Protein AF-A0A1W2DJR3-F1 (afdb_monomer_lite)

pLDDT: mean 80.53, std 24.2, range [22.25, 98.25]

Structure (mmCIF, N/CA/C/O backbone):
data_AF-A0A1W2DJR3-F1
#
_entry.id   AF-A0A1W2DJR3-F1
#
loop_
_atom_site.group_PDB
_atom_site.id
_atom_site.type_symbol
_atom_site.label_atom_id
_atom_site.label_alt_id
_atom_site.label_comp_id
_atom_site.label_asym_id
_atom_site.label_entity_id
_atom_site.label_seq_id
_atom_site.pdbx_PDB_ins_code
_atom_site.Cartn_x
_atom_site.Cartn_y
_atom_site.Cartn_z
_atom_site.occupancy
_atom_site.B_iso_or_equiv
_atom_site.auth_seq_id
_atom_site.auth_comp_id
_atom_site.auth_asym_id
_atom_site.auth_atom_id
_atom_site.pdbx_PDB_model_num
ATOM 1 N N . MET A 1 1 ? 3.015 5.254 29.705 1.00 52.16 1 MET A N 1
ATOM 2 C CA . MET A 1 1 ? 2.033 5.240 28.598 1.00 52.16 1 MET A CA 1
ATOM 3 C C . MET A 1 1 ? 1.865 3.812 28.115 1.00 52.16 1 MET A C 1
ATOM 5 O O . MET A 1 1 ? 2.867 3.183 27.797 1.00 52.16 1 MET A O 1
ATOM 9 N N . THR A 1 2 ? 0.640 3.289 28.096 1.00 59.59 2 THR A N 1
ATOM 10 C CA . THR A 1 2 ? 0.346 1.964 27.528 1.00 59.59 2 THR A CA 1
ATOM 11 C C . THR A 1 2 ? 0.515 2.026 26.014 1.00 59.59 2 THR A C 1
ATOM 13 O O . THR A 1 2 ? -0.037 2.921 25.374 1.00 59.59 2 THR A O 1
ATOM 16 N N . ALA A 1 3 ? 1.309 1.120 25.447 1.00 71.94 3 ALA A N 1
ATOM 17 C CA . ALA A 1 3 ? 1.516 1.064 24.006 1.00 71.94 3 ALA A CA 1
ATOM 18 C C . ALA A 1 3 ? 0.215 0.664 23.292 1.00 71.94 3 ALA A C 1
ATOM 20 O O . ALA A 1 3 ? -0.552 -0.152 23.806 1.00 71.94 3 ALA A O 1
ATOM 21 N N . MET A 1 4 ? -0.016 1.223 22.102 1.00 83.19 4 MET A N 1
ATOM 22 C CA . MET A 1 4 ? -1.166 0.845 21.281 1.00 83.19 4 MET A CA 1
ATOM 23 C C . MET A 1 4 ? -1.107 -0.654 20.929 1.00 83.19 4 MET A C 1
ATOM 25 O O . MET A 1 4 ? -0.020 -1.180 20.648 1.00 83.19 4 MET A O 1
ATOM 29 N N . PRO A 1 5 ? -2.248 -1.364 20.954 1.00 85.19 5 PRO A N 1
ATOM 30 C CA . PRO A 1 5 ? -2.314 -2.779 20.629 1.00 85.19 5 PRO A CA 1
ATOM 31 C C . PRO A 1 5 ? -1.991 -3.031 19.157 1.00 85.19 5 PRO A C 1
ATOM 33 O O . PRO A 1 5 ? -2.194 -2.193 18.277 1.00 85.19 5 PRO A O 1
ATOM 36 N N . ARG A 1 6 ? -1.491 -4.233 18.877 1.00 81.75 6 ARG A N 1
ATOM 37 C CA . ARG A 1 6 ? -1.109 -4.645 17.527 1.00 81.75 6 ARG A CA 1
ATOM 38 C C . ARG A 1 6 ? -2.226 -5.464 16.899 1.00 81.75 6 ARG A C 1
ATOM 40 O O . ARG A 1 6 ? -2.405 -6.626 17.254 1.00 81.75 6 ARG A O 1
ATOM 47 N N . TYR A 1 7 ? -2.906 -4.869 15.926 1.00 86.44 7 TYR A N 1
ATOM 48 C CA . TYR A 1 7 ? -3.888 -5.540 15.078 1.00 86.44 7 TYR A CA 1
ATOM 49 C C . TYR A 1 7 ? -3.190 -6.308 13.947 1.00 86.44 7 TYR A C 1
ATOM 51 O O . TYR A 1 7 ? -2.483 -5.707 13.132 1.00 86.44 7 TYR A O 1
ATOM 59 N N . ARG A 1 8 ? -3.345 -7.634 13.905 1.00 85.06 8 ARG A N 1
ATOM 60 C CA . ARG A 1 8 ? -2.700 -8.517 12.922 1.00 85.06 8 ARG A CA 1
ATOM 61 C C . ARG A 1 8 ? -3.733 -9.349 12.179 1.00 85.06 8 ARG A C 1
ATOM 63 O O . ARG A 1 8 ? -4.404 -10.177 12.779 1.00 85.06 8 ARG A O 1
ATOM 70 N N . THR A 1 9 ? -3.776 -9.201 10.865 1.00 81.75 9 THR A N 1
ATOM 71 C CA . THR A 1 9 ? -4.630 -10.018 9.998 1.00 81.75 9 THR A CA 1
ATOM 72 C C . THR A 1 9 ? -3.886 -11.252 9.491 1.00 81.75 9 THR A C 1
ATOM 74 O O . THR A 1 9 ? -2.735 -11.140 9.052 1.00 81.75 9 THR A O 1
ATOM 77 N N . ASP A 1 10 ? -4.550 -12.411 9.508 1.00 82.62 10 ASP A N 1
ATOM 78 C CA . ASP A 1 10 ? -4.043 -13.630 8.874 1.00 82.62 10 ASP A CA 1
ATOM 79 C C . ASP A 1 10 ? -4.031 -13.485 7.337 1.00 82.62 10 ASP A C 1
ATOM 81 O O . ASP A 1 10 ? -5.033 -13.172 6.683 1.00 82.62 10 ASP A O 1
ATOM 85 N N . GLN A 1 11 ? -2.850 -13.704 6.759 1.00 80.81 11 GLN A N 1
ATOM 86 C CA . GLN A 1 11 ? -2.580 -13.587 5.325 1.00 80.81 11 GLN A CA 1
ATOM 87 C C . GLN A 1 11 ? -2.811 -14.902 4.567 1.00 80.81 11 GLN A C 1
ATOM 89 O O . GLN A 1 11 ? -2.610 -14.950 3.354 1.00 80.81 11 GLN A O 1
ATOM 94 N N . SER A 1 12 ? -3.221 -15.976 5.251 1.00 85.56 12 SER A N 1
ATOM 95 C CA . SER A 1 12 ? -3.494 -17.260 4.614 1.00 85.56 12 SER A CA 1
ATOM 96 C C . SER A 1 12 ? -4.631 -17.153 3.581 1.00 85.56 12 SER A C 1
ATOM 98 O O . SER A 1 12 ? -5.596 -16.407 3.787 1.00 85.56 12 SER A O 1
ATOM 100 N N . PRO A 1 13 ? -4.591 -17.930 2.479 1.00 86.00 13 PRO A N 1
ATOM 101 C CA . PRO A 1 13 ? -5.687 -17.960 1.506 1.00 86.00 13 PRO A CA 1
ATOM 102 C C . PRO A 1 13 ? -7.041 -18.314 2.139 1.00 86.00 13 PRO A C 1
ATOM 104 O O . PRO A 1 13 ? -8.078 -17.781 1.747 1.00 86.00 13 PRO A O 1
ATOM 107 N N . ARG A 1 14 ? -7.032 -19.177 3.164 1.00 89.94 14 ARG A N 1
ATOM 108 C CA . ARG A 1 14 ? -8.233 -19.545 3.922 1.00 89.94 14 ARG A CA 1
ATOM 109 C C . ARG A 1 14 ? -8.796 -18.348 4.689 1.00 89.94 14 ARG A C 1
ATOM 111 O O . ARG A 1 14 ? -9.999 -18.114 4.621 1.00 89.94 14 ARG A O 1
ATOM 118 N N . ALA A 1 15 ? -7.947 -17.578 5.369 1.00 90.62 15 ALA A N 1
ATOM 119 C CA . ALA A 1 15 ? -8.377 -16.370 6.062 1.00 90.62 15 ALA A CA 1
ATOM 120 C C . ALA A 1 15 ? -8.880 -15.293 5.097 1.00 90.62 15 ALA A C 1
ATOM 122 O O . ALA A 1 15 ? -9.888 -14.651 5.382 1.00 90.62 15 ALA A O 1
ATOM 123 N N . LEU A 1 16 ? -8.244 -15.131 3.931 1.00 90.50 16 LEU A N 1
ATOM 124 C CA . LEU A 1 16 ? -8.747 -14.235 2.889 1.00 90.50 16 LEU A CA 1
ATOM 125 C C . LEU A 1 16 ? -10.175 -14.617 2.471 1.00 90.50 16 LEU A C 1
ATOM 127 O O . LEU A 1 16 ? -11.048 -13.757 2.445 1.00 90.50 16 LEU A O 1
ATOM 131 N N . ALA A 1 17 ? -10.443 -15.900 2.212 1.00 91.81 17 ALA A N 1
ATOM 132 C CA . ALA A 1 17 ? -11.782 -16.360 1.842 1.00 91.81 17 ALA A CA 1
ATOM 133 C C . ALA A 1 17 ? -12.833 -16.108 2.942 1.00 91.81 17 ALA A C 1
ATOM 135 O O . ALA A 1 17 ? -13.987 -15.804 2.633 1.00 91.81 17 ALA A O 1
ATOM 136 N N . THR A 1 18 ? -12.455 -16.228 4.218 1.00 93.81 18 THR A N 1
ATOM 137 C CA . THR A 1 18 ? -13.329 -15.877 5.350 1.00 93.81 18 THR A CA 1
ATOM 138 C C . THR A 1 18 ? -13.594 -14.371 5.400 1.00 93.81 18 THR A C 1
ATOM 140 O O . THR A 1 18 ? -14.747 -13.963 5.527 1.00 93.81 18 THR A O 1
ATOM 143 N N . ARG A 1 19 ? -12.557 -13.540 5.234 1.00 93.56 19 ARG A N 1
ATOM 144 C CA . ARG A 1 19 ? -12.679 -12.072 5.217 1.00 93.56 19 ARG A CA 1
ATOM 145 C C . ARG A 1 19 ? -13.559 -11.568 4.079 1.00 93.56 19 ARG A C 1
ATOM 147 O O . ARG A 1 19 ? -14.395 -10.702 4.306 1.00 93.56 19 ARG A O 1
ATOM 154 N N . LEU A 1 20 ? -13.413 -12.123 2.875 1.00 94.19 20 LEU A N 1
ATOM 155 C CA . LEU A 1 20 ? -14.245 -11.745 1.728 1.00 94.19 20 LEU A CA 1
ATOM 156 C C . LEU A 1 20 ? -15.733 -11.997 2.009 1.00 94.19 20 LEU A C 1
ATOM 158 O O . LEU A 1 20 ? -16.556 -11.125 1.751 1.00 94.19 20 LEU A O 1
ATOM 162 N N . ARG A 1 21 ? -16.073 -13.147 2.606 1.00 94.12 21 ARG A N 1
ATOM 163 C CA . ARG A 1 21 ? -17.455 -13.454 3.011 1.00 94.12 21 ARG A CA 1
ATOM 164 C C . ARG A 1 21 ? -17.972 -12.507 4.092 1.00 94.12 21 ARG A C 1
ATOM 166 O O . ARG A 1 21 ? -19.096 -12.029 3.986 1.00 94.12 21 ARG A O 1
ATOM 173 N N . ALA A 1 22 ? -17.153 -12.221 5.102 1.00 95.12 22 ALA A N 1
ATOM 174 C CA . ALA A 1 22 ? -17.513 -11.300 6.176 1.00 95.12 22 ALA A CA 1
ATOM 175 C C . ALA A 1 22 ? -17.830 -9.897 5.626 1.00 95.12 22 ALA A C 1
ATOM 177 O O . ALA A 1 22 ? -18.904 -9.356 5.893 1.00 95.12 22 ALA A O 1
ATOM 178 N N . LEU A 1 23 ? -16.956 -9.368 4.761 1.00 94.75 23 LEU A N 1
ATOM 179 C CA . LEU A 1 23 ? -17.111 -8.061 4.114 1.00 94.75 23 LEU A CA 1
ATOM 180 C C . LEU A 1 23 ? -18.415 -7.910 3.324 1.00 94.75 23 LEU A C 1
ATOM 182 O O . LEU A 1 23 ? -19.047 -6.863 3.445 1.00 94.75 23 LEU A O 1
ATOM 186 N N . CYS A 1 24 ? -18.849 -8.947 2.597 1.00 94.75 24 CYS A N 1
ATOM 187 C CA . CYS A 1 24 ? -20.110 -8.923 1.837 1.00 94.75 24 CYS A CA 1
ATOM 188 C C . CYS A 1 24 ? -21.320 -8.637 2.740 1.00 94.75 24 CYS A C 1
ATOM 190 O O . CYS A 1 24 ? -22.259 -7.948 2.359 1.00 94.75 24 CYS A O 1
ATOM 192 N N . THR A 1 25 ? -21.273 -9.109 3.987 1.00 93.56 25 THR A N 1
ATOM 193 C CA . THR A 1 25 ? -22.365 -8.932 4.958 1.00 93.56 25 THR A CA 1
ATOM 194 C C . THR A 1 25 ? -22.172 -7.746 5.903 1.00 93.56 25 THR A C 1
ATOM 196 O O . THR A 1 25 ? -23.119 -7.328 6.571 1.00 93.56 25 THR A O 1
ATOM 199 N N . ALA A 1 26 ? -20.965 -7.176 5.968 1.00 93.38 26 ALA A N 1
ATOM 200 C CA . ALA A 1 26 ? -20.603 -6.156 6.949 1.00 93.38 26 ALA A CA 1
ATOM 201 C C . ALA A 1 26 ? -21.208 -4.768 6.662 1.00 93.38 26 ALA A C 1
ATOM 203 O O . ALA A 1 26 ? -21.230 -3.933 7.565 1.00 93.38 26 ALA A O 1
ATOM 204 N N . ARG A 1 27 ? -21.717 -4.528 5.441 1.00 91.25 27 ARG A N 1
ATOM 205 C CA . ARG A 1 27 ? -22.331 -3.257 4.998 1.00 91.25 27 ARG A CA 1
ATOM 206 C C . ARG A 1 27 ? -21.431 -2.029 5.206 1.00 91.25 27 ARG A C 1
ATOM 208 O 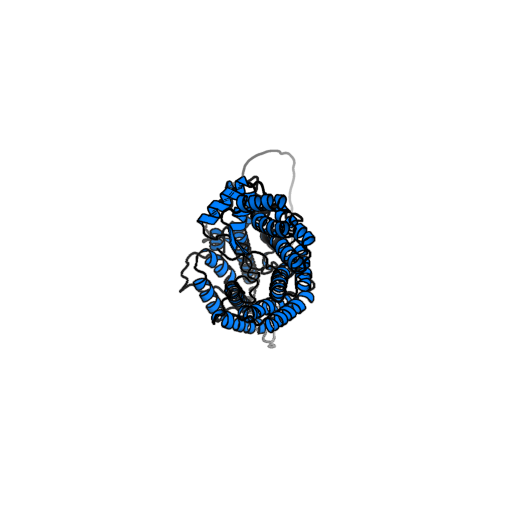O . ARG A 1 27 ? -21.898 -0.963 5.596 1.00 91.25 27 ARG A O 1
ATOM 215 N N . VAL A 1 28 ? -20.139 -2.181 4.921 1.00 93.75 28 VAL A N 1
ATOM 216 C CA . VAL A 1 28 ? -19.129 -1.110 5.000 1.00 93.75 28 VAL A CA 1
ATOM 217 C C . VAL A 1 28 ? -18.478 -0.877 3.631 1.00 93.75 28 VAL A C 1
ATOM 219 O O . VAL A 1 28 ? -17.314 -1.224 3.435 1.00 93.75 28 VAL A O 1
ATOM 222 N N . PRO A 1 29 ? -19.209 -0.336 2.644 1.00 94.25 29 PRO A N 1
ATOM 223 C CA . PRO A 1 29 ? -18.673 -0.161 1.301 1.00 94.25 29 PRO A CA 1
ATOM 224 C C . PRO A 1 29 ? -17.533 0.859 1.280 1.00 94.25 29 PRO A C 1
ATOM 226 O O . PRO A 1 29 ? -17.606 1.906 1.922 1.00 94.25 29 PRO A O 1
ATOM 229 N N . VAL A 1 30 ? -16.486 0.573 0.506 1.00 93.19 30 VAL A N 1
ATOM 230 C CA . VAL A 1 30 ? -15.457 1.576 0.194 1.00 93.19 30 VAL A CA 1
ATOM 231 C C . VAL A 1 30 ? -16.052 2.632 -0.738 1.00 93.19 30 VAL A C 1
ATOM 233 O O . VAL A 1 30 ? -16.693 2.285 -1.725 1.00 93.19 30 VAL A O 1
ATOM 236 N N . ALA A 1 31 ? -15.806 3.917 -0.481 1.00 89.25 31 ALA A N 1
ATOM 237 C CA . ALA A 1 31 ? -16.302 4.994 -1.349 1.00 89.25 31 ALA A CA 1
ATOM 238 C C . ALA A 1 31 ? -15.570 5.079 -2.707 1.00 89.25 31 ALA A C 1
ATOM 240 O O . ALA A 1 31 ? -16.119 5.540 -3.705 1.00 89.25 31 ALA A O 1
ATOM 241 N N . CYS A 1 32 ? -14.305 4.660 -2.755 1.00 91.75 32 CYS A N 1
ATOM 242 C CA . CYS A 1 32 ? -13.468 4.727 -3.949 1.00 91.75 32 CYS A CA 1
ATOM 243 C C . CYS A 1 32 ? -13.732 3.558 -4.914 1.00 91.75 32 CYS A C 1
ATOM 245 O O . CYS A 1 32 ? -13.431 2.407 -4.597 1.00 91.75 32 CYS A O 1
ATOM 247 N N . GLY A 1 33 ? -14.199 3.864 -6.130 1.00 91.94 33 GLY A N 1
ATOM 248 C CA . GLY A 1 33 ? -14.483 2.859 -7.164 1.00 91.94 33 GLY A CA 1
ATOM 249 C C . GLY A 1 33 ? -13.348 2.520 -8.131 1.00 91.94 33 GLY A C 1
ATOM 250 O O . GLY A 1 33 ? -13.541 1.727 -9.053 1.00 91.94 33 GLY A O 1
ATOM 251 N N . VAL A 1 34 ? -12.147 3.076 -7.935 1.00 94.56 34 VAL A N 1
ATOM 252 C CA . VAL A 1 34 ? -11.015 2.857 -8.856 1.00 94.56 34 VAL A CA 1
ATOM 253 C C . VAL A 1 34 ? -10.634 1.377 -8.952 1.00 94.56 34 VAL A C 1
ATOM 255 O O . VAL A 1 34 ? -10.435 0.867 -10.049 1.00 94.56 34 VAL A O 1
ATOM 258 N N . TYR A 1 35 ? -10.514 0.675 -7.823 1.00 89.38 35 TYR A N 1
ATOM 259 C CA . TYR A 1 35 ? -10.069 -0.724 -7.835 1.00 89.38 35 TYR A CA 1
ATOM 260 C C . TYR A 1 35 ? -11.148 -1.704 -8.258 1.00 89.38 35 TYR A C 1
ATOM 262 O O . TYR A 1 35 ? -10.803 -2.786 -8.721 1.00 89.38 35 TYR A O 1
ATOM 270 N N . ALA A 1 36 ? -12.420 -1.333 -8.114 1.00 85.69 36 ALA A N 1
ATOM 271 C CA . ALA A 1 36 ? -13.502 -2.141 -8.635 1.00 85.69 36 ALA A CA 1
ATOM 272 C C . ALA A 1 36 ? -13.466 -2.117 -10.163 1.00 85.69 36 ALA A C 1
ATOM 274 O O . ALA A 1 36 ? -13.159 -3.136 -10.762 1.00 85.69 36 ALA A O 1
ATOM 275 N N . GLY A 1 37 ? -13.678 -0.956 -10.784 1.00 91.50 37 GLY A N 1
ATOM 276 C CA . GLY A 1 37 ? -13.854 -0.870 -12.235 1.00 91.50 37 GLY A CA 1
ATOM 277 C C . GLY A 1 37 ? -13.237 0.364 -12.873 1.00 91.50 37 GLY A C 1
ATOM 278 O O . GLY A 1 37 ? -13.767 0.857 -13.861 1.00 91.50 37 GLY A O 1
ATOM 279 N N . LEU A 1 38 ? -12.141 0.894 -12.316 1.00 95.56 38 LEU A N 1
ATOM 280 C CA . LEU A 1 38 ? -11.474 2.114 -12.790 1.00 95.56 38 LEU A CA 1
ATOM 281 C C . LEU A 1 38 ? -12.417 3.326 -12.888 1.00 95.56 38 LEU A C 1
ATOM 283 O O . LEU A 1 38 ? -12.317 4.122 -13.824 1.00 95.56 38 LEU A O 1
ATOM 287 N N . SER A 1 39 ? -13.345 3.483 -11.940 1.00 95.62 39 SER A N 1
ATOM 288 C CA . SER A 1 39 ? -14.145 4.710 -11.821 1.00 95.62 39 SER A CA 1
ATOM 289 C C . SER A 1 39 ? -13.252 5.917 -11.508 1.00 95.62 39 SER A C 1
ATOM 291 O O . SER A 1 39 ? -12.151 5.760 -10.976 1.00 95.62 39 SER A O 1
ATOM 293 N N . ALA A 1 40 ? -13.732 7.129 -11.794 1.00 96.50 40 ALA A N 1
ATOM 294 C CA . ALA A 1 40 ? -13.002 8.348 -11.460 1.00 96.50 40 ALA A CA 1
ATOM 295 C C . ALA A 1 40 ? -12.737 8.447 -9.937 1.00 96.50 40 ALA A C 1
ATOM 297 O O . ALA A 1 40 ? -13.626 8.127 -9.142 1.00 96.50 40 ALA A O 1
ATOM 298 N N . PRO A 1 41 ? -11.543 8.895 -9.500 1.00 96.06 41 PRO A N 1
ATOM 299 C CA . PRO A 1 41 ? -11.262 9.111 -8.089 1.00 96.06 41 PRO A CA 1
ATOM 300 C C . PRO A 1 41 ? -12.170 10.195 -7.498 1.00 96.06 41 PRO A C 1
ATOM 302 O O . PRO A 1 41 ? -12.316 11.274 -8.064 1.00 96.06 41 PRO A O 1
ATOM 305 N N . VAL A 1 42 ? -12.722 9.918 -6.322 1.00 94.56 42 VAL A N 1
ATOM 306 C CA . VAL A 1 42 ? -13.438 10.873 -5.459 1.00 94.56 42 VAL A CA 1
ATOM 307 C C . VAL A 1 42 ? -12.481 11.551 -4.461 1.00 94.56 42 VAL A C 1
ATOM 309 O O . VAL A 1 42 ? -11.377 11.033 -4.266 1.00 94.56 42 VAL A O 1
ATOM 312 N N . PRO A 1 43 ? -12.867 12.654 -3.783 1.00 92.25 43 PRO A N 1
ATOM 313 C CA . PRO A 1 43 ? -12.004 13.342 -2.810 1.00 92.25 43 PRO A CA 1
ATOM 314 C C . PRO A 1 43 ? -11.448 12.440 -1.696 1.00 92.25 43 PRO A C 1
ATOM 316 O O . PRO A 1 43 ? -10.321 12.627 -1.254 1.00 92.25 43 PRO A O 1
ATOM 319 N N . THR A 1 44 ? -12.199 11.411 -1.296 1.00 89.12 44 THR A N 1
ATOM 320 C CA . THR A 1 44 ? -11.794 10.384 -0.320 1.00 89.12 44 THR A CA 1
ATOM 321 C C . THR A 1 44 ? -11.087 9.185 -0.962 1.00 89.12 44 THR A C 1
ATOM 323 O O . THR A 1 44 ? -11.060 8.097 -0.395 1.00 89.12 44 THR A O 1
ATOM 326 N N . SER A 1 45 ? -10.518 9.334 -2.161 1.00 93.94 45 SER A N 1
ATOM 327 C CA . SER A 1 45 ? -9.708 8.281 -2.783 1.00 93.94 45 SER A CA 1
ATOM 328 C C . SER A 1 45 ? -8.282 8.320 -2.262 1.00 93.94 45 SER A C 1
ATOM 330 O O . SER A 1 45 ? -7.637 9.369 -2.261 1.00 93.94 45 SER A O 1
ATOM 332 N N . ALA A 1 46 ? -7.760 7.156 -1.883 1.00 93.94 46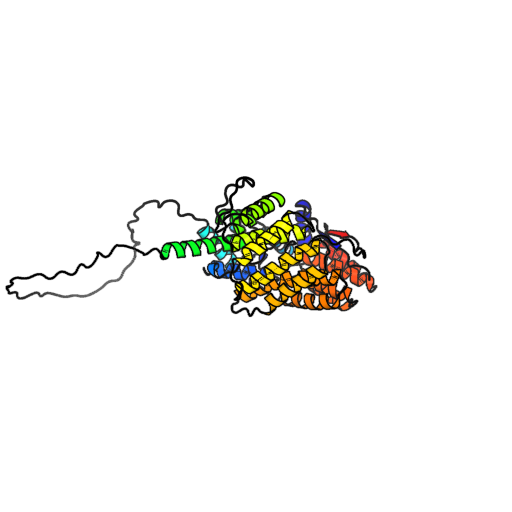 ALA A N 1
ATOM 333 C CA . ALA A 1 46 ? -6.363 7.019 -1.507 1.00 93.94 46 ALA A CA 1
ATOM 334 C C . ALA A 1 46 ? -5.421 7.425 -2.653 1.00 93.94 46 ALA A C 1
ATOM 336 O O . ALA A 1 46 ? -5.750 7.298 -3.839 1.00 93.94 46 ALA A O 1
ATOM 337 N N . LEU A 1 47 ? -4.203 7.836 -2.307 1.00 95.31 47 LEU A N 1
ATOM 338 C CA . LEU A 1 47 ? -3.176 8.207 -3.278 1.00 95.31 47 LEU A CA 1
ATOM 339 C C . LEU A 1 47 ? -2.919 7.088 -4.298 1.00 95.31 47 LEU A C 1
ATOM 341 O O . LEU A 1 47 ? -2.890 7.346 -5.500 1.00 95.31 47 LEU A O 1
ATOM 345 N N . HIS A 1 48 ? -2.821 5.833 -3.850 1.00 93.50 48 HIS A N 1
ATOM 346 C CA . HIS A 1 48 ? -2.609 4.706 -4.759 1.00 93.50 48 HIS A CA 1
ATOM 347 C C . HIS A 1 48 ? -3.768 4.537 -5.757 1.00 93.50 48 HIS A C 1
ATOM 349 O O . HIS A 1 48 ? -3.528 4.145 -6.893 1.00 93.50 48 HIS A O 1
ATOM 355 N N . ALA A 1 49 ? -5.022 4.832 -5.389 1.00 95.06 49 ALA A N 1
ATOM 356 C CA . ALA A 1 49 ? -6.147 4.843 -6.332 1.00 95.06 49 ALA A CA 1
ATOM 357 C C . ALA A 1 49 ? -5.991 5.955 -7.382 1.00 95.06 49 ALA A C 1
ATOM 359 O O . ALA A 1 49 ? -6.139 5.708 -8.578 1.00 95.06 49 ALA A O 1
ATOM 360 N N . ARG A 1 50 ? -5.626 7.168 -6.952 1.00 96.94 50 ARG A N 1
ATOM 361 C CA . ARG A 1 50 ? -5.376 8.296 -7.864 1.00 96.94 50 ARG A CA 1
ATOM 362 C C . ARG A 1 50 ? -4.254 7.982 -8.856 1.00 96.94 50 ARG A C 1
ATOM 364 O O . ARG A 1 50 ? -4.433 8.215 -10.048 1.00 96.94 50 ARG A O 1
ATOM 371 N N . ILE A 1 51 ? -3.156 7.388 -8.381 1.00 96.69 51 ILE A N 1
ATOM 372 C CA . ILE A 1 51 ? -2.043 6.909 -9.214 1.00 96.69 51 ILE A CA 1
ATOM 373 C C . ILE A 1 51 ? -2.545 5.889 -10.241 1.00 96.69 51 ILE A C 1
ATOM 375 O O . ILE A 1 51 ? -2.370 6.104 -11.437 1.00 96.69 51 ILE A O 1
ATOM 379 N N . THR A 1 52 ? -3.233 4.827 -9.806 1.00 96.56 52 THR A N 1
ATOM 380 C CA . THR A 1 52 ? -3.753 3.777 -10.703 1.00 96.56 52 THR A CA 1
ATOM 381 C C . THR A 1 52 ? -4.646 4.354 -11.804 1.00 96.56 52 THR A C 1
ATOM 383 O O . THR A 1 52 ? -4.484 4.019 -12.976 1.00 96.56 52 THR A O 1
ATOM 386 N N . HIS A 1 53 ? -5.560 5.260 -11.454 1.00 97.69 53 HIS A N 1
ATOM 387 C CA . HIS A 1 53 ? -6.447 5.887 -12.431 1.00 97.69 53 HIS A CA 1
ATOM 388 C C . HIS A 1 53 ? -5.689 6.801 -13.409 1.00 97.69 53 HIS A C 1
ATOM 390 O O . HIS A 1 53 ? -5.945 6.777 -14.614 1.00 97.69 53 HIS A O 1
ATOM 396 N N . ALA A 1 54 ? -4.730 7.591 -12.921 1.00 97.69 54 ALA A N 1
ATOM 397 C CA . ALA A 1 54 ? -3.925 8.471 -13.765 1.00 97.69 54 ALA A CA 1
ATOM 398 C C . ALA A 1 54 ? -3.036 7.672 -14.739 1.00 97.69 54 ALA A C 1
ATOM 400 O O . ALA A 1 54 ? -2.941 8.014 -15.918 1.00 97.69 54 ALA A O 1
ATOM 401 N N . MET A 1 55 ? -2.471 6.553 -14.279 1.00 97.00 55 MET A N 1
ATOM 402 C CA . MET A 1 55 ? -1.743 5.592 -15.110 1.00 97.00 55 MET A CA 1
ATOM 403 C C . MET A 1 55 ? -2.637 4.983 -16.193 1.00 97.00 55 MET A C 1
ATOM 405 O O . MET A 1 55 ? -2.228 4.909 -17.349 1.00 97.00 55 MET A O 1
ATOM 409 N N . ALA A 1 56 ? -3.869 4.591 -15.850 1.00 97.56 56 ALA A N 1
ATOM 410 C CA . ALA A 1 56 ? -4.823 4.033 -16.805 1.00 97.56 56 ALA A CA 1
ATOM 411 C C . ALA A 1 56 ? -5.180 5.047 -17.904 1.00 97.56 56 ALA A C 1
ATOM 413 O O . ALA A 1 56 ? -5.189 4.703 -19.086 1.00 97.56 56 ALA A O 1
ATOM 414 N N . ARG A 1 57 ? -5.392 6.317 -17.533 1.00 98.06 57 ARG A N 1
ATOM 415 C CA . ARG A 1 57 ? -5.612 7.406 -18.497 1.00 98.06 57 ARG A CA 1
ATOM 416 C C . ARG A 1 57 ? -4.418 7.606 -19.426 1.00 98.06 57 ARG A C 1
ATOM 418 O O . ARG A 1 57 ? -4.612 7.669 -20.636 1.00 98.06 57 ARG A O 1
ATOM 425 N N . ALA A 1 58 ? -3.206 7.682 -18.877 1.00 96.94 58 ALA A N 1
ATOM 426 C CA . ALA A 1 58 ? -1.985 7.855 -19.665 1.00 96.94 58 ALA A CA 1
ATOM 427 C C . ALA A 1 58 ? -1.744 6.674 -20.620 1.00 96.94 58 ALA A C 1
ATOM 429 O O . ALA A 1 58 ? -1.388 6.875 -21.780 1.00 96.94 58 ALA A O 1
ATOM 430 N N . PHE A 1 59 ? -2.013 5.448 -20.159 1.00 96.56 59 PHE A N 1
ATOM 431 C CA . PHE A 1 59 ? -1.918 4.247 -20.982 1.00 96.56 59 PHE A CA 1
ATOM 432 C C . PHE A 1 59 ? -2.870 4.314 -22.175 1.00 96.56 59 PHE A C 1
ATOM 434 O O . PHE A 1 59 ? -2.441 4.169 -23.315 1.00 96.56 59 PHE A O 1
ATOM 441 N N . VAL A 1 60 ? -4.152 4.604 -21.938 1.00 96.69 60 VAL A N 1
ATOM 442 C CA . VAL A 1 60 ? -5.154 4.719 -23.009 1.00 96.69 60 VAL A CA 1
ATOM 443 C C . VAL A 1 60 ? -4.841 5.875 -23.963 1.00 96.69 60 VAL A C 1
ATOM 445 O O . VAL A 1 60 ? -5.025 5.726 -25.170 1.00 96.69 60 VAL A O 1
ATOM 448 N N . ALA A 1 61 ? -4.314 6.990 -23.452 1.00 95.31 61 ALA A N 1
ATOM 449 C CA . ALA A 1 61 ? -3.899 8.141 -24.255 1.00 95.31 61 ALA A CA 1
ATOM 450 C C . ALA A 1 61 ? -2.615 7.903 -25.076 1.00 95.31 61 ALA A C 1
ATOM 452 O O . ALA A 1 61 ? -2.292 8.714 -25.939 1.00 95.31 61 ALA A O 1
ATOM 453 N N . GLY A 1 62 ? -1.881 6.811 -24.831 1.00 93.25 62 GLY A N 1
ATOM 454 C CA . GLY A 1 62 ? -0.619 6.517 -25.513 1.00 93.25 62 GLY A CA 1
ATOM 455 C C . GLY A 1 62 ? 0.569 7.357 -25.034 1.00 93.25 62 GLY A C 1
ATOM 456 O O . GLY A 1 62 ? 1.568 7.450 -25.740 1.00 93.25 62 GLY A O 1
ATOM 457 N N . THR A 1 63 ? 0.491 7.944 -23.836 1.00 94.69 63 THR A N 1
ATOM 458 C CA . THR A 1 63 ? 1.560 8.757 -23.225 1.00 94.69 63 THR A CA 1
ATOM 459 C C . THR A 1 63 ? 2.354 7.963 -22.180 1.00 94.69 63 THR A C 1
ATOM 461 O O . THR A 1 63 ? 2.838 8.507 -21.189 1.00 94.69 63 THR A O 1
ATOM 464 N N . SER A 1 64 ? 2.479 6.644 -22.363 1.00 93.69 64 SER A N 1
ATOM 465 C CA . SER A 1 64 ? 3.103 5.730 -21.391 1.00 93.69 64 SER A CA 1
ATOM 466 C C . SER A 1 64 ? 4.586 6.011 -21.128 1.00 93.69 64 SER A C 1
ATOM 468 O O . SER A 1 64 ? 5.113 5.632 -20.080 1.00 93.69 64 SER A O 1
ATOM 470 N N . ALA A 1 65 ? 5.267 6.657 -22.079 1.00 91.25 65 ALA A N 1
ATOM 471 C CA . ALA A 1 65 ? 6.669 7.049 -21.954 1.00 91.25 65 ALA A CA 1
ATOM 472 C C . ALA A 1 65 ? 6.887 8.116 -20.867 1.00 91.25 65 ALA A C 1
ATOM 474 O O . ALA A 1 65 ? 7.930 8.102 -20.217 1.00 91.25 65 ALA A O 1
ATOM 475 N N . ASP A 1 66 ? 5.886 8.964 -20.619 1.00 90.19 66 ASP A N 1
ATOM 476 C CA . ASP A 1 66 ? 5.965 10.077 -19.665 1.00 90.19 66 ASP A CA 1
ATOM 477 C C . ASP A 1 66 ? 5.557 9.670 -18.241 1.00 90.19 66 ASP A C 1
ATOM 479 O O . ASP A 1 66 ? 5.668 10.452 -17.297 1.00 90.19 66 ASP A O 1
ATOM 483 N N . VAL A 1 67 ? 5.066 8.440 -18.059 1.00 93.25 67 VAL A N 1
ATOM 484 C CA . VAL A 1 67 ? 4.617 7.955 -16.752 1.00 93.25 67 VAL A CA 1
ATOM 485 C C . VAL A 1 67 ? 5.832 7.527 -15.923 1.00 93.25 67 VAL A C 1
ATOM 487 O O . VAL A 1 67 ? 6.546 6.610 -16.331 1.00 93.25 67 VAL A O 1
ATOM 490 N N . PRO A 1 68 ? 6.092 8.105 -14.740 1.00 92.06 68 PRO A N 1
ATOM 491 C CA . PRO A 1 68 ? 7.215 7.690 -13.905 1.00 92.06 68 PRO A CA 1
ATOM 492 C C . PRO A 1 68 ? 7.018 6.276 -13.329 1.00 92.06 68 PRO A C 1
ATOM 494 O O . PRO A 1 68 ? 6.001 5.608 -13.529 1.00 92.06 68 PRO A O 1
ATOM 497 N N . ARG A 1 69 ? 8.033 5.766 -12.627 1.00 88.19 69 ARG A N 1
ATOM 498 C CA . ARG A 1 69 ? 7.916 4.528 -11.844 1.00 88.19 69 ARG A CA 1
ATOM 499 C C . ARG A 1 69 ? 7.424 4.869 -10.439 1.00 88.19 69 ARG A C 1
ATOM 501 O O . ARG A 1 69 ? 8.138 5.524 -9.681 1.00 88.19 69 ARG A O 1
ATOM 508 N N . PHE A 1 70 ? 6.238 4.386 -10.098 1.00 90.75 70 PHE A N 1
ATOM 509 C CA . PHE A 1 70 ? 5.691 4.466 -8.746 1.00 90.75 70 PHE A CA 1
ATOM 510 C C . PHE A 1 70 ? 6.209 3.318 -7.873 1.00 90.75 70 PHE A C 1
ATOM 512 O O . PHE A 1 70 ? 6.763 2.335 -8.375 1.00 90.75 70 PHE A O 1
ATOM 519 N N . GLU A 1 71 ? 6.033 3.448 -6.564 1.00 80.81 71 GLU A N 1
ATOM 520 C CA . GLU A 1 71 ? 6.172 2.362 -5.605 1.00 80.81 71 GLU A CA 1
ATOM 521 C C . GLU A 1 71 ? 5.317 1.154 -6.034 1.00 80.81 71 GLU A C 1
ATOM 523 O O . GLU A 1 71 ? 4.317 1.310 -6.759 1.00 80.81 71 GLU A O 1
ATOM 528 N N . PRO A 1 72 ? 5.714 -0.068 -5.620 1.00 73.69 72 PRO A N 1
ATOM 529 C CA . PRO A 1 72 ? 5.083 -1.299 -6.062 1.00 73.69 72 PRO A CA 1
ATOM 530 C C . PRO A 1 72 ? 3.555 -1.255 -5.956 1.00 73.69 72 PRO A C 1
ATOM 532 O O . PRO A 1 72 ? 3.017 -0.666 -5.012 1.00 73.69 72 PRO A O 1
ATOM 535 N N . PRO A 1 73 ? 2.849 -1.917 -6.889 1.00 70.12 73 PRO A N 1
ATOM 536 C CA . PRO A 1 73 ? 1.397 -1.901 -6.916 1.00 70.12 73 PRO A CA 1
ATOM 537 C C . PRO A 1 73 ? 0.822 -2.401 -5.581 1.00 70.12 73 PRO A C 1
ATOM 539 O O . PRO A 1 73 ? 1.433 -3.282 -4.953 1.00 70.12 73 PRO A O 1
ATOM 542 N N . PRO A 1 74 ? -0.339 -1.871 -5.135 1.00 74.81 74 PRO A N 1
ATOM 543 C CA . PRO A 1 74 ? -1.059 -2.437 -4.005 1.00 74.81 74 PRO A CA 1
ATOM 544 C C . PRO A 1 74 ? -1.309 -3.930 -4.223 1.00 74.81 74 PRO A C 1
ATOM 546 O O . PRO A 1 74 ? -1.296 -4.423 -5.353 1.00 74.81 74 PRO A O 1
ATOM 549 N N . SER A 1 75 ? -1.549 -4.651 -3.127 1.00 75.62 75 SER A N 1
ATOM 550 C CA . SER A 1 75 ? -1.854 -6.079 -3.195 1.00 75.62 75 SER A CA 1
ATOM 551 C C . SER A 1 75 ? -2.993 -6.335 -4.180 1.00 75.62 75 SER A C 1
ATOM 553 O O . SER A 1 75 ? -4.011 -5.644 -4.142 1.00 75.62 75 SER A O 1
ATOM 555 N N . ALA A 1 76 ? -2.853 -7.377 -5.002 1.00 73.44 76 ALA A N 1
ATOM 556 C CA . ALA A 1 76 ? -3.911 -7.854 -5.892 1.00 73.44 76 ALA A CA 1
ATOM 557 C C . ALA A 1 76 ? -5.224 -8.148 -5.137 1.00 73.44 76 ALA A C 1
ATOM 559 O O . ALA A 1 76 ? -6.309 -8.072 -5.711 1.00 73.44 76 ALA A O 1
ATOM 560 N N . GLN A 1 77 ? -5.137 -8.429 -3.830 1.00 84.69 77 GLN A N 1
ATOM 561 C CA . GLN A 1 77 ? -6.298 -8.616 -2.961 1.00 84.69 77 GLN A CA 1
ATOM 562 C C . GLN A 1 77 ? -7.142 -7.349 -2.807 1.00 84.69 77 GLN A C 1
ATOM 564 O O . GLN A 1 77 ? -8.318 -7.459 -2.485 1.00 84.69 77 GLN A O 1
ATOM 569 N N . LEU A 1 78 ? -6.584 -6.155 -3.027 1.00 87.31 78 LEU A N 1
ATOM 570 C CA . LEU A 1 78 ? -7.302 -4.900 -2.825 1.00 87.31 78 LEU A CA 1
ATOM 571 C C . LEU A 1 78 ? -8.563 -4.825 -3.692 1.00 87.31 78 LEU A C 1
ATOM 573 O O . LEU A 1 78 ? -9.618 -4.499 -3.163 1.00 87.31 78 LEU A O 1
ATOM 577 N N . ARG A 1 79 ? -8.491 -5.220 -4.973 1.00 89.25 79 ARG A N 1
ATOM 578 C CA . ARG A 1 79 ? -9.683 -5.311 -5.836 1.00 89.25 79 ARG A CA 1
ATOM 579 C C . ARG A 1 79 ? -10.726 -6.260 -5.249 1.00 89.25 79 ARG A C 1
ATOM 581 O O . ARG A 1 79 ? -11.898 -5.904 -5.188 1.00 89.25 79 ARG A O 1
ATOM 588 N N . LEU A 1 80 ? -10.300 -7.441 -4.797 1.00 90.19 80 LEU A N 1
ATOM 589 C CA . LEU A 1 80 ? -11.193 -8.445 -4.209 1.00 90.19 80 LEU A CA 1
ATOM 590 C C . LEU A 1 80 ? -11.888 -7.906 -2.954 1.00 90.19 80 LEU A C 1
ATOM 592 O O . LEU A 1 80 ? -13.091 -8.074 -2.797 1.00 90.19 80 LEU A O 1
ATOM 596 N N . LEU A 1 81 ? -11.138 -7.231 -2.080 1.00 91.50 81 LEU A N 1
ATOM 597 C CA . LEU A 1 81 ? -11.655 -6.633 -0.850 1.00 91.50 81 LEU A CA 1
ATOM 598 C C . LEU A 1 81 ? -12.604 -5.461 -1.145 1.00 91.50 81 LEU A C 1
ATOM 600 O O . LEU A 1 81 ? -13.636 -5.347 -0.489 1.00 91.50 81 LEU A O 1
ATOM 604 N N . THR A 1 82 ? -12.298 -4.621 -2.140 1.00 91.56 82 THR A N 1
ATOM 605 C CA . THR A 1 82 ? -13.196 -3.548 -2.595 1.00 91.56 82 THR A CA 1
ATOM 606 C C . THR A 1 82 ? -14.498 -4.126 -3.148 1.00 91.56 82 THR A C 1
ATOM 608 O O . THR A 1 82 ? -15.568 -3.723 -2.702 1.00 91.56 82 THR A O 1
ATOM 611 N N . ALA A 1 83 ? -14.422 -5.112 -4.044 1.00 91.31 83 ALA A N 1
ATOM 612 C CA . ALA A 1 83 ? -15.593 -5.769 -4.621 1.00 91.31 83 ALA A CA 1
ATOM 613 C C . ALA A 1 83 ? -16.456 -6.460 -3.547 1.00 91.31 83 ALA A C 1
ATOM 615 O O . ALA A 1 83 ? -17.672 -6.290 -3.519 1.00 91.31 83 ALA A O 1
ATOM 616 N N . ALA A 1 84 ? -15.825 -7.162 -2.599 1.00 93.50 84 ALA A N 1
ATOM 617 C CA . ALA A 1 84 ? -16.512 -7.768 -1.459 1.00 93.50 84 ALA A CA 1
ATOM 618 C C . ALA A 1 84 ? -17.205 -6.728 -0.568 1.00 93.50 84 ALA A C 1
ATOM 620 O O . ALA A 1 84 ? -18.309 -6.972 -0.098 1.00 93.50 84 ALA A O 1
ATOM 621 N N . SER A 1 85 ? -16.598 -5.554 -0.354 1.00 93.88 85 SER A N 1
ATOM 622 C CA . SER A 1 85 ? -17.216 -4.485 0.448 1.00 93.88 85 SER A CA 1
ATOM 623 C C . SER A 1 85 ? -18.517 -3.941 -0.153 1.00 93.88 85 SER A C 1
ATOM 625 O O . SER A 1 85 ? -19.310 -3.326 0.555 1.00 93.88 85 SER A O 1
ATOM 627 N N . TRP A 1 86 ? -18.737 -4.171 -1.449 1.00 93.19 86 TRP A N 1
ATOM 628 C CA . TRP A 1 86 ? -19.945 -3.794 -2.179 1.00 93.19 86 TRP A CA 1
ATOM 629 C C . TRP A 1 86 ? -20.920 -4.956 -2.382 1.00 93.19 86 TRP A C 1
ATOM 631 O O . TRP A 1 86 ? -21.912 -4.771 -3.076 1.00 93.19 86 TRP A O 1
ATOM 641 N N . ASP A 1 87 ? -20.638 -6.134 -1.812 1.00 93.50 87 ASP A N 1
ATOM 642 C CA . ASP A 1 87 ? -21.392 -7.372 -2.061 1.00 93.50 87 ASP A CA 1
ATOM 643 C C . ASP A 1 87 ? -21.359 -7.814 -3.542 1.00 93.50 87 ASP A C 1
ATOM 645 O O . ASP A 1 87 ? -22.329 -8.320 -4.099 1.00 93.50 87 ASP A O 1
ATOM 649 N N . ARG A 1 88 ? -20.221 -7.591 -4.221 1.00 91.75 88 ARG A N 1
ATOM 650 C CA . ARG A 1 88 ? -20.043 -7.825 -5.668 1.00 91.75 88 ARG A CA 1
ATOM 651 C C . ARG A 1 88 ? -18.853 -8.715 -6.001 1.00 91.75 88 ARG A C 1
ATOM 653 O O . ARG A 1 88 ? -17.966 -8.360 -6.778 1.00 91.75 88 ARG A O 1
ATOM 660 N N . LEU A 1 89 ? -18.809 -9.906 -5.402 1.00 88.75 89 LEU A N 1
ATOM 661 C CA . LEU A 1 89 ? -17.771 -10.903 -5.706 1.00 88.75 89 LEU A CA 1
ATOM 662 C C . LEU A 1 89 ? -17.850 -11.462 -7.139 1.00 88.75 89 LEU A C 1
ATOM 664 O O . LEU A 1 89 ? -16.881 -12.056 -7.606 1.00 88.75 89 LEU A O 1
ATOM 668 N N . ASP A 1 90 ? -18.937 -11.224 -7.870 1.00 88.38 90 ASP A N 1
ATOM 669 C CA . ASP A 1 90 ? -19.011 -11.413 -9.326 1.00 88.38 90 ASP A CA 1
ATOM 670 C C . ASP A 1 90 ? -17.960 -10.565 -10.075 1.00 88.38 90 ASP A C 1
ATOM 672 O O . ASP A 1 90 ? -17.426 -10.989 -11.096 1.00 88.38 90 ASP A O 1
ATOM 676 N N . GLY A 1 91 ? -17.557 -9.422 -9.506 1.00 84.31 91 GLY A N 1
ATOM 677 C CA . GLY A 1 91 ? -16.449 -8.586 -9.973 1.00 84.31 91 GLY A CA 1
ATOM 678 C C . GLY A 1 91 ? -15.044 -9.130 -9.712 1.00 84.31 91 GLY A C 1
ATOM 679 O O . GLY A 1 91 ? -14.070 -8.465 -10.057 1.00 84.31 91 GLY A O 1
ATOM 680 N N . ALA A 1 92 ? -14.894 -10.315 -9.117 1.00 82.56 92 ALA A N 1
ATOM 681 C CA . ALA A 1 92 ? -13.602 -10.912 -8.765 1.00 82.56 92 ALA A CA 1
ATOM 682 C C . ALA A 1 92 ? -13.038 -11.883 -9.820 1.00 82.56 92 ALA A C 1
ATOM 684 O O . ALA A 1 92 ? -12.057 -12.577 -9.544 1.00 82.56 92 ALA A O 1
ATOM 685 N N . GLY A 1 93 ? -13.632 -11.941 -11.016 1.00 85.19 93 GLY A N 1
ATOM 686 C CA . GLY A 1 93 ? -13.210 -12.849 -12.083 1.00 85.19 93 GLY A CA 1
ATOM 687 C C . GLY A 1 93 ? -11.711 -12.752 -12.435 1.00 85.19 93 GLY A C 1
ATOM 688 O O . GLY A 1 93 ? -11.095 -11.687 -12.268 1.00 85.19 93 GLY A O 1
ATOM 689 N N . PRO A 1 94 ? -11.103 -13.854 -12.924 1.00 83.00 94 PRO A N 1
ATOM 690 C CA . PRO A 1 94 ? -9.696 -13.891 -13.329 1.00 83.00 94 PRO A CA 1
ATOM 691 C C . PRO A 1 94 ? -9.442 -13.184 -14.668 1.00 83.00 94 PRO A C 1
ATOM 693 O O . PRO A 1 94 ? -8.291 -12.921 -15.013 1.00 83.00 94 PRO A O 1
ATOM 696 N N . ASP A 1 95 ? -10.503 -12.875 -15.416 1.00 85.31 95 ASP A N 1
ATOM 697 C CA . ASP A 1 95 ? -10.449 -12.200 -16.708 1.00 85.31 95 ASP A CA 1
ATOM 698 C C . ASP A 1 95 ? -11.222 -10.877 -16.658 1.00 85.31 95 ASP A C 1
ATOM 700 O O . ASP A 1 95 ? -12.365 -10.828 -16.198 1.00 85.31 95 ASP A O 1
ATOM 704 N N . MET A 1 96 ? -10.610 -9.811 -17.177 1.00 89.69 96 MET A N 1
ATOM 705 C CA . MET A 1 96 ? -11.223 -8.485 -17.278 1.00 89.69 96 MET A CA 1
ATOM 706 C C . MET A 1 96 ? -12.529 -8.484 -18.082 1.00 89.69 96 MET A C 1
ATOM 708 O O . MET A 1 96 ? -13.388 -7.650 -17.812 1.00 89.69 96 MET A O 1
ATOM 712 N N . THR A 1 97 ? -12.690 -9.400 -19.042 1.00 88.31 97 THR A N 1
ATOM 713 C CA . THR A 1 97 ? -13.902 -9.542 -19.877 1.00 88.31 97 THR A CA 1
ATOM 714 C C . THR A 1 97 ? -15.111 -10.059 -19.107 1.00 88.31 97 THR A C 1
ATOM 716 O O . THR A 1 97 ? -16.244 -9.782 -19.480 1.00 88.31 97 THR A O 1
ATOM 719 N N . THR A 1 98 ? -14.872 -10.784 -18.015 1.00 88.38 98 THR A N 1
ATOM 720 C CA . THR A 1 98 ? -15.930 -11.306 -17.137 1.00 88.38 98 THR A CA 1
ATOM 721 C C . THR A 1 98 ? -16.380 -10.289 -16.091 1.00 88.38 98 THR A C 1
ATOM 723 O O . THR A 1 98 ? -17.249 -10.589 -15.277 1.00 88.38 98 THR A O 1
ATOM 726 N N . PHE A 1 99 ? -15.778 -9.096 -16.086 1.00 90.38 99 PHE A N 1
ATOM 727 C CA . PHE A 1 99 ? -16.064 -8.071 -15.097 1.00 90.38 99 PHE A CA 1
ATOM 728 C C . PHE A 1 99 ? -17.468 -7.464 -15.314 1.00 90.38 99 PHE A C 1
ATOM 730 O O . PHE A 1 99 ? -17.815 -7.156 -16.458 1.00 90.38 99 PHE A O 1
ATOM 737 N N . PRO A 1 100 ? -18.280 -7.275 -14.253 1.00 91.88 100 PRO A N 1
ATOM 738 C CA . PRO A 1 100 ? -19.643 -6.778 -14.379 1.00 91.88 100 PRO A CA 1
ATOM 739 C C . PRO A 1 100 ? -19.717 -5.416 -15.066 1.00 91.88 100 PRO A C 1
ATOM 741 O O . PRO A 1 100 ? -19.034 -4.464 -14.684 1.00 91.88 100 PRO A O 1
ATOM 744 N N . VAL A 1 101 ? -20.580 -5.325 -16.079 1.00 90.62 101 VAL A N 1
ATOM 745 C CA . VAL A 1 101 ? -20.694 -4.149 -16.957 1.00 90.62 101 VAL A CA 1
ATOM 746 C C . VAL A 1 101 ? -21.145 -2.907 -16.192 1.00 90.62 101 VAL A C 1
ATOM 748 O O . VAL A 1 101 ? -20.732 -1.803 -16.520 1.00 90.62 101 VAL A O 1
ATOM 751 N N . ASP A 1 102 ? -21.956 -3.084 -15.152 1.00 91.00 102 ASP A N 1
ATOM 752 C CA . ASP A 1 102 ? -22.464 -1.999 -14.314 1.00 91.00 102 ASP A CA 1
ATOM 753 C C . ASP A 1 102 ? -21.403 -1.418 -13.363 1.00 91.00 102 ASP A C 1
ATOM 755 O O . ASP A 1 102 ? -21.504 -0.261 -12.959 1.00 91.00 102 ASP A O 1
ATOM 759 N N . LEU A 1 103 ? -20.363 -2.193 -13.037 1.00 89.25 103 LEU A N 1
ATOM 760 C CA . LEU A 1 103 ? -19.214 -1.723 -12.261 1.00 89.25 103 LEU A CA 1
ATOM 761 C C . LEU A 1 103 ? -18.090 -1.181 -13.152 1.00 89.25 103 LEU A C 1
ATOM 763 O O . LEU A 1 103 ? -17.246 -0.415 -12.684 1.00 89.25 103 LEU A O 1
ATOM 767 N N . ALA A 1 104 ? -18.037 -1.607 -14.415 1.00 92.81 104 ALA A N 1
ATOM 768 C CA . ALA A 1 104 ? -16.979 -1.261 -15.351 1.00 92.81 104 ALA A CA 1
ATOM 769 C C . ALA A 1 104 ? -17.129 0.180 -15.855 1.00 92.81 104 ALA A C 1
ATOM 771 O O . ALA A 1 104 ? -18.117 0.527 -16.499 1.00 92.81 104 ALA A O 1
ATOM 772 N N . SER A 1 105 ? -16.118 1.021 -15.636 1.00 96.19 105 SER A N 1
ATOM 773 C CA . SER A 1 105 ? -16.066 2.319 -16.306 1.00 96.19 105 SER A CA 1
ATOM 774 C C . SER A 1 105 ? -15.700 2.165 -17.786 1.00 96.19 105 SER A C 1
ATOM 776 O O . SER A 1 105 ? -15.151 1.153 -18.217 1.00 96.19 105 SER A O 1
ATOM 778 N N . GLU A 1 106 ? -15.917 3.207 -18.588 1.00 96.50 106 GLU A N 1
ATOM 779 C CA . GLU A 1 106 ? -15.410 3.231 -19.967 1.00 96.50 106 GLU A CA 1
ATOM 780 C C . GLU A 1 106 ? -13.879 3.044 -20.021 1.00 96.50 106 GLU A C 1
ATOM 782 O O . GLU A 1 106 ? -13.345 2.368 -20.904 1.00 96.50 106 GLU A O 1
ATOM 787 N N . LEU A 1 107 ? -13.162 3.604 -19.039 1.00 97.50 107 LEU A N 1
ATOM 788 C CA . LEU A 1 107 ? -11.709 3.489 -18.944 1.00 97.50 107 LEU A CA 1
ATOM 789 C C . LEU A 1 107 ? -11.268 2.031 -18.757 1.00 97.50 107 LEU A C 1
ATOM 791 O O . LEU A 1 107 ? -10.240 1.643 -19.309 1.00 97.50 107 LEU A O 1
ATOM 795 N N . TRP A 1 108 ? -12.051 1.216 -18.042 1.00 95.88 108 TRP A N 1
ATOM 796 C CA . TRP A 1 108 ? -11.804 -0.219 -17.887 1.00 95.88 108 TRP A CA 1
ATOM 797 C C . TRP A 1 108 ? -11.707 -0.943 -19.228 1.00 95.88 108 TRP A C 1
ATOM 799 O O . TRP A 1 108 ? -10.710 -1.618 -19.503 1.00 95.88 108 TRP A O 1
ATOM 809 N N . TRP A 1 109 ? -12.709 -0.754 -20.087 1.00 95.19 109 TRP A N 1
ATOM 810 C CA . TRP A 1 109 ? -12.770 -1.419 -21.386 1.00 95.19 109 TRP A CA 1
ATOM 811 C C . TRP A 1 109 ? -11.673 -0.931 -22.329 1.00 95.19 109 TRP A C 1
ATOM 813 O O . TRP A 1 109 ? -10.995 -1.746 -22.952 1.00 95.19 109 TRP A O 1
ATOM 823 N N . ARG A 1 110 ? -11.387 0.376 -22.339 1.00 96.75 110 ARG A N 1
ATOM 824 C CA . ARG A 1 110 ? -10.280 0.933 -23.134 1.00 96.75 110 ARG A CA 1
ATOM 825 C C . ARG A 1 110 ? -8.910 0.401 -22.696 1.00 96.75 110 ARG A C 1
ATOM 827 O O . ARG A 1 110 ? -8.050 0.140 -23.539 1.00 96.75 110 ARG A O 1
ATOM 834 N N . VAL A 1 111 ? -8.687 0.220 -21.389 1.00 95.88 111 VAL A N 1
ATOM 835 C CA . VAL A 1 111 ? -7.459 -0.409 -20.870 1.00 95.88 111 VAL A CA 1
ATOM 836 C C . VAL A 1 111 ? -7.367 -1.861 -21.334 1.00 95.88 111 VAL A C 1
ATOM 838 O O . VAL A 1 111 ? -6.308 -2.272 -21.809 1.00 95.88 111 VAL A O 1
ATOM 841 N N . HIS A 1 112 ? -8.460 -2.623 -21.235 1.00 93.31 112 HIS A N 1
ATOM 842 C CA . HIS A 1 112 ? -8.509 -4.013 -21.686 1.00 93.31 112 HIS A CA 1
ATOM 843 C C . HIS A 1 112 ? -8.170 -4.149 -23.182 1.00 93.31 112 HIS A C 1
ATOM 845 O O . HIS A 1 112 ? -7.257 -4.896 -23.541 1.00 93.31 112 HIS A O 1
ATOM 851 N N . GLU A 1 113 ? -8.838 -3.382 -24.046 1.00 92.62 113 GLU A N 1
ATOM 852 C CA . GLU A 1 113 ? -8.614 -3.396 -25.498 1.00 92.62 113 GLU A CA 1
ATOM 853 C C . GLU A 1 113 ? -7.162 -3.064 -25.862 1.00 92.62 113 GLU A C 1
ATOM 855 O O . GLU A 1 113 ? -6.531 -3.755 -26.670 1.00 92.62 113 GLU A O 1
ATOM 860 N N . ARG A 1 114 ? -6.591 -2.034 -25.224 1.00 93.12 114 ARG A N 1
ATOM 861 C CA . ARG A 1 114 ? -5.202 -1.642 -25.474 1.00 93.12 114 ARG A CA 1
ATOM 862 C C . ARG A 1 114 ? -4.210 -2.685 -24.959 1.00 93.12 114 ARG A C 1
ATOM 864 O O . ARG A 1 114 ? -3.227 -2.969 -25.640 1.00 93.12 114 ARG A O 1
ATOM 871 N N . ALA A 1 115 ? -4.459 -3.288 -23.796 1.00 89.50 115 ALA A N 1
ATOM 872 C CA . ALA A 1 115 ? -3.607 -4.346 -23.254 1.00 89.50 115 ALA A CA 1
ATOM 873 C C . ALA A 1 115 ? -3.567 -5.580 -24.176 1.00 89.50 115 ALA A C 1
ATOM 875 O O . ALA A 1 115 ? -2.490 -6.140 -24.397 1.00 89.50 115 ALA A O 1
ATOM 876 N N . LEU A 1 116 ? -4.699 -5.949 -24.794 1.00 83.19 116 LEU A N 1
ATOM 877 C CA . LEU A 1 116 ? -4.744 -6.986 -25.832 1.00 83.19 116 LEU A CA 1
ATOM 878 C C . LEU A 1 116 ? -3.897 -6.604 -27.053 1.00 83.19 116 LEU A C 1
ATOM 880 O O . LEU A 1 116 ? -3.122 -7.426 -27.544 1.00 83.19 116 LEU A O 1
ATOM 884 N N . GLY A 1 117 ? -3.989 -5.356 -27.518 1.00 75.31 117 GLY A N 1
ATOM 885 C CA . GLY A 1 117 ? -3.142 -4.839 -28.598 1.00 75.31 117 GLY A CA 1
ATOM 886 C C . GLY A 1 117 ? -1.645 -4.944 -28.285 1.00 75.31 117 GLY A C 1
ATOM 887 O O . GLY A 1 117 ? -0.868 -5.375 -29.135 1.00 75.31 117 GLY A O 1
ATOM 888 N N . SER A 1 118 ? -1.248 -4.644 -27.045 1.00 63.12 118 SER A N 1
ATOM 889 C CA . SER A 1 118 ? 0.139 -4.764 -26.574 1.00 63.12 118 SER A CA 1
ATOM 890 C C . SER A 1 118 ? 0.640 -6.212 -26.488 1.00 63.12 118 SER A C 1
ATOM 892 O O . SER A 1 118 ? 1.842 -6.443 -26.634 1.00 63.12 118 SER A O 1
ATOM 894 N N . SER A 1 119 ? -0.261 -7.180 -26.276 1.00 56.34 119 SER A N 1
ATOM 895 C CA . SER A 1 119 ? 0.057 -8.617 -26.212 1.00 56.34 119 SER A CA 1
ATOM 896 C C . SER A 1 119 ? 0.265 -9.271 -27.585 1.00 56.34 119 SER A C 1
ATOM 898 O O . SER A 1 119 ? 0.963 -10.278 -27.689 1.00 56.34 119 SER A O 1
ATOM 900 N N . ARG A 1 120 ? -0.285 -8.689 -28.661 1.00 52.16 120 ARG A N 1
ATOM 901 C CA . ARG A 1 120 ? -0.105 -9.204 -30.024 1.00 52.16 120 ARG A CA 1
ATOM 902 C C . ARG A 1 120 ? 1.314 -8.899 -30.515 1.00 52.16 120 ARG A C 1
ATOM 904 O O . ARG A 1 120 ? 1.645 -7.784 -30.927 1.00 52.16 120 ARG A O 1
ATOM 911 N N . THR A 1 121 ? 2.182 -9.905 -30.512 1.00 40.50 121 THR A N 1
ATOM 912 C CA . THR A 1 121 ? 3.294 -9.948 -31.470 1.00 40.50 121 THR A CA 1
ATOM 913 C C . THR A 1 121 ? 2.685 -10.003 -32.872 1.00 40.50 121 THR A C 1
ATOM 915 O O . THR A 1 121 ? 1.689 -10.705 -33.046 1.00 40.50 121 THR A O 1
ATOM 918 N N . PRO A 1 122 ? 3.200 -9.279 -33.884 1.00 35.09 122 PRO A N 1
ATOM 919 C CA . PRO A 1 122 ? 2.796 -9.576 -35.245 1.00 35.09 122 PRO A CA 1
ATOM 920 C C . PRO A 1 122 ? 3.333 -10.973 -35.553 1.00 35.09 122 PRO A C 1
ATOM 922 O O . PRO A 1 122 ? 4.513 -11.142 -35.859 1.00 35.09 122 PRO A O 1
ATOM 925 N N . ASP A 1 123 ? 2.476 -11.980 -35.419 1.00 29.95 123 ASP A N 1
ATOM 926 C CA . ASP A 1 123 ? 2.675 -13.212 -36.154 1.00 29.95 123 ASP A CA 1
ATOM 927 C C . ASP A 1 123 ? 2.753 -12.836 -37.632 1.00 29.95 123 ASP A C 1
ATOM 929 O O . ASP A 1 123 ? 1.987 -12.002 -38.126 1.00 29.95 123 ASP A O 1
ATOM 933 N N . ARG A 1 124 ? 3.766 -13.409 -38.283 1.00 32.97 124 ARG A N 1
ATOM 934 C CA . ARG A 1 124 ? 3.982 -13.472 -39.731 1.00 32.97 124 ARG A CA 1
ATOM 935 C C . ARG A 1 124 ? 2.737 -13.077 -40.528 1.00 32.97 124 ARG A C 1
ATOM 937 O O . ARG A 1 124 ? 1.708 -13.739 -40.431 1.00 32.97 124 ARG A O 1
ATOM 944 N N . ALA A 1 125 ? 2.878 -12.045 -41.358 1.00 24.66 125 ALA A N 1
ATOM 945 C CA . ALA A 1 125 ? 1.872 -11.653 -42.334 1.00 24.66 125 ALA A CA 1
ATOM 946 C C . ALA A 1 125 ? 1.286 -12.891 -43.042 1.00 24.66 125 ALA A C 1
ATOM 948 O O . ALA A 1 125 ? 2.035 -13.605 -43.717 1.00 24.66 125 ALA A O 1
ATOM 949 N N . PRO A 1 126 ? -0.029 -13.151 -42.945 1.00 29.12 126 PRO A N 1
ATOM 950 C CA . PRO A 1 126 ? -0.690 -13.985 -43.920 1.00 29.12 126 PRO A CA 1
ATOM 951 C C . PRO A 1 126 ? -0.835 -13.118 -45.165 1.00 29.12 126 PRO A C 1
ATOM 953 O O . PRO A 1 126 ? -1.616 -12.164 -45.197 1.00 29.12 126 PRO A O 1
ATOM 956 N N . GLY A 1 127 ? -0.043 -13.423 -46.189 1.00 34.81 127 GLY A N 1
ATOM 957 C CA . GLY A 1 127 ? -0.329 -12.931 -47.523 1.00 34.81 127 GLY A CA 1
ATOM 958 C C . GLY A 1 127 ? -1.750 -13.342 -47.897 1.00 34.81 127 GLY A C 1
ATOM 959 O O . GLY A 1 127 ? -2.060 -14.525 -47.954 1.00 34.81 127 GLY A O 1
ATOM 960 N N . SER A 1 128 ? -2.617 -12.370 -48.142 1.00 26.73 128 SER A N 1
ATOM 961 C CA . SER A 1 128 ? -3.674 -12.531 -49.132 1.00 26.73 128 SER A CA 1
ATOM 962 C C . SER A 1 128 ? -4.104 -11.156 -49.620 1.00 26.73 128 SER A C 1
ATOM 964 O O . SER A 1 128 ? -4.582 -10.299 -48.878 1.00 26.73 128 SER A O 1
ATOM 966 N N . SER A 1 129 ? -3.862 -10.958 -50.907 1.00 33.25 129 SER A N 1
ATOM 967 C CA . SER A 1 129 ? -4.544 -10.006 -51.764 1.00 33.25 129 SER A CA 1
ATOM 968 C C . SER A 1 129 ? -6.045 -9.980 -51.465 1.00 33.25 129 SER A C 1
ATOM 970 O O . SER A 1 129 ? -6.738 -10.974 -51.678 1.00 33.25 129 SER A O 1
ATOM 972 N N . ARG A 1 130 ? -6.561 -8.832 -51.027 1.00 26.08 130 ARG A N 1
ATOM 973 C CA . ARG A 1 130 ? -7.986 -8.519 -51.150 1.00 26.08 130 ARG A CA 1
ATOM 974 C C . ARG A 1 130 ? -8.146 -7.441 -52.209 1.00 26.08 130 ARG A C 1
ATOM 976 O O . ARG A 1 130 ? -7.960 -6.258 -51.944 1.00 26.08 130 ARG A O 1
ATOM 983 N N . THR A 1 131 ? -8.464 -7.886 -53.421 1.00 27.17 131 THR A N 1
ATOM 984 C CA . THR A 1 131 ? -9.208 -7.089 -54.394 1.00 27.17 131 THR A CA 1
ATOM 985 C C . THR A 1 131 ? -10.525 -6.668 -53.750 1.00 27.17 131 THR A C 1
ATOM 987 O O . THR A 1 131 ? -11.224 -7.482 -53.148 1.00 27.17 131 THR A O 1
ATOM 990 N N . ALA A 1 132 ? -10.812 -5.374 -53.813 1.00 26.41 132 ALA A N 1
ATOM 991 C CA . ALA A 1 132 ? -12.029 -4.789 -53.283 1.00 26.41 132 ALA A CA 1
ATOM 992 C C . ALA A 1 132 ? -13.228 -5.171 -54.162 1.00 26.41 132 ALA A C 1
ATOM 994 O O . ALA A 1 132 ? -13.310 -4.709 -55.299 1.00 26.41 132 ALA A O 1
ATOM 995 N N . ASP A 1 133 ? -14.170 -5.939 -53.615 1.00 25.81 133 ASP A N 1
ATOM 996 C CA . ASP A 1 133 ? -15.528 -6.009 -54.151 1.00 25.81 133 ASP A CA 1
ATOM 997 C C . ASP A 1 133 ? -16.383 -4.914 -53.509 1.00 25.81 133 ASP A C 1
ATOM 999 O O . ASP A 1 133 ? -16.526 -4.808 -52.288 1.00 25.81 133 ASP A O 1
ATOM 1003 N N . ARG A 1 134 ? -16.893 -4.042 -54.382 1.00 29.23 134 ARG A N 1
ATOM 1004 C CA . ARG A 1 134 ? -17.759 -2.902 -54.081 1.00 29.23 134 ARG A CA 1
ATOM 1005 C C . ARG A 1 134 ? -19.174 -3.368 -53.740 1.00 29.23 134 ARG A C 1
ATOM 1007 O O . ARG A 1 134 ? -19.757 -4.176 -54.456 1.00 29.23 134 ARG A O 1
ATOM 1014 N N . ALA A 1 135 ? -19.751 -2.749 -52.713 1.00 25.78 135 ALA A N 1
ATOM 1015 C CA . ALA A 1 135 ? -21.183 -2.770 -52.443 1.00 25.78 135 ALA A CA 1
ATOM 1016 C C . ALA A 1 135 ? -21.967 -1.914 -53.459 1.00 25.78 135 ALA A C 1
ATOM 1018 O O . ALA A 1 135 ? -21.471 -0.911 -53.979 1.00 25.78 135 ALA A O 1
ATOM 1019 N N . PHE A 1 136 ? -23.200 -2.344 -53.718 1.00 22.25 136 PHE A N 1
ATOM 1020 C CA . PHE A 1 136 ? -24.145 -1.851 -54.717 1.00 22.25 136 PHE A CA 1
ATOM 1021 C C . PHE A 1 136 ? -25.250 -0.989 -54.071 1.00 22.25 136 PHE A C 1
ATOM 1023 O O . PHE A 1 136 ? -25.674 -1.282 -52.956 1.00 22.25 136 PHE A O 1
ATOM 1030 N N . GLY A 1 137 ? -25.768 -0.010 -54.830 1.00 23.28 137 GLY A N 1
ATOM 1031 C CA . GLY A 1 137 ? -27.063 0.675 -54.634 1.00 23.28 137 GLY A CA 1
ATOM 1032 C C . GLY A 1 137 ? -26.971 2.122 -54.109 1.00 23.28 137 GLY A C 1
ATOM 1033 O O . GLY A 1 137 ? -26.301 2.372 -53.121 1.00 23.28 137 GLY A O 1
ATOM 1034 N N . SER A 1 138 ? -27.620 3.146 -54.674 1.00 24.55 138 SER A N 1
ATOM 1035 C CA . SER A 1 138 ? -28.472 3.251 -55.864 1.00 24.55 138 SER A CA 1
ATOM 1036 C C . SER A 1 138 ? -28.659 4.729 -56.267 1.00 24.55 138 SER A C 1
ATOM 1038 O O . SER A 1 138 ? -28.869 5.584 -55.412 1.00 24.55 138 SER A O 1
ATOM 1040 N N . SER A 1 139 ? -28.701 4.962 -57.584 1.00 24.00 139 SER A N 1
ATOM 1041 C CA . SER A 1 139 ? -29.560 5.908 -58.331 1.00 24.00 139 SER A CA 1
ATOM 1042 C C . SER A 1 139 ? -29.593 7.413 -57.996 1.00 24.00 139 SER A C 1
ATOM 1044 O O . SER A 1 139 ? -30.218 7.822 -57.019 1.00 24.00 139 SER A O 1
ATOM 1046 N N . ARG A 1 140 ? -29.134 8.234 -58.958 1.00 25.02 140 ARG A N 1
ATOM 1047 C CA . ARG A 1 140 ? -29.966 9.158 -59.777 1.00 25.02 140 ARG A CA 1
ATOM 1048 C C . ARG A 1 140 ? -29.096 9.932 -60.795 1.00 25.02 140 ARG A C 1
ATOM 1050 O O . ARG A 1 140 ? -28.184 10.651 -60.413 1.00 25.02 140 ARG A O 1
ATOM 1057 N N . THR A 1 141 ? -29.398 9.775 -62.083 1.00 24.97 141 THR A N 1
ATOM 1058 C CA . THR A 1 141 ? -29.100 10.705 -63.204 1.00 24.97 141 THR A CA 1
ATOM 1059 C C . THR A 1 141 ? -30.383 11.517 -63.506 1.00 24.97 141 THR A C 1
ATOM 1061 O O . THR A 1 141 ? -31.400 11.180 -62.885 1.00 24.97 141 THR A O 1
ATOM 1064 N N . PRO A 1 142 ? -30.438 12.533 -64.409 1.00 39.00 142 PRO A N 1
ATOM 1065 C CA . PRO A 1 142 ? -29.512 12.950 -65.492 1.00 39.00 142 PRO A CA 1
ATOM 1066 C C . PRO A 1 142 ? -29.229 14.494 -65.478 1.00 39.00 142 PRO A C 1
ATOM 1068 O O . PRO A 1 142 ? -29.581 15.141 -64.502 1.00 39.00 142 PRO A O 1
ATOM 1071 N N . ASP A 1 143 ? -28.558 15.205 -66.401 1.00 23.89 143 ASP A N 1
ATOM 1072 C CA . ASP A 1 143 ? -28.509 15.139 -67.869 1.00 23.89 143 ASP A CA 1
ATOM 1073 C C . ASP A 1 143 ? -27.504 16.177 -68.466 1.00 23.89 143 ASP A C 1
ATOM 1075 O O . ASP A 1 143 ? -27.199 17.171 -67.806 1.00 23.89 143 ASP A O 1
ATOM 1079 N N . ARG A 1 144 ? -27.142 16.000 -69.757 1.00 25.33 144 ARG A N 1
ATOM 1080 C CA . ARG A 1 144 ? -26.474 16.924 -70.736 1.00 25.33 144 ARG A CA 1
ATOM 1081 C C . ARG A 1 144 ? -24.951 17.183 -70.652 1.00 25.33 144 ARG A C 1
ATOM 1083 O O . ARG A 1 144 ? -24.407 17.292 -69.568 1.00 25.33 144 ARG A O 1
ATOM 1090 N N . ALA A 1 145 ? -24.197 17.502 -71.718 1.00 23.44 145 ALA A N 1
ATOM 1091 C CA . ALA A 1 145 ? -24.134 17.235 -73.174 1.00 23.44 145 ALA A CA 1
ATOM 1092 C C . ALA A 1 145 ? -22.935 18.068 -73.734 1.00 23.44 145 ALA A C 1
ATOM 1094 O O . ALA A 1 145 ? -22.677 19.138 -73.192 1.00 23.44 145 ALA A O 1
ATOM 1095 N N . PHE A 1 146 ? -22.306 17.638 -74.848 1.00 22.92 146 PHE A N 1
ATOM 1096 C CA . PHE A 1 146 ? -21.317 18.365 -75.702 1.00 22.92 146 PHE A CA 1
ATOM 1097 C C . PHE A 1 146 ? -19.931 18.695 -75.086 1.00 22.92 146 PHE A C 1
ATOM 1099 O O . PHE A 1 146 ? -19.821 18.997 -73.912 1.00 22.92 146 PHE A O 1
ATOM 1106 N N . GLY A 1 147 ? -18.792 18.702 -75.789 1.00 23.48 147 GLY A N 1
ATOM 1107 C CA . GLY A 1 147 ? -18.457 18.506 -77.200 1.00 23.48 147 GLY A CA 1
ATOM 1108 C C . GLY A 1 147 ? -16.998 18.952 -77.465 1.00 23.48 147 GLY A C 1
ATOM 1109 O O . GLY A 1 147 ? -16.556 19.967 -76.947 1.00 23.48 147 GLY A O 1
ATOM 1110 N N . SER A 1 148 ? -16.278 18.151 -78.258 1.00 24.81 148 SER A N 1
ATOM 1111 C CA . SER A 1 148 ? -15.173 18.460 -79.194 1.00 24.81 148 SER A CA 1
ATOM 1112 C C . SER A 1 148 ? -13.921 19.298 -78.814 1.00 24.81 148 SER A C 1
ATOM 1114 O O . SER A 1 148 ? -13.981 20.507 -78.629 1.00 24.81 148 SER A O 1
ATOM 1116 N N . SER A 1 149 ? -12.764 18.640 -79.002 1.00 24.61 149 SER A N 1
ATOM 1117 C CA . SER A 1 149 ? -11.622 19.012 -79.878 1.00 24.61 149 SER A CA 1
ATOM 1118 C C . SER A 1 149 ? -10.794 20.288 -79.631 1.00 24.61 149 SER A C 1
ATOM 1120 O O . SER A 1 149 ? -11.307 21.393 -79.771 1.00 24.61 149 SER A O 1
ATOM 1122 N N . ARG A 1 150 ? -9.461 20.131 -79.528 1.00 24.81 150 ARG A N 1
ATOM 1123 C CA . ARG A 1 150 ? -8.468 20.462 -80.590 1.00 24.81 150 ARG A CA 1
ATOM 1124 C C . ARG A 1 150 ? -7.020 20.417 -80.057 1.00 24.81 150 ARG A C 1
ATOM 1126 O O . ARG A 1 150 ? -6.686 21.073 -79.080 1.00 24.81 150 ARG A O 1
ATOM 1133 N N . THR A 1 151 ? -6.164 19.681 -80.757 1.00 27.97 151 THR A N 1
ATOM 1134 C CA . THR A 1 151 ? -4.707 19.894 -80.903 1.00 27.97 151 THR A CA 1
ATOM 1135 C C . THR A 1 151 ? -4.459 20.413 -82.338 1.00 27.97 151 THR A C 1
ATOM 1137 O O . THR A 1 151 ? -5.434 20.466 -83.097 1.00 27.97 151 THR A O 1
ATOM 1140 N N . PRO A 1 152 ? -3.222 20.662 -82.821 1.00 50.09 152 PRO A N 1
ATOM 1141 C CA . PRO A 1 152 ? -1.944 21.098 -82.216 1.00 50.09 152 PRO A CA 1
ATOM 1142 C C . PRO A 1 152 ? -1.348 22.305 -83.006 1.00 50.09 152 PRO A C 1
ATOM 1144 O O . PRO A 1 152 ? -1.997 22.792 -83.925 1.00 50.09 152 PRO A O 1
ATOM 1147 N N . ASP A 1 153 ? -0.125 22.778 -82.699 1.00 25.20 153 ASP A N 1
ATOM 1148 C CA . ASP A 1 153 ? 0.954 22.793 -83.715 1.00 25.20 153 ASP A CA 1
ATOM 1149 C C . ASP A 1 153 ? 2.338 23.319 -83.270 1.00 25.20 153 ASP A C 1
ATOM 1151 O O . ASP A 1 153 ? 2.463 24.293 -82.531 1.00 25.20 153 ASP A O 1
ATOM 1155 N N . ARG A 1 154 ? 3.337 22.707 -83.930 1.00 27.70 154 ARG A N 1
ATOM 1156 C CA . ARG A 1 154 ? 4.670 23.183 -84.367 1.00 27.70 154 ARG A CA 1
ATOM 1157 C C . ARG A 1 154 ? 5.950 22.969 -83.541 1.00 27.70 154 ARG A C 1
ATOM 1159 O O . ARG A 1 154 ? 6.039 23.173 -82.339 1.00 27.70 154 ARG A O 1
ATOM 1166 N N . ALA A 1 155 ? 6.952 22.560 -84.324 1.00 25.89 155 ALA A N 1
ATOM 1167 C CA . ALA A 1 155 ? 8.287 22.044 -84.034 1.00 25.89 155 ALA A CA 1
ATOM 1168 C C . ALA A 1 155 ? 9.384 22.919 -84.696 1.00 25.89 155 ALA A C 1
ATOM 1170 O O . ALA A 1 155 ? 9.045 23.906 -85.347 1.00 25.89 155 ALA A O 1
ATOM 1171 N N . PHE A 1 156 ? 10.644 22.439 -84.620 1.00 24.70 156 PHE A N 1
ATOM 1172 C CA . PHE A 1 156 ? 11.954 22.933 -85.132 1.00 24.70 156 PHE A CA 1
ATOM 1173 C C . PHE A 1 156 ? 12.792 23.737 -84.114 1.00 24.70 156 PHE A C 1
ATOM 1175 O O . PHE A 1 156 ? 12.261 24.611 -83.451 1.00 24.70 156 PHE A O 1
ATOM 1182 N N . GLY A 1 157 ? 14.109 23.548 -83.931 1.00 24.03 157 GLY A N 1
ATOM 1183 C CA . GLY A 1 157 ? 15.106 22.645 -84.523 1.00 24.03 157 GLY A CA 1
ATOM 1184 C C . GLY A 1 157 ? 16.552 23.086 -84.168 1.00 24.03 157 GLY A C 1
ATOM 1185 O O . GLY A 1 157 ? 16.836 24.274 -84.128 1.00 24.03 157 GLY A O 1
ATOM 1186 N N . SER A 1 158 ? 17.428 22.096 -83.937 1.00 24.92 158 SER A N 1
ATOM 1187 C CA . SER A 1 158 ? 18.900 22.017 -84.145 1.00 24.92 158 SER A CA 1
ATOM 1188 C C . SER A 1 158 ? 19.956 22.858 -83.365 1.00 24.92 158 SER A C 1
ATOM 1190 O O . SER A 1 158 ? 20.149 24.041 -83.615 1.00 24.92 158 SER A O 1
ATOM 1192 N N . SER A 1 159 ? 20.781 22.113 -82.601 1.00 24.70 159 SER A N 1
ATOM 1193 C CA . SER A 1 159 ? 22.267 21.967 -82.644 1.00 24.70 159 SER A CA 1
ATOM 1194 C C . SER A 1 159 ? 23.249 23.124 -82.350 1.00 24.70 159 SER A C 1
ATOM 1196 O O . SER A 1 159 ? 23.300 24.085 -83.113 1.00 24.70 159 SER A O 1
ATOM 1198 N N . ARG A 1 160 ? 24.195 22.893 -81.409 1.00 26.58 160 ARG A N 1
ATOM 1199 C CA . ARG A 1 160 ? 25.667 22.741 -81.637 1.00 26.58 160 ARG A CA 1
ATOM 1200 C C . ARG A 1 160 ? 26.485 22.662 -80.320 1.00 26.58 160 ARG A C 1
ATOM 1202 O O . ARG A 1 160 ? 26.273 23.458 -79.416 1.00 26.58 160 ARG A O 1
ATOM 1209 N N . THR A 1 161 ? 27.441 21.729 -80.262 1.00 30.78 161 THR A N 1
ATOM 1210 C CA . THR A 1 161 ? 28.631 21.659 -79.367 1.00 30.78 161 THR A CA 1
ATOM 1211 C C . THR A 1 161 ? 29.880 22.146 -80.148 1.00 30.78 161 THR A C 1
ATOM 1213 O O . THR A 1 161 ? 29.748 22.250 -81.377 1.00 30.78 161 THR A O 1
ATOM 1216 N N . PRO A 1 162 ? 31.040 22.519 -79.529 1.00 38.22 162 PRO A N 1
ATOM 1217 C CA . PRO A 1 162 ? 32.064 21.542 -79.057 1.00 38.22 162 PRO A CA 1
ATOM 1218 C C . PRO A 1 162 ? 33.027 21.944 -77.878 1.00 38.22 162 PRO A C 1
ATOM 1220 O O . PRO A 1 162 ? 33.249 23.118 -77.604 1.00 38.22 162 PRO A O 1
ATOM 1223 N N . ASP A 1 163 ? 33.586 20.903 -77.231 1.00 25.34 163 ASP A N 1
ATOM 1224 C CA . ASP A 1 163 ? 34.934 20.609 -76.650 1.00 25.34 163 ASP A CA 1
ATOM 1225 C C . ASP A 1 163 ? 35.772 21.520 -75.688 1.00 25.34 163 ASP A C 1
ATOM 1227 O O . ASP A 1 163 ? 36.326 22.530 -76.101 1.00 25.34 163 ASP A O 1
ATOM 1231 N N . HIS A 1 164 ? 35.967 20.993 -74.446 1.00 27.98 164 HIS A N 1
ATOM 1232 C CA . HIS A 1 164 ? 37.166 20.805 -73.549 1.00 27.98 164 HIS A CA 1
ATOM 1233 C C . HIS A 1 164 ? 38.216 21.925 -73.232 1.00 27.98 164 HIS A C 1
ATOM 1235 O O . HIS A 1 164 ? 38.346 22.840 -74.033 1.00 27.98 164 HIS A O 1
ATOM 1241 N N . PRO A 1 165 ? 39.034 21.871 -72.120 1.00 34.94 165 PRO A N 1
ATOM 1242 C CA . PRO A 1 165 ? 39.423 20.713 -71.273 1.00 34.94 165 PRO A CA 1
ATOM 1243 C C . PRO A 1 165 ? 39.497 20.890 -69.717 1.00 34.94 165 PRO A C 1
ATOM 1245 O O . PRO A 1 165 ? 39.455 21.983 -69.170 1.00 34.94 165 PRO A O 1
ATOM 1248 N N . LEU A 1 166 ? 39.625 19.730 -69.047 1.00 28.14 166 LEU A N 1
ATOM 1249 C CA . LEU A 1 166 ? 40.289 19.369 -67.772 1.00 28.14 166 LEU A CA 1
ATOM 1250 C C . LEU A 1 166 ? 40.607 20.450 -66.709 1.00 28.14 166 LEU A C 1
ATOM 1252 O O . LEU A 1 166 ? 41.579 21.182 -66.851 1.00 28.14 166 LEU A O 1
ATOM 1256 N N . ASP A 1 167 ? 39.953 20.353 -65.543 1.00 27.17 167 ASP A N 1
ATOM 1257 C CA . ASP A 1 167 ? 40.660 20.464 -64.258 1.00 27.17 167 ASP A CA 1
ATOM 1258 C C . ASP A 1 167 ? 40.000 19.596 -63.170 1.00 27.17 167 ASP A C 1
ATOM 1260 O O . ASP A 1 167 ? 38.789 19.359 -63.152 1.00 27.17 167 ASP A O 1
ATOM 1264 N N . ALA A 1 168 ? 40.841 19.046 -62.306 1.00 28.02 168 ALA A N 1
ATOM 1265 C CA . ALA A 1 168 ? 40.532 18.015 -61.338 1.00 28.02 168 ALA A CA 1
ATOM 1266 C C . ALA A 1 168 ? 39.976 18.607 -60.039 1.00 28.02 168 ALA A C 1
ATOM 1268 O O . ALA A 1 168 ? 40.592 19.463 -59.414 1.00 28.02 168 ALA A O 1
ATOM 1269 N N . SER A 1 169 ? 38.858 18.072 -59.546 1.00 28.28 169 SER A N 1
ATOM 1270 C CA . SER A 1 169 ? 38.473 18.182 -58.133 1.00 28.28 169 SER A CA 1
ATOM 1271 C C . SER A 1 169 ? 37.572 17.015 -57.748 1.00 28.28 169 SER A C 1
ATOM 1273 O O . SER A 1 169 ? 36.380 16.977 -58.044 1.00 28.28 169 SER A O 1
ATOM 1275 N N . ARG A 1 170 ? 38.192 16.029 -57.095 1.00 25.83 170 ARG A N 1
ATOM 1276 C CA . ARG A 1 170 ? 37.557 14.873 -56.457 1.00 25.83 170 ARG A CA 1
ATOM 1277 C C . ARG A 1 170 ? 36.453 15.333 -55.499 1.00 25.83 170 ARG A C 1
ATOM 1279 O O . ARG A 1 170 ? 36.744 15.957 -54.484 1.00 25.83 170 ARG A O 1
ATOM 1286 N N . THR A 1 171 ? 35.212 14.950 -55.775 1.00 27.16 171 THR A N 1
ATOM 1287 C CA . THR A 1 171 ? 34.138 14.902 -54.775 1.00 27.16 171 THR A CA 1
ATOM 1288 C C . THR A 1 171 ? 33.932 13.435 -54.395 1.00 27.16 171 THR A C 1
ATOM 1290 O O . THR A 1 171 ? 33.796 12.602 -55.291 1.00 27.16 171 THR A O 1
ATOM 1293 N N . PRO A 1 172 ? 33.986 13.057 -53.106 1.00 30.66 172 PRO A N 1
ATOM 1294 C CA . PRO A 1 172 ? 33.720 11.682 -52.729 1.00 30.66 172 PRO A CA 1
ATOM 1295 C C . PRO A 1 172 ? 32.219 11.399 -52.812 1.00 30.66 172 PRO A C 1
ATOM 1297 O O . PRO A 1 172 ? 31.372 12.232 -52.477 1.00 30.66 172 PRO A O 1
ATOM 1300 N N . GLU A 1 173 ? 31.931 10.191 -53.274 1.00 25.81 173 GLU A N 1
ATOM 1301 C CA . GLU A 1 173 ? 30.617 9.590 -53.415 1.00 25.81 173 GLU A CA 1
ATOM 1302 C C . GLU A 1 173 ? 29.793 9.693 -52.126 1.00 25.81 173 GLU A C 1
ATOM 1304 O O . GLU A 1 173 ? 30.233 9.386 -51.015 1.00 25.81 173 GLU A O 1
ATOM 1309 N N . ARG A 1 174 ? 28.544 10.120 -52.297 1.00 26.44 174 ARG A N 1
ATOM 1310 C CA . ARG A 1 174 ? 27.527 10.185 -51.255 1.00 26.44 174 ARG A CA 1
ATOM 1311 C C . ARG A 1 174 ? 27.071 8.758 -50.935 1.00 26.44 174 ARG A C 1
ATOM 1313 O O . ARG A 1 174 ? 26.289 8.173 -51.678 1.00 26.44 174 ARG A O 1
ATOM 1320 N N . ALA A 1 175 ? 27.572 8.205 -49.833 1.00 26.78 175 ALA A N 1
ATOM 1321 C CA . ALA A 1 175 ? 27.143 6.915 -49.300 1.00 26.78 175 ALA A CA 1
ATOM 1322 C C . ALA A 1 175 ? 25.648 6.926 -48.888 1.00 26.78 175 ALA A C 1
ATOM 1324 O O . ALA A 1 175 ? 25.140 7.959 -48.433 1.00 26.78 175 ALA A O 1
ATOM 1325 N N . PRO A 1 176 ? 24.929 5.795 -49.012 1.00 31.47 176 PRO A N 1
ATOM 1326 C CA . PRO A 1 176 ? 23.515 5.702 -48.669 1.00 31.47 176 PRO A CA 1
ATOM 1327 C C . PRO A 1 176 ? 23.290 5.477 -47.162 1.00 31.47 176 PRO A C 1
ATOM 1329 O O . PRO A 1 176 ? 23.932 4.636 -46.543 1.00 31.47 176 PRO A O 1
ATOM 1332 N N . GLY A 1 177 ? 22.285 6.165 -46.607 1.00 26.78 177 GLY A N 1
ATOM 1333 C CA . GLY A 1 177 ? 21.447 5.650 -45.516 1.00 26.78 177 GLY A CA 1
ATOM 1334 C C . GLY A 1 177 ? 21.929 5.835 -44.070 1.00 26.78 177 GLY A C 1
ATOM 1335 O O . GLY A 1 177 ? 22.662 5.019 -43.525 1.00 26.78 177 GLY A O 1
ATOM 1336 N N . SER A 1 178 ? 21.349 6.816 -43.372 1.00 32.12 178 SER A N 1
ATOM 1337 C CA . SER A 1 178 ? 21.195 6.788 -41.907 1.00 32.12 178 SER A CA 1
ATOM 1338 C C . SER A 1 178 ? 19.809 7.309 -41.512 1.00 32.12 178 SER A C 1
ATOM 1340 O O . SER A 1 178 ? 19.658 8.317 -40.825 1.00 32.12 178 SER A O 1
ATOM 1342 N N . SER A 1 179 ? 18.766 6.604 -41.940 1.00 34.12 179 SER A N 1
ATOM 1343 C CA . SER A 1 179 ? 17.417 6.723 -41.381 1.00 34.12 179 SER A CA 1
ATOM 1344 C C . SER A 1 179 ? 17.196 5.584 -40.380 1.00 34.12 179 SER A C 1
ATOM 1346 O O . SER A 1 179 ? 16.494 4.620 -40.665 1.00 34.12 179 SER A O 1
ATOM 1348 N N . ARG A 1 180 ? 17.857 5.653 -39.217 1.00 36.25 180 ARG A N 1
ATOM 1349 C CA . ARG A 1 180 ? 17.747 4.647 -38.137 1.00 36.25 180 ARG A CA 1
ATOM 1350 C C . ARG A 1 180 ? 16.954 5.136 -36.915 1.00 36.25 180 ARG A C 1
ATOM 1352 O O . ARG A 1 180 ? 17.017 4.540 -35.845 1.00 36.25 180 ARG A O 1
ATOM 1359 N N . THR A 1 181 ? 16.217 6.232 -37.062 1.00 38.97 181 THR A N 1
ATOM 1360 C CA . THR A 1 181 ? 15.488 6.910 -35.980 1.00 38.97 181 THR A CA 1
ATOM 1361 C C . THR A 1 181 ? 14.031 6.459 -35.755 1.00 38.97 181 THR A C 1
ATOM 1363 O O . THR A 1 181 ? 13.618 6.516 -34.596 1.00 38.97 181 THR A O 1
ATOM 1366 N N . PRO A 1 182 ? 13.254 5.942 -36.738 1.00 33.66 182 PRO A N 1
ATOM 1367 C CA . PRO A 1 182 ? 11.863 5.541 -36.481 1.00 33.66 182 PRO A CA 1
ATOM 1368 C C . PRO A 1 182 ? 11.757 4.269 -35.629 1.00 33.66 182 PRO A C 1
ATOM 1370 O O . PRO A 1 182 ? 11.036 4.246 -34.634 1.00 33.66 182 PRO A O 1
ATOM 1373 N N . ASP A 1 183 ? 12.533 3.233 -35.960 1.00 31.86 183 ASP A N 1
ATOM 1374 C CA . ASP A 1 183 ? 12.408 1.909 -35.331 1.00 31.86 183 ASP A CA 1
ATOM 1375 C C . ASP A 1 183 ? 12.779 1.911 -33.844 1.00 31.86 183 ASP A C 1
ATOM 1377 O O . ASP A 1 183 ? 12.162 1.213 -33.039 1.00 31.86 183 ASP A O 1
ATOM 1381 N N . ARG A 1 184 ? 13.757 2.735 -33.442 1.00 38.84 184 ARG A N 1
ATOM 1382 C CA . ARG A 1 184 ? 14.168 2.851 -32.034 1.00 38.84 184 ARG A CA 1
ATOM 1383 C C . ARG A 1 184 ? 13.147 3.627 -31.198 1.00 38.84 184 ARG A C 1
ATOM 1385 O O . ARG A 1 184 ? 12.916 3.267 -30.045 1.00 38.84 184 ARG A O 1
ATOM 1392 N N . ALA A 1 185 ? 12.520 4.655 -31.772 1.00 39.22 185 ALA A N 1
ATOM 1393 C CA . A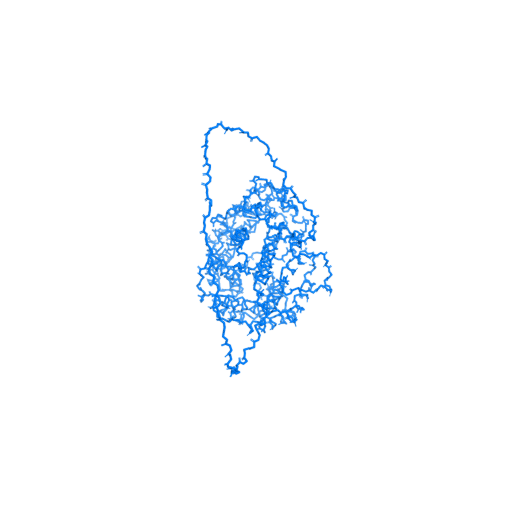LA A 1 185 ? 11.451 5.405 -31.115 1.00 39.22 185 ALA A CA 1
ATOM 1394 C C . ALA A 1 185 ? 10.183 4.548 -30.956 1.00 39.22 185 ALA A C 1
ATOM 1396 O O . ALA A 1 185 ? 9.600 4.505 -29.871 1.00 39.22 185 ALA A O 1
ATOM 1397 N N . LEU A 1 186 ? 9.822 3.786 -31.995 1.00 51.59 186 LEU A N 1
ATOM 1398 C CA . LEU A 1 186 ? 8.722 2.817 -31.960 1.00 51.59 186 LEU A CA 1
ATOM 1399 C C . LEU A 1 186 ? 8.988 1.683 -30.957 1.00 51.59 186 LEU A C 1
ATOM 1401 O O . LEU A 1 186 ? 8.093 1.304 -30.204 1.00 51.59 186 LEU A O 1
ATOM 1405 N N . GLY A 1 187 ? 10.226 1.181 -30.886 1.00 59.41 187 GLY A N 1
ATOM 1406 C CA . GLY A 1 187 ? 10.642 0.190 -29.890 1.00 59.41 187 GLY A CA 1
ATOM 1407 C C . GLY A 1 187 ? 10.559 0.710 -28.450 1.00 59.41 187 GLY A C 1
ATOM 1408 O O . GLY A 1 187 ? 10.014 0.028 -27.586 1.00 59.41 187 GLY A O 1
ATOM 1409 N N . SER A 1 188 ? 11.026 1.938 -28.199 1.00 64.19 188 SER A N 1
ATOM 1410 C CA . SER A 1 188 ? 10.960 2.591 -26.880 1.00 64.19 188 SER A CA 1
ATOM 1411 C C . SER A 1 188 ? 9.516 2.820 -26.416 1.00 64.19 188 SER A C 1
ATOM 1413 O O . SER A 1 188 ? 9.154 2.463 -25.293 1.00 64.19 188 SER A O 1
ATOM 1415 N N . SER A 1 189 ? 8.662 3.334 -27.307 1.00 73.56 189 SER A N 1
ATOM 1416 C CA . SER A 1 189 ? 7.232 3.527 -27.042 1.00 73.56 189 SER A CA 1
ATOM 1417 C C . SER A 1 189 ? 6.532 2.198 -26.733 1.00 73.56 189 SER A C 1
ATOM 1419 O O . SER A 1 189 ? 5.797 2.098 -25.750 1.00 73.56 189 SER A O 1
ATOM 1421 N N . ARG A 1 190 ? 6.850 1.135 -27.485 1.00 84.12 190 ARG A N 1
ATOM 1422 C CA . ARG A 1 190 ? 6.308 -0.207 -27.239 1.00 84.12 190 ARG A CA 1
ATOM 1423 C C . ARG A 1 190 ? 6.757 -0.787 -25.897 1.00 84.12 190 ARG A C 1
ATOM 1425 O O . ARG A 1 190 ? 5.961 -1.426 -25.212 1.00 84.12 190 ARG A O 1
ATOM 1432 N N . THR A 1 191 ? 8.009 -0.577 -25.499 1.00 90.31 191 THR A N 1
ATOM 1433 C CA . THR A 1 191 ? 8.507 -0.999 -24.181 1.00 90.31 191 THR A CA 1
ATOM 1434 C C . THR A 1 191 ? 7.809 -0.240 -23.053 1.00 90.31 191 THR A C 1
ATOM 1436 O O . THR A 1 191 ? 7.371 -0.864 -22.085 1.00 90.31 191 THR A O 1
ATOM 1439 N N . ALA A 1 192 ? 7.642 1.079 -23.185 1.00 91.69 192 ALA A N 1
ATOM 1440 C CA . ALA A 1 192 ? 6.934 1.894 -22.200 1.00 91.69 192 ALA A CA 1
ATOM 1441 C C . ALA A 1 192 ? 5.467 1.462 -22.036 1.00 91.69 192 ALA A C 1
ATOM 1443 O O . ALA A 1 192 ? 4.990 1.345 -20.907 1.00 91.69 192 ALA A O 1
ATOM 1444 N N . ASP A 1 193 ? 4.786 1.150 -23.141 1.00 93.31 193 ASP A N 1
ATOM 1445 C CA . ASP A 1 193 ? 3.422 0.614 -23.135 1.00 93.31 193 ASP A CA 1
ATOM 1446 C C . ASP A 1 193 ? 3.335 -0.742 -22.428 1.00 93.31 193 ASP A C 1
ATOM 1448 O O . ASP A 1 193 ? 2.467 -0.937 -21.578 1.00 93.31 193 ASP A O 1
ATOM 1452 N N . ARG A 1 194 ? 4.243 -1.679 -22.731 1.00 94.62 194 ARG A N 1
ATOM 1453 C CA . ARG A 1 194 ? 4.268 -3.003 -22.081 1.00 94.62 194 ARG A CA 1
ATOM 1454 C C . ARG A 1 194 ? 4.534 -2.892 -20.586 1.00 94.62 194 ARG A C 1
ATOM 1456 O O . ARG A 1 194 ? 3.882 -3.578 -19.801 1.00 94.62 194 ARG A O 1
ATOM 1463 N N . ARG A 1 195 ? 5.447 -2.001 -20.190 1.00 93.75 195 ARG A N 1
ATOM 1464 C CA . ARG A 1 195 ? 5.709 -1.691 -18.785 1.00 93.75 195 ARG A CA 1
ATOM 1465 C C . ARG A 1 195 ? 4.457 -1.190 -18.080 1.00 93.75 195 ARG A C 1
ATOM 1467 O O . ARG A 1 195 ? 4.087 -1.724 -17.037 1.00 93.75 195 ARG A O 1
ATOM 1474 N N . LEU A 1 196 ? 3.833 -0.151 -18.631 1.00 94.69 196 LEU A N 1
ATOM 1475 C CA . LEU A 1 196 ? 2.697 0.497 -17.991 1.00 94.69 196 LEU A CA 1
ATOM 1476 C C . LEU A 1 196 ? 1.492 -0.444 -17.911 1.00 94.69 196 LEU A C 1
ATOM 1478 O O . LEU A 1 196 ? 0.848 -0.525 -16.869 1.00 94.69 196 LEU A O 1
ATOM 1482 N N . ALA A 1 197 ? 1.239 -1.208 -18.974 1.00 95.44 197 ALA A N 1
ATOM 1483 C CA . ALA A 1 197 ? 0.213 -2.242 -18.996 1.00 95.44 197 ALA A CA 1
ATOM 1484 C C . ALA A 1 197 ? 0.456 -3.321 -17.932 1.00 95.44 197 ALA A C 1
ATOM 1486 O O . ALA A 1 197 ? -0.472 -3.686 -17.215 1.00 95.44 197 ALA A O 1
ATOM 1487 N N . CYS A 1 198 ? 1.696 -3.806 -17.796 1.00 94.25 198 CYS A N 1
ATOM 1488 C CA . CYS A 1 198 ? 2.057 -4.780 -16.767 1.00 94.25 198 CYS A CA 1
ATOM 1489 C C . CYS A 1 198 ? 1.757 -4.250 -15.362 1.00 94.25 198 CYS A C 1
ATOM 1491 O O . CYS A 1 198 ? 1.110 -4.938 -14.575 1.00 94.25 198 CYS A O 1
ATOM 1493 N N . ASP A 1 199 ? 2.201 -3.029 -15.050 1.00 93.62 199 ASP A N 1
ATOM 1494 C CA . ASP A 1 199 ? 1.972 -2.438 -13.731 1.00 93.62 199 ASP A CA 1
ATOM 1495 C C . ASP A 1 199 ? 0.473 -2.239 -13.463 1.00 93.62 199 ASP A C 1
ATOM 1497 O O . ASP A 1 199 ? -0.027 -2.670 -12.427 1.00 93.62 199 ASP A O 1
ATOM 1501 N N . LEU A 1 200 ? -0.278 -1.696 -14.428 1.00 94.12 200 LEU A N 1
ATOM 1502 C CA . LEU A 1 200 ? -1.731 -1.534 -14.325 1.00 94.12 200 LEU A CA 1
ATOM 1503 C C . LEU A 1 200 ? -2.456 -2.859 -14.074 1.00 94.12 200 LEU A C 1
ATOM 1505 O O . LEU A 1 200 ? -3.281 -2.945 -13.167 1.00 94.12 200 LEU A O 1
ATOM 1509 N N . LEU A 1 201 ? -2.132 -3.906 -14.832 1.00 93.56 201 LEU A N 1
ATOM 1510 C CA . LEU A 1 201 ? -2.747 -5.222 -14.662 1.00 93.56 201 LEU A CA 1
ATOM 1511 C C . LEU A 1 201 ? -2.431 -5.815 -13.285 1.00 93.56 201 LEU A C 1
ATOM 1513 O O . LEU A 1 201 ? -3.318 -6.393 -12.660 1.00 93.56 201 LEU A O 1
ATOM 1517 N N . LEU A 1 202 ? -1.218 -5.616 -12.762 1.00 92.06 202 LEU A N 1
ATOM 1518 C CA . LEU A 1 202 ? -0.872 -6.024 -11.398 1.00 92.06 202 LEU A CA 1
ATOM 1519 C C . LEU A 1 202 ? -1.667 -5.241 -10.341 1.00 92.06 202 LEU A C 1
ATOM 1521 O O . LEU A 1 202 ? -2.190 -5.859 -9.414 1.00 92.06 202 LEU A O 1
ATOM 1525 N N . ARG A 1 203 ? -1.830 -3.917 -10.497 1.00 91.88 203 ARG A N 1
ATOM 1526 C CA . ARG A 1 203 ? -2.660 -3.069 -9.607 1.00 91.88 203 ARG A CA 1
ATOM 1527 C C . ARG A 1 203 ? -4.122 -3.507 -9.579 1.00 91.88 203 ARG A C 1
ATOM 1529 O O . ARG A 1 203 ? -4.774 -3.405 -8.544 1.00 91.88 203 ARG A O 1
ATOM 1536 N N . LEU A 1 204 ? -4.623 -3.993 -10.711 1.00 91.50 204 LEU A N 1
ATOM 1537 C CA . LEU A 1 204 ? -5.983 -4.504 -10.872 1.00 91.50 204 LEU A CA 1
ATOM 1538 C C . LEU A 1 204 ? -6.109 -5.994 -10.509 1.00 91.50 204 LEU A C 1
ATOM 1540 O O . LEU A 1 204 ? -7.198 -6.554 -10.572 1.00 91.50 204 LEU A O 1
ATOM 1544 N N . GLY A 1 205 ? -5.024 -6.654 -10.100 1.00 89.81 205 GLY A N 1
ATOM 1545 C CA . GLY A 1 205 ? -5.042 -8.050 -9.663 1.00 89.81 205 GLY A CA 1
ATOM 1546 C C . GLY A 1 205 ? -5.125 -9.088 -10.787 1.00 89.81 205 GLY A C 1
ATOM 1547 O O . GLY A 1 205 ? -5.594 -10.197 -10.548 1.00 89.81 205 GLY A O 1
ATOM 1548 N N . TYR A 1 206 ? -4.657 -8.761 -11.994 1.00 90.81 206 TYR A N 1
ATOM 1549 C CA . TYR A 1 206 ? -4.588 -9.654 -13.157 1.00 90.81 206 TYR A CA 1
ATOM 1550 C C . TYR A 1 206 ? -3.141 -10.073 -13.465 1.00 90.81 206 TYR A C 1
ATOM 1552 O O . TYR A 1 206 ? -2.588 -9.747 -14.516 1.00 90.81 206 TYR A O 1
ATOM 1560 N N . SER A 1 207 ? -2.506 -10.811 -12.549 1.00 89.38 207 SER A N 1
ATOM 1561 C CA . SER A 1 207 ? -1.091 -11.212 -12.669 1.00 89.38 207 SER A CA 1
ATOM 1562 C C . SER A 1 207 ? -0.788 -12.078 -13.896 1.00 89.38 207 SER A C 1
ATOM 1564 O O . SER A 1 207 ? 0.250 -11.889 -14.526 1.00 89.38 207 SER A O 1
ATOM 1566 N N . HIS A 1 208 ? -1.703 -12.970 -14.288 1.00 89.00 208 HIS A N 1
ATOM 1567 C CA . HIS A 1 208 ? -1.537 -13.794 -15.490 1.00 89.00 208 HIS A CA 1
ATOM 1568 C C . HIS A 1 208 ? -1.514 -12.941 -16.766 1.00 89.00 208 HIS A C 1
ATOM 1570 O O . HIS A 1 208 ? -0.607 -13.061 -17.585 1.00 89.00 208 HIS A O 1
ATOM 1576 N N . ARG A 1 209 ? -2.466 -12.009 -16.906 1.00 90.25 209 ARG A N 1
ATOM 1577 C CA . ARG A 1 209 ? -2.490 -11.062 -18.032 1.00 90.25 209 ARG A CA 1
ATOM 1578 C C . ARG A 1 209 ? -1.261 -10.153 -18.025 1.00 90.25 209 ARG A C 1
ATOM 1580 O O . ARG A 1 209 ? -0.708 -9.867 -19.083 1.00 90.25 209 ARG A O 1
ATOM 1587 N N . ALA A 1 210 ? -0.799 -9.731 -16.847 1.00 92.12 210 ALA A N 1
ATOM 1588 C CA . ALA A 1 210 ? 0.439 -8.965 -16.726 1.00 92.12 210 ALA A CA 1
ATOM 1589 C C . ALA A 1 210 ? 1.644 -9.752 -17.274 1.00 92.12 210 ALA A C 1
ATOM 1591 O O . ALA A 1 210 ? 2.431 -9.194 -18.038 1.00 92.12 210 ALA A O 1
ATOM 1592 N N . ALA A 1 211 ? 1.744 -11.051 -16.957 1.00 91.50 211 ALA A N 1
ATOM 1593 C CA . ALA A 1 211 ? 2.773 -11.949 -17.484 1.00 91.50 211 ALA A CA 1
ATOM 1594 C C . ALA A 1 211 ? 2.722 -12.064 -19.018 1.00 91.50 211 ALA A C 1
ATOM 1596 O O . ALA A 1 211 ? 3.756 -11.946 -19.677 1.00 91.50 211 ALA A O 1
ATOM 1597 N N . GLU A 1 212 ? 1.524 -12.235 -19.588 1.00 90.81 212 GLU A N 1
ATOM 1598 C CA . GLU A 1 212 ? 1.307 -12.316 -21.040 1.00 90.81 212 GLU A CA 1
ATOM 1599 C C . GLU A 1 212 ? 1.800 -11.056 -21.766 1.00 90.81 212 GLU A C 1
ATOM 1601 O O . GLU A 1 212 ? 2.551 -11.154 -22.736 1.00 90.81 212 GLU A O 1
ATOM 1606 N N . VAL A 1 213 ? 1.451 -9.862 -21.272 1.00 92.50 213 VAL A N 1
ATOM 1607 C CA . VAL A 1 213 ? 1.812 -8.584 -21.916 1.00 92.50 213 VAL A CA 1
ATOM 1608 C C . VAL A 1 213 ? 3.331 -8.364 -21.970 1.00 92.50 213 VAL A C 1
ATOM 1610 O O . VAL A 1 213 ? 3.866 -7.784 -22.927 1.00 92.50 213 VAL A O 1
ATOM 1613 N N . ILE A 1 214 ? 4.065 -8.867 -20.978 1.00 92.12 214 ILE A N 1
ATOM 1614 C CA . ILE A 1 214 ? 5.534 -8.813 -20.961 1.00 92.12 214 ILE A CA 1
ATOM 1615 C C . ILE A 1 214 ? 6.195 -10.065 -21.556 1.00 92.12 214 ILE A C 1
ATOM 1617 O O . ILE A 1 214 ? 7.422 -10.124 -21.623 1.00 92.12 214 ILE A O 1
ATOM 1621 N N . GLY A 1 215 ? 5.415 -11.015 -22.080 1.00 89.00 215 GLY A N 1
ATOM 1622 C CA . GLY A 1 215 ? 5.917 -12.223 -22.739 1.00 89.00 215 GLY A CA 1
ATOM 1623 C C . GLY A 1 215 ? 6.616 -13.198 -21.789 1.00 89.00 215 GLY A C 1
ATOM 1624 O O . GLY A 1 215 ? 7.563 -13.875 -22.187 1.00 89.00 215 GLY A O 1
ATOM 1625 N N . LEU A 1 216 ? 6.199 -13.248 -20.523 1.00 87.94 216 LEU A N 1
ATOM 1626 C CA . LEU A 1 216 ? 6.783 -14.128 -19.516 1.00 87.94 216 LEU A CA 1
ATOM 1627 C C . LEU A 1 216 ? 6.058 -15.484 -19.508 1.00 87.94 216 LEU A C 1
ATOM 1629 O O . LEU A 1 216 ? 5.068 -15.655 -18.804 1.00 87.94 216 LEU A O 1
ATOM 1633 N N . SER A 1 217 ? 6.552 -16.444 -20.297 1.00 71.75 217 SER A N 1
ATOM 1634 C CA . SER A 1 217 ? 5.928 -17.770 -20.480 1.00 71.75 217 SER A CA 1
ATOM 1635 C C . SER A 1 217 ? 6.595 -18.917 -19.707 1.00 71.75 217 SER A C 1
ATOM 1637 O O . SER A 1 217 ? 5.935 -19.905 -19.400 1.00 71.75 217 SER A O 1
ATOM 1639 N N . VAL A 1 218 ? 7.887 -18.806 -19.366 1.00 65.44 218 VAL A N 1
ATOM 1640 C CA . VAL A 1 218 ? 8.641 -19.855 -18.651 1.00 65.44 218 VAL A CA 1
ATOM 1641 C C . VAL A 1 218 ? 9.270 -19.290 -17.382 1.00 65.44 218 VAL A C 1
ATOM 1643 O O . VAL A 1 218 ? 10.088 -18.368 -17.429 1.00 65.44 218 VAL A O 1
ATOM 1646 N N . ILE A 1 219 ? 8.910 -19.878 -16.239 1.00 67.44 219 ILE A N 1
ATOM 1647 C CA . ILE A 1 219 ? 9.373 -19.463 -14.914 1.00 67.44 219 ILE A CA 1
ATOM 1648 C C . ILE A 1 219 ? 10.292 -20.549 -14.331 1.00 67.44 219 ILE A C 1
ATOM 1650 O O . ILE A 1 219 ? 9.832 -21.482 -13.680 1.00 67.44 219 ILE A O 1
ATOM 1654 N N . ASP A 1 220 ? 11.606 -20.413 -14.534 1.00 76.31 220 ASP A N 1
ATOM 1655 C CA . ASP A 1 220 ? 12.627 -21.136 -13.755 1.00 76.31 220 ASP A CA 1
ATOM 1656 C C . ASP A 1 220 ? 13.428 -20.120 -12.919 1.00 76.31 220 ASP A C 1
ATOM 1658 O O . ASP A 1 220 ? 14.261 -19.397 -13.472 1.00 76.31 220 ASP A O 1
ATOM 1662 N N . PRO A 1 221 ? 13.246 -20.058 -11.587 1.00 71.12 221 PRO A N 1
ATOM 1663 C CA . PRO A 1 221 ? 13.906 -19.066 -10.732 1.00 71.12 221 PRO A CA 1
ATOM 1664 C C . PRO A 1 221 ? 15.441 -19.114 -10.752 1.00 71.12 221 PRO A C 1
ATOM 1666 O O . PRO A 1 221 ? 16.106 -18.137 -10.386 1.00 71.12 221 PRO A O 1
ATOM 1669 N N . ARG A 1 222 ? 16.020 -20.268 -11.110 1.00 74.44 222 ARG A N 1
ATOM 1670 C CA . ARG A 1 222 ? 17.474 -20.472 -11.131 1.00 74.44 222 ARG A CA 1
ATOM 1671 C C . ARG A 1 222 ? 18.083 -20.039 -12.457 1.00 74.44 222 ARG A C 1
ATOM 1673 O O . ARG A 1 222 ? 19.201 -19.534 -12.456 1.00 74.44 222 ARG A O 1
ATOM 1680 N N . LYS A 1 223 ? 17.354 -20.225 -13.558 1.00 78.94 223 LYS A N 1
ATOM 1681 C CA . LYS A 1 223 ? 17.839 -19.955 -14.920 1.00 78.94 223 LYS A CA 1
ATOM 1682 C C . LYS A 1 223 ? 17.306 -18.656 -15.519 1.00 78.94 223 LYS A C 1
ATOM 1684 O O . LYS A 1 223 ? 17.842 -18.207 -16.525 1.00 78.94 223 LYS A O 1
ATOM 1689 N N . HIS A 1 224 ? 16.275 -18.052 -14.928 1.00 85.50 224 HIS A N 1
ATOM 1690 C CA . HIS A 1 224 ? 15.691 -16.825 -15.452 1.00 85.50 224 HIS A CA 1
ATOM 1691 C C . HIS A 1 224 ? 16.694 -15.665 -15.401 1.00 85.50 224 HIS A C 1
ATOM 1693 O O . HIS A 1 224 ? 17.283 -15.367 -14.356 1.00 85.50 224 HIS A O 1
ATOM 1699 N N . VAL A 1 225 ? 16.860 -15.004 -16.547 1.00 86.81 225 VAL A N 1
ATOM 1700 C CA . VAL A 1 225 ? 17.708 -13.825 -16.726 1.00 86.81 225 VAL A CA 1
ATOM 1701 C C . VAL A 1 225 ? 16.800 -12.626 -16.962 1.00 86.81 225 VAL A C 1
ATOM 1703 O O . VAL A 1 225 ? 15.986 -12.634 -17.884 1.00 86.81 225 VAL A O 1
ATOM 1706 N N . LEU A 1 226 ? 16.950 -11.602 -16.123 1.00 90.75 226 LEU A N 1
ATOM 1707 C CA . LEU A 1 226 ? 16.178 -10.369 -16.240 1.00 90.75 226 LEU A CA 1
ATOM 1708 C C . LEU A 1 226 ? 16.600 -9.602 -17.496 1.00 90.75 226 LEU A C 1
ATOM 1710 O O . LEU A 1 226 ? 17.787 -9.365 -17.725 1.00 90.75 226 LEU A O 1
ATOM 1714 N N . SER A 1 227 ? 15.615 -9.203 -18.292 1.00 90.50 227 SER A N 1
ATOM 1715 C CA . SER A 1 227 ? 15.828 -8.383 -19.485 1.00 90.50 227 SER A CA 1
ATOM 1716 C C . SER A 1 227 ? 16.134 -6.925 -19.107 1.00 90.50 227 SER A C 1
ATOM 1718 O O . SER A 1 227 ? 15.533 -6.423 -18.159 1.00 90.50 227 SER A O 1
ATOM 1720 N N . PRO A 1 228 ? 17.008 -6.209 -19.839 1.00 88.31 228 PRO A N 1
ATOM 1721 C CA . PRO A 1 228 ? 17.314 -4.803 -19.550 1.00 88.31 228 PRO A CA 1
ATOM 1722 C C . PRO A 1 228 ? 16.095 -3.881 -19.512 1.00 88.31 228 PRO A C 1
ATOM 1724 O O . PRO A 1 228 ? 16.021 -2.999 -18.662 1.00 88.31 228 PRO A O 1
ATOM 1727 N N . ASP A 1 229 ? 15.134 -4.122 -20.399 1.00 88.75 229 ASP A N 1
ATOM 1728 C CA . ASP A 1 229 ? 14.006 -3.221 -20.627 1.00 88.75 229 ASP A CA 1
ATOM 1729 C C . ASP A 1 229 ? 12.812 -3.472 -19.692 1.00 88.75 229 ASP A C 1
ATOM 1731 O O . ASP A 1 229 ? 12.033 -2.557 -19.431 1.00 88.75 229 ASP A O 1
ATOM 1735 N N . LEU A 1 230 ? 12.654 -4.708 -19.197 1.00 92.62 230 LEU A N 1
ATOM 1736 C CA . LEU A 1 230 ? 11.481 -5.151 -18.428 1.00 92.62 230 LEU A CA 1
ATOM 1737 C C . LEU A 1 230 ? 11.853 -5.867 -17.117 1.00 92.62 230 LEU A C 1
ATOM 1739 O O . LEU A 1 230 ? 11.038 -6.601 -16.562 1.00 92.62 230 LEU A O 1
ATOM 1743 N N . ALA A 1 231 ? 13.080 -5.699 -16.610 1.00 93.12 231 ALA A N 1
ATOM 1744 C CA . ALA A 1 231 ? 13.563 -6.401 -15.414 1.00 93.12 231 ALA A CA 1
ATOM 1745 C C . ALA A 1 231 ? 12.641 -6.228 -14.197 1.00 93.12 231 ALA A C 1
ATOM 1747 O O . ALA A 1 231 ? 12.384 -7.189 -13.471 1.00 93.12 231 ALA A O 1
ATOM 1748 N N . LEU A 1 232 ? 12.156 -5.008 -13.955 1.00 91.62 232 LEU A N 1
ATOM 1749 C CA . LEU A 1 232 ? 11.304 -4.714 -12.802 1.00 91.62 232 LEU A CA 1
ATOM 1750 C C . LEU A 1 232 ? 9.901 -5.294 -12.979 1.00 91.62 232 LEU A C 1
ATOM 1752 O O . LEU A 1 232 ? 9.337 -5.817 -12.024 1.00 91.62 232 LEU A O 1
ATOM 1756 N N . GLU A 1 233 ? 9.371 -5.262 -14.197 1.00 92.94 233 GLU A N 1
ATOM 1757 C CA . GLU A 1 233 ? 8.073 -5.832 -14.556 1.00 92.94 233 GLU A CA 1
ATOM 1758 C C . GLU A 1 233 ? 8.101 -7.356 -14.420 1.00 92.94 233 GLU A C 1
ATOM 1760 O O . GLU A 1 233 ? 7.229 -7.945 -13.781 1.00 92.94 233 GLU A O 1
ATOM 1765 N N . GLN A 1 234 ? 9.157 -7.993 -14.937 1.00 93.19 234 GLN A N 1
ATOM 1766 C CA . GLN A 1 234 ? 9.413 -9.420 -14.755 1.00 93.19 234 GLN A CA 1
ATOM 1767 C C . GLN A 1 234 ? 9.484 -9.761 -13.267 1.00 93.19 234 GLN A C 1
ATOM 1769 O O . GLN A 1 234 ? 8.807 -10.681 -12.817 1.00 93.19 234 GLN A O 1
ATOM 1774 N N . LEU A 1 235 ? 10.238 -8.991 -12.475 1.00 91.69 235 LEU A N 1
ATOM 1775 C CA . LEU A 1 235 ? 10.337 -9.209 -11.033 1.00 91.69 235 LEU A CA 1
ATOM 1776 C C . LEU A 1 235 ? 8.981 -9.049 -10.322 1.00 91.69 235 LEU A C 1
ATOM 1778 O O . LEU A 1 235 ? 8.662 -9.832 -9.424 1.00 91.69 235 LEU A O 1
ATOM 1782 N N . ALA A 1 236 ? 8.181 -8.057 -10.722 1.00 90.75 236 ALA A N 1
ATOM 1783 C CA . ALA A 1 236 ? 6.870 -7.778 -10.147 1.00 90.75 236 ALA A CA 1
ATOM 1784 C C . ALA A 1 236 ? 5.865 -8.906 -10.425 1.00 90.75 236 ALA A C 1
ATOM 1786 O O . ALA A 1 236 ? 5.157 -9.313 -9.504 1.00 90.75 236 ALA A O 1
ATOM 1787 N N . VAL A 1 237 ? 5.855 -9.458 -11.643 1.00 91.25 237 VAL A N 1
ATOM 1788 C CA . VAL A 1 237 ? 5.040 -10.631 -12.002 1.00 91.25 237 VAL A CA 1
ATOM 1789 C C . VAL A 1 237 ? 5.537 -11.885 -11.283 1.00 91.25 237 VAL A C 1
ATOM 1791 O O . VAL A 1 237 ? 4.754 -12.596 -10.660 1.00 91.25 237 VAL A O 1
ATOM 1794 N N . LEU A 1 238 ? 6.847 -12.149 -11.307 1.00 90.38 238 LEU A N 1
ATOM 1795 C CA . LEU A 1 238 ? 7.446 -13.329 -10.676 1.00 90.38 238 LEU A CA 1
ATOM 1796 C C . LEU A 1 238 ? 7.172 -13.385 -9.170 1.00 90.38 238 LEU A C 1
ATOM 1798 O O . LEU A 1 238 ? 7.019 -14.473 -8.617 1.00 90.38 238 LEU A O 1
ATOM 1802 N N . ARG A 1 239 ? 7.043 -12.229 -8.508 1.00 88.38 239 ARG A N 1
ATOM 1803 C CA . ARG A 1 239 ? 6.640 -12.136 -7.099 1.00 88.38 239 ARG A CA 1
ATOM 1804 C C . ARG A 1 239 ? 5.294 -12.798 -6.814 1.00 88.38 239 ARG A C 1
ATOM 1806 O O . ARG A 1 239 ? 5.150 -13.358 -5.739 1.00 88.38 239 ARG A O 1
ATOM 1813 N N . CYS A 1 240 ? 4.356 -12.773 -7.756 1.00 85.25 240 CYS A N 1
ATOM 1814 C CA . CYS A 1 240 ? 3.041 -13.391 -7.589 1.00 85.25 240 CYS A CA 1
ATOM 1815 C C . CYS A 1 240 ? 3.075 -14.927 -7.659 1.00 85.25 240 CYS A C 1
ATOM 1817 O O . CYS A 1 240 ? 2.081 -15.569 -7.330 1.00 85.25 240 CYS A O 1
ATOM 1819 N N . HIS A 1 241 ? 4.182 -15.518 -8.121 1.00 83.62 241 HIS A N 1
ATOM 1820 C CA . HIS A 1 241 ? 4.268 -16.950 -8.428 1.00 83.62 241 HIS A CA 1
ATOM 1821 C C . HIS A 1 241 ? 5.422 -17.662 -7.717 1.00 83.62 241 HIS A C 1
ATOM 1823 O O . HIS A 1 241 ? 5.430 -18.889 -7.642 1.00 83.62 241 HIS A O 1
ATOM 1829 N N . LEU A 1 242 ? 6.406 -16.916 -7.210 1.00 87.88 242 LEU A N 1
ATOM 1830 C CA . LEU A 1 242 ? 7.630 -17.460 -6.636 1.00 87.88 242 LEU A CA 1
ATOM 1831 C C . LEU A 1 242 ? 7.816 -17.069 -5.169 1.00 87.88 242 LEU A C 1
ATOM 1833 O O . LEU A 1 242 ? 7.452 -15.965 -4.762 1.00 87.88 242 LEU A O 1
ATOM 1837 N N . PRO A 1 243 ? 8.480 -17.928 -4.373 1.00 88.12 243 PRO A N 1
ATOM 1838 C CA . PRO A 1 243 ? 8.805 -17.597 -2.997 1.00 88.12 243 PRO A CA 1
ATOM 1839 C C . PRO A 1 243 ? 9.715 -16.367 -2.924 1.00 88.12 243 PRO A C 1
ATOM 1841 O O . PRO A 1 243 ? 10.630 -16.185 -3.732 1.00 88.12 243 PRO A O 1
ATOM 1844 N N . SER A 1 244 ? 9.503 -15.559 -1.882 1.00 85.31 244 SER A N 1
ATOM 1845 C CA . SER A 1 244 ? 10.221 -14.299 -1.633 1.00 85.31 244 SER A CA 1
ATOM 1846 C C . SER A 1 244 ? 11.740 -14.414 -1.793 1.00 85.31 244 SER A C 1
ATOM 1848 O O . SER A 1 244 ? 12.360 -13.561 -2.422 1.00 85.31 244 SER A O 1
ATOM 1850 N N . SER A 1 245 ? 12.339 -15.478 -1.253 1.00 88.12 245 SER A N 1
ATOM 1851 C CA . SER A 1 245 ? 13.788 -15.704 -1.289 1.00 88.12 245 SER A CA 1
ATOM 1852 C C . SER A 1 245 ? 14.333 -15.857 -2.710 1.00 88.12 245 SER A C 1
ATOM 1854 O O . SER A 1 245 ? 15.413 -15.351 -3.011 1.00 88.12 245 SER A O 1
ATOM 1856 N N . ALA A 1 246 ? 13.586 -16.510 -3.604 1.00 90.62 246 ALA A N 1
ATOM 1857 C CA . ALA A 1 246 ? 13.992 -16.698 -4.992 1.00 90.62 246 ALA A CA 1
ATOM 1858 C C . ALA A 1 246 ? 13.968 -15.372 -5.770 1.00 90.62 246 ALA A C 1
ATOM 1860 O O . ALA A 1 246 ? 14.903 -15.069 -6.513 1.00 90.62 246 ALA A O 1
ATOM 1861 N N . VAL A 1 247 ? 12.932 -14.560 -5.546 1.00 90.81 247 VAL A N 1
ATOM 1862 C CA . VAL A 1 247 ? 12.775 -13.232 -6.158 1.00 90.81 247 VAL A CA 1
ATOM 1863 C C . VAL A 1 247 ? 13.861 -12.274 -5.662 1.00 90.81 247 VAL A C 1
ATOM 1865 O O . VAL A 1 247 ? 14.493 -11.588 -6.462 1.00 90.81 247 VAL A O 1
ATOM 1868 N N . GLU A 1 248 ? 14.150 -12.269 -4.359 1.00 91.31 248 GLU A N 1
ATOM 1869 C CA . GLU A 1 248 ? 15.230 -11.460 -3.778 1.00 91.31 248 GLU A CA 1
ATOM 1870 C C . GLU A 1 248 ? 16.610 -11.860 -4.313 1.00 91.31 248 GLU A C 1
ATOM 1872 O O . GLU A 1 248 ? 17.405 -10.994 -4.683 1.00 91.31 248 GLU A O 1
ATOM 1877 N N . ALA A 1 249 ? 16.892 -13.162 -4.417 1.00 91.88 249 ALA A N 1
ATOM 1878 C CA . ALA A 1 249 ? 18.151 -13.648 -4.976 1.00 91.88 249 ALA A CA 1
ATOM 1879 C C . ALA A 1 249 ? 18.325 -13.222 -6.443 1.00 91.88 249 ALA A C 1
ATOM 1881 O O . ALA A 1 249 ? 19.421 -12.850 -6.859 1.00 91.88 249 ALA A O 1
ATOM 1882 N N . MET A 1 250 ? 17.248 -13.253 -7.226 1.00 93.06 250 MET A N 1
ATOM 1883 C CA . MET A 1 250 ? 17.242 -12.805 -8.617 1.00 93.06 250 MET A CA 1
ATOM 1884 C C . MET A 1 250 ? 17.454 -11.293 -8.740 1.00 93.06 250 MET A C 1
ATOM 1886 O O . MET A 1 250 ? 18.291 -10.868 -9.537 1.00 93.06 250 MET A O 1
ATOM 1890 N N . ALA A 1 251 ? 16.794 -10.490 -7.901 1.00 94.62 251 ALA A N 1
ATOM 1891 C CA . ALA A 1 251 ? 17.012 -9.047 -7.846 1.00 94.62 251 ALA A CA 1
ATOM 1892 C C . ALA A 1 251 ? 18.461 -8.695 -7.463 1.00 94.62 251 ALA A C 1
ATOM 1894 O O . ALA A 1 251 ? 19.082 -7.863 -8.120 1.00 94.62 251 ALA A O 1
ATOM 1895 N N . LEU A 1 252 ? 19.048 -9.385 -6.475 1.00 94.88 252 LEU A N 1
ATOM 1896 C CA . LEU A 1 252 ? 20.457 -9.211 -6.103 1.00 94.88 252 LEU A CA 1
ATOM 1897 C C . LEU A 1 252 ? 21.422 -9.572 -7.239 1.00 94.88 252 LEU A C 1
ATOM 1899 O O . LEU A 1 252 ? 22.404 -8.860 -7.449 1.00 94.88 252 LEU A O 1
ATOM 1903 N N . ARG A 1 253 ? 21.165 -10.661 -7.978 1.00 94.50 253 ARG A N 1
ATOM 1904 C CA . ARG A 1 253 ? 21.968 -11.017 -9.162 1.00 94.50 253 ARG A CA 1
ATOM 1905 C C . ARG A 1 253 ? 21.870 -9.934 -10.234 1.00 94.50 253 ARG A C 1
ATOM 1907 O O . ARG A 1 253 ? 22.899 -9.502 -10.743 1.00 94.50 253 ARG A O 1
ATOM 1914 N N . GLY A 1 254 ? 20.661 -9.451 -10.523 1.00 94.75 254 GLY A N 1
ATOM 1915 C CA . GLY A 1 254 ? 20.445 -8.359 -11.471 1.00 94.75 254 GLY A CA 1
ATOM 1916 C C . GLY A 1 254 ? 21.141 -7.063 -11.043 1.00 94.75 254 GLY A C 1
ATOM 1917 O O . GLY A 1 254 ? 21.843 -6.456 -11.847 1.00 94.75 254 GLY A O 1
ATOM 1918 N N . ALA A 1 255 ? 21.077 -6.692 -9.763 1.00 96.69 255 ALA A N 1
ATOM 1919 C CA . ALA A 1 255 ? 21.757 -5.511 -9.225 1.00 96.69 255 ALA A CA 1
ATOM 1920 C C . ALA A 1 255 ? 23.297 -5.564 -9.341 1.00 96.69 255 ALA A C 1
ATOM 1922 O O . ALA A 1 255 ? 23.943 -4.518 -9.385 1.00 96.69 255 ALA A O 1
ATOM 1923 N N . ARG A 1 256 ? 23.890 -6.766 -9.411 1.00 95.69 256 ARG A N 1
ATOM 1924 C CA . ARG A 1 256 ? 25.340 -6.992 -9.601 1.00 95.69 256 ARG A CA 1
ATOM 1925 C C . ARG A 1 256 ? 25.767 -7.127 -11.066 1.00 95.69 256 ARG A C 1
ATOM 1927 O O . ARG A 1 256 ? 26.960 -7.219 -11.334 1.00 95.69 256 ARG A O 1
ATOM 1934 N N . SER A 1 257 ? 24.813 -7.219 -11.985 1.00 92.19 257 SER A N 1
ATOM 1935 C CA . SER A 1 257 ? 25.063 -7.540 -13.393 1.00 92.19 257 SER A CA 1
ATOM 1936 C C . SER A 1 257 ? 25.464 -6.311 -14.226 1.00 92.19 257 SER A C 1
ATOM 1938 O O . SER A 1 257 ? 25.660 -5.226 -13.688 1.00 92.19 257 SER A O 1
ATOM 1940 N N . GLY A 1 258 ? 25.555 -6.470 -15.551 1.00 92.31 258 GLY A N 1
ATOM 1941 C CA . GLY A 1 258 ? 25.764 -5.374 -16.509 1.00 92.31 258 GLY A CA 1
ATOM 1942 C C . GLY A 1 258 ? 24.492 -4.609 -16.908 1.00 92.31 258 GLY A C 1
ATOM 1943 O O . GLY A 1 258 ? 24.496 -3.939 -17.935 1.00 92.31 258 GLY A O 1
ATOM 1944 N N . LEU A 1 259 ? 23.392 -4.740 -16.154 1.00 95.38 259 LEU A N 1
ATOM 1945 C CA . LEU A 1 259 ? 22.145 -4.008 -16.412 1.00 95.38 259 LEU A CA 1
ATOM 1946 C C . LEU A 1 259 ? 22.327 -2.477 -16.283 1.00 95.38 259 LEU A C 1
ATOM 1948 O O . LEU A 1 259 ? 23.246 -2.025 -15.586 1.00 95.38 259 LEU A O 1
ATOM 1952 N N . PRO A 1 260 ? 21.433 -1.666 -16.889 1.00 95.75 260 PRO A N 1
ATOM 1953 C CA . PRO A 1 260 ? 21.462 -0.210 -16.752 1.00 95.75 260 PRO A CA 1
ATOM 1954 C C . PRO A 1 260 ? 21.481 0.249 -15.281 1.00 95.75 260 PRO A C 1
ATOM 1956 O O . PRO A 1 260 ? 20.866 -0.413 -14.433 1.00 95.75 260 PRO A O 1
ATOM 1959 N N . PRO A 1 261 ? 22.171 1.358 -14.950 1.00 95.94 261 PRO A N 1
ATOM 1960 C CA . PRO A 1 261 ? 22.309 1.834 -13.573 1.00 95.94 261 PRO A CA 1
ATOM 1961 C C . PRO A 1 261 ? 20.968 2.095 -12.878 1.00 95.94 261 PRO A C 1
ATOM 1963 O O . PRO A 1 261 ? 20.822 1.733 -11.710 1.00 95.94 261 PRO A O 1
ATOM 1966 N N . GLU A 1 262 ? 19.958 2.622 -13.579 1.00 93.69 262 GLU A N 1
ATOM 1967 C CA . GLU A 1 262 ? 18.616 2.826 -13.015 1.00 93.69 262 GLU A CA 1
ATOM 1968 C C . GLU A 1 262 ? 17.992 1.492 -12.594 1.00 93.69 262 GLU A C 1
ATOM 1970 O O . GLU A 1 262 ? 17.493 1.344 -11.478 1.00 93.69 262 GLU A O 1
ATOM 1975 N N . THR A 1 263 ? 18.096 0.487 -13.466 1.00 94.75 263 THR A N 1
ATOM 1976 C CA . THR A 1 263 ? 17.549 -0.853 -13.229 1.00 94.75 263 THR A CA 1
ATOM 1977 C C . THR A 1 263 ? 18.272 -1.546 -12.078 1.00 94.75 263 THR A C 1
ATOM 1979 O O . THR A 1 263 ? 17.632 -2.111 -11.193 1.00 94.75 263 THR A O 1
ATOM 1982 N N . ARG A 1 264 ? 19.609 -1.476 -12.035 1.00 97.19 264 ARG A N 1
ATOM 1983 C CA . ARG A 1 264 ? 20.396 -2.040 -10.928 1.00 97.19 264 ARG A CA 1
ATOM 1984 C C . ARG A 1 264 ? 20.040 -1.406 -9.594 1.00 97.19 264 ARG A C 1
ATOM 1986 O O . ARG A 1 264 ? 19.887 -2.129 -8.608 1.00 97.19 264 ARG A O 1
ATOM 1993 N N . ARG A 1 265 ? 19.898 -0.077 -9.564 1.00 96.25 265 ARG A N 1
ATOM 1994 C CA . ARG A 1 265 ? 19.473 0.654 -8.371 1.00 96.25 265 ARG A CA 1
ATOM 1995 C C . ARG A 1 265 ? 18.106 0.165 -7.912 1.00 96.25 265 ARG A C 1
ATOM 1997 O O . ARG A 1 265 ? 17.976 -0.218 -6.757 1.00 96.25 265 ARG A O 1
ATOM 2004 N N . ASP A 1 266 ? 17.111 0.137 -8.790 1.00 94.19 266 ASP A N 1
ATOM 2005 C CA . ASP A 1 266 ? 15.739 -0.211 -8.410 1.00 94.19 266 ASP A CA 1
ATOM 2006 C C . ASP A 1 266 ? 15.617 -1.674 -7.945 1.00 94.19 266 ASP A C 1
ATOM 2008 O O . ASP A 1 266 ? 14.940 -1.952 -6.952 1.00 94.19 266 ASP A O 1
ATOM 2012 N N . LEU A 1 267 ? 16.352 -2.604 -8.570 1.00 95.62 267 LEU A N 1
ATOM 2013 C CA . LEU A 1 267 ? 16.467 -3.991 -8.098 1.00 95.62 267 LEU A CA 1
ATOM 2014 C C . LEU A 1 267 ? 17.109 -4.077 -6.705 1.00 95.62 267 LEU A C 1
ATOM 2016 O O . LEU A 1 267 ? 16.670 -4.862 -5.864 1.00 95.62 267 LEU A O 1
ATOM 2020 N N . ALA A 1 268 ? 18.137 -3.271 -6.436 1.00 96.81 268 ALA A N 1
ATOM 2021 C CA . ALA A 1 268 ? 18.773 -3.218 -5.126 1.00 96.81 268 ALA A CA 1
ATOM 2022 C C . ALA A 1 268 ? 17.838 -2.610 -4.064 1.00 96.81 268 ALA A C 1
ATOM 2024 O O . ALA A 1 268 ? 17.679 -3.183 -2.986 1.00 96.81 268 ALA A O 1
ATOM 2025 N N . LEU A 1 269 ? 17.159 -1.503 -4.378 1.00 94.88 269 LEU A N 1
ATOM 2026 C CA . LEU A 1 269 ? 16.178 -0.864 -3.496 1.00 94.88 269 LEU A CA 1
ATOM 2027 C C . LEU A 1 269 ? 15.028 -1.818 -3.144 1.00 94.88 269 LEU A C 1
ATOM 2029 O O . LEU A 1 269 ? 14.649 -1.905 -1.975 1.00 94.88 269 LEU A O 1
ATOM 2033 N N . PHE A 1 270 ? 14.536 -2.599 -4.113 1.00 92.62 270 PHE A N 1
ATOM 2034 C CA . PHE A 1 270 ? 13.543 -3.650 -3.869 1.00 92.62 270 PHE A CA 1
ATOM 2035 C C . PHE A 1 270 ? 13.994 -4.622 -2.769 1.00 92.62 270 PHE A C 1
ATOM 2037 O O . PHE A 1 270 ? 13.229 -4.928 -1.850 1.00 92.62 270 PHE A O 1
ATOM 2044 N N . VAL A 1 271 ? 15.246 -5.089 -2.826 1.00 93.44 271 VAL A N 1
ATOM 2045 C CA . VAL A 1 271 ? 15.797 -6.017 -1.826 1.00 93.44 271 VAL A CA 1
ATOM 2046 C C . VAL A 1 271 ? 15.927 -5.339 -0.464 1.00 93.44 271 VAL A C 1
ATOM 2048 O O . VAL A 1 271 ? 15.583 -5.963 0.545 1.00 93.44 271 VAL A O 1
ATOM 2051 N N . VAL A 1 272 ? 16.374 -4.075 -0.428 1.00 93.19 272 VAL A N 1
ATOM 2052 C CA . VAL A 1 272 ? 16.507 -3.299 0.815 1.00 93.19 272 VAL A CA 1
ATOM 2053 C C . VAL A 1 272 ? 15.161 -3.174 1.522 1.00 93.19 272 VAL A C 1
ATOM 2055 O O . VAL A 1 272 ? 15.023 -3.620 2.663 1.00 93.19 272 VAL A O 1
ATOM 2058 N N . PHE A 1 273 ? 14.150 -2.634 0.837 1.00 88.88 273 PHE A N 1
ATOM 2059 C CA . PHE A 1 273 ? 12.834 -2.410 1.433 1.00 88.88 273 PHE A CA 1
ATOM 2060 C C . PHE A 1 273 ? 12.173 -3.714 1.876 1.00 88.88 273 PHE A C 1
ATOM 2062 O O . PHE A 1 273 ? 11.595 -3.772 2.962 1.00 88.88 273 PHE A O 1
ATOM 2069 N N . ARG A 1 274 ? 12.306 -4.791 1.092 1.00 86.06 274 ARG A N 1
ATOM 2070 C CA . ARG A 1 274 ? 11.717 -6.090 1.436 1.00 86.06 274 ARG A CA 1
ATOM 2071 C C . ARG A 1 274 ? 12.391 -6.754 2.635 1.00 86.06 274 ARG A C 1
ATOM 2073 O O . ARG A 1 274 ? 11.700 -7.297 3.495 1.00 86.06 274 ARG A O 1
ATOM 2080 N N . ASN A 1 275 ? 13.721 -6.713 2.725 1.00 87.38 275 ASN A N 1
ATOM 2081 C CA . ASN A 1 275 ? 14.430 -7.265 3.885 1.00 87.38 275 ASN A CA 1
ATOM 2082 C C . ASN A 1 275 ? 14.121 -6.461 5.150 1.00 87.38 275 ASN A C 1
ATOM 2084 O O . ASN A 1 275 ? 13.833 -7.040 6.198 1.00 87.38 275 ASN A O 1
ATOM 2088 N N . ALA A 1 276 ? 14.095 -5.137 5.038 1.00 84.50 276 ALA A N 1
ATOM 2089 C CA . ALA A 1 276 ? 13.800 -4.270 6.165 1.00 84.50 276 ALA A CA 1
ATOM 2090 C C . ALA A 1 276 ? 12.354 -4.376 6.648 1.00 84.50 276 ALA A C 1
ATOM 2092 O O . ALA A 1 276 ? 12.074 -4.319 7.844 1.00 84.50 276 ALA A O 1
ATOM 2093 N N . ALA A 1 277 ? 11.421 -4.615 5.733 1.00 79.25 277 ALA A N 1
ATOM 2094 C CA . ALA A 1 277 ? 10.060 -4.957 6.091 1.00 79.25 277 ALA A CA 1
ATOM 2095 C C . ALA A 1 277 ? 9.946 -6.231 6.910 1.00 79.25 277 ALA A C 1
ATOM 2097 O O . ALA A 1 277 ? 9.108 -6.294 7.801 1.00 79.25 277 ALA A O 1
ATOM 2098 N N . ARG A 1 278 ? 10.808 -7.215 6.635 1.00 80.31 278 ARG A N 1
ATOM 2099 C CA . ARG A 1 278 ? 10.962 -8.423 7.444 1.00 80.31 278 ARG A CA 1
ATOM 2100 C C . ARG A 1 278 ? 11.826 -8.195 8.686 1.00 80.31 278 ARG A C 1
ATOM 2102 O O . ARG A 1 278 ? 12.096 -9.164 9.374 1.00 80.31 278 ARG A O 1
ATOM 2109 N N . GLY A 1 279 ? 12.262 -6.967 8.981 1.00 76.12 279 GLY A N 1
ATOM 2110 C CA . GLY A 1 279 ? 13.085 -6.653 10.153 1.00 76.12 279 GLY A CA 1
ATOM 2111 C C . GLY A 1 279 ? 14.383 -7.457 10.244 1.00 76.12 279 GLY A C 1
ATOM 2112 O O . GLY A 1 279 ? 14.910 -7.640 11.334 1.00 76.12 279 GLY A O 1
ATOM 2113 N N . ALA A 1 280 ? 14.882 -7.971 9.118 1.00 75.00 280 ALA A N 1
ATOM 2114 C CA . ALA A 1 280 ? 16.024 -8.871 9.096 1.00 75.00 280 ALA A CA 1
ATOM 2115 C C . ALA A 1 280 ? 17.313 -8.091 8.807 1.00 75.00 280 ALA A C 1
ATOM 2117 O O . ALA A 1 280 ? 17.493 -7.608 7.685 1.00 75.00 280 ALA A O 1
ATOM 2118 N N . ASP A 1 281 ? 18.223 -7.996 9.785 1.00 81.94 281 ASP A N 1
ATOM 2119 C CA . ASP A 1 281 ? 19.598 -7.547 9.523 1.00 81.94 281 ASP A CA 1
ATOM 2120 C C . ASP A 1 281 ? 20.359 -8.699 8.865 1.00 81.94 281 ASP A C 1
ATOM 2122 O O . ASP A 1 281 ? 20.902 -9.586 9.520 1.00 81.94 281 ASP A O 1
ATOM 2126 N N . SER A 1 282 ? 20.304 -8.736 7.538 1.00 86.50 282 SER A N 1
ATOM 2127 C CA . SER A 1 282 ? 20.911 -9.781 6.725 1.00 86.50 282 SER A CA 1
ATOM 2128 C C . SER A 1 282 ? 22.112 -9.254 5.938 1.00 86.50 282 SER A C 1
ATOM 2130 O O . SER A 1 282 ? 22.209 -8.082 5.577 1.00 86.50 282 SER A O 1
ATOM 2132 N N . THR A 1 283 ? 23.016 -10.142 5.538 1.00 89.94 283 THR A N 1
ATOM 2133 C CA . THR A 1 283 ? 24.054 -9.784 4.554 1.00 89.94 283 THR A CA 1
ATOM 2134 C C . THR A 1 283 ? 23.443 -9.292 3.234 1.00 89.94 283 THR A C 1
ATOM 2136 O O . THR A 1 283 ? 24.052 -8.500 2.518 1.00 89.94 283 THR A O 1
ATOM 2139 N N . SER A 1 284 ? 22.206 -9.708 2.931 1.00 90.69 284 SER A N 1
ATOM 2140 C CA . SER A 1 284 ? 21.465 -9.292 1.739 1.00 90.69 284 SER A CA 1
ATOM 2141 C C . SER A 1 284 ? 21.027 -7.828 1.793 1.00 90.69 284 SER A C 1
ATOM 2143 O O . SER A 1 284 ? 21.209 -7.135 0.795 1.00 90.69 284 SER A O 1
ATOM 2145 N N . ILE A 1 285 ? 20.51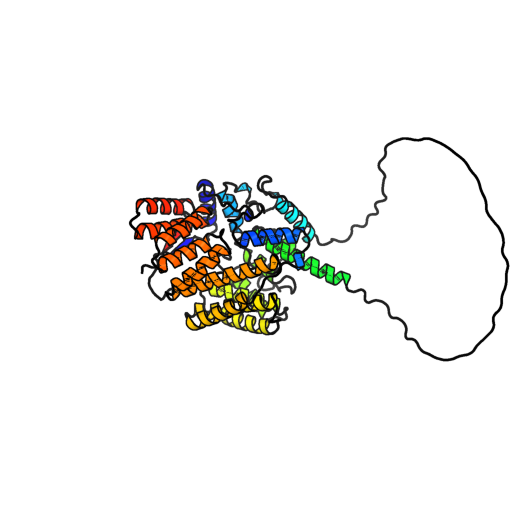2 -7.328 2.928 1.00 91.88 285 ILE A N 1
ATOM 2146 C CA . ILE A 1 285 ? 20.124 -5.908 3.043 1.00 91.88 285 ILE A CA 1
ATOM 2147 C C . ILE A 1 285 ? 21.350 -4.991 2.946 1.00 91.88 285 ILE A C 1
ATOM 2149 O O . ILE A 1 285 ? 21.310 -3.978 2.252 1.00 91.88 285 ILE A O 1
ATOM 2153 N N . GLN A 1 286 ? 22.467 -5.390 3.556 1.00 93.00 286 GLN A N 1
ATOM 2154 C CA . GLN A 1 286 ? 23.722 -4.634 3.528 1.00 93.00 286 GLN A CA 1
ATOM 2155 C C . GLN A 1 286 ? 24.327 -4.602 2.118 1.00 93.00 286 GLN A C 1
ATOM 2157 O O . GLN A 1 286 ? 24.663 -3.536 1.602 1.00 93.00 286 GLN A O 1
ATOM 2162 N N . ALA A 1 287 ? 24.402 -5.763 1.456 1.00 95.56 287 ALA A N 1
ATOM 2163 C CA . ALA A 1 287 ? 24.880 -5.850 0.081 1.00 95.56 287 ALA A CA 1
ATOM 2164 C C . ALA A 1 287 ? 23.987 -5.053 -0.880 1.00 95.56 287 ALA A C 1
ATOM 2166 O O . ALA A 1 287 ? 24.496 -4.356 -1.755 1.00 95.56 287 ALA A O 1
ATOM 2167 N N . ALA A 1 288 ? 22.664 -5.121 -0.713 1.00 96.69 288 ALA A N 1
ATOM 2168 C CA . ALA A 1 288 ? 21.725 -4.359 -1.525 1.00 96.69 288 ALA A CA 1
ATOM 2169 C C . ALA A 1 288 ? 21.877 -2.843 -1.317 1.00 96.69 288 ALA A C 1
ATOM 2171 O O . ALA A 1 288 ? 21.923 -2.103 -2.293 1.00 96.69 288 ALA A O 1
ATOM 2172 N N . ALA A 1 289 ? 22.046 -2.373 -0.079 1.00 96.56 289 ALA A N 1
ATOM 2173 C CA . ALA A 1 289 ? 22.280 -0.957 0.215 1.00 96.56 289 ALA A CA 1
ATOM 2174 C C . ALA A 1 289 ? 23.576 -0.424 -0.430 1.00 96.56 289 ALA A C 1
ATOM 2176 O O . ALA A 1 289 ? 23.588 0.670 -1.007 1.00 96.56 289 ALA A O 1
ATOM 2177 N N . ALA A 1 290 ? 24.651 -1.219 -0.407 1.00 97.50 290 ALA A N 1
ATOM 2178 C CA . ALA A 1 290 ? 25.903 -0.879 -1.082 1.00 97.50 290 ALA A CA 1
ATOM 2179 C C . ALA A 1 290 ? 25.735 -0.822 -2.613 1.00 97.50 290 ALA A C 1
ATOM 2181 O O . ALA A 1 290 ? 26.189 0.126 -3.256 1.00 97.50 290 ALA A O 1
ATOM 2182 N N . LEU A 1 291 ? 25.031 -1.797 -3.200 1.00 98.25 291 LEU A N 1
ATOM 2183 C CA . LEU A 1 291 ? 24.744 -1.830 -4.639 1.00 98.25 291 LEU A CA 1
ATOM 2184 C C . LEU A 1 291 ? 23.854 -0.661 -5.081 1.00 98.25 291 LEU A C 1
ATOM 2186 O O . LEU A 1 291 ? 24.129 -0.055 -6.114 1.00 98.25 291 LEU A O 1
ATOM 2190 N N . ALA A 1 292 ? 22.837 -0.307 -4.290 1.00 97.56 292 ALA A N 1
ATOM 2191 C CA . ALA A 1 292 ? 21.964 0.834 -4.555 1.00 97.56 292 ALA A CA 1
ATOM 2192 C C . ALA A 1 292 ? 22.745 2.155 -4.536 1.00 97.56 292 ALA A C 1
ATOM 2194 O O . ALA A 1 292 ? 22.571 2.980 -5.433 1.00 97.56 292 ALA A O 1
ATOM 2195 N N . THR A 1 293 ? 23.643 2.332 -3.561 1.00 98.00 293 THR A N 1
ATOM 2196 C CA . THR A 1 293 ? 24.537 3.499 -3.482 1.00 98.00 293 THR A CA 1
ATOM 2197 C C . THR A 1 293 ? 25.446 3.578 -4.707 1.00 98.00 293 THR A C 1
ATOM 2199 O O . THR A 1 293 ? 25.502 4.619 -5.360 1.00 98.00 293 THR A O 1
ATOM 2202 N N . LYS A 1 294 ? 26.103 2.466 -5.066 1.00 97.69 294 LYS A N 1
ATOM 2203 C CA . LYS A 1 294 ? 26.985 2.401 -6.238 1.00 97.69 294 LYS A CA 1
ATOM 2204 C C . LYS A 1 294 ? 26.235 2.754 -7.522 1.00 97.69 294 LYS A C 1
ATOM 2206 O O . LYS A 1 294 ? 26.644 3.671 -8.223 1.00 97.69 294 LYS A O 1
ATOM 2211 N N . ALA A 1 295 ? 25.116 2.087 -7.794 1.00 97.31 295 ALA A N 1
ATOM 2212 C CA . ALA A 1 295 ? 24.327 2.339 -8.996 1.00 97.31 295 ALA A CA 1
ATOM 2213 C C . ALA A 1 295 ? 23.787 3.779 -9.046 1.00 97.31 295 ALA A C 1
ATOM 2215 O O . ALA A 1 295 ? 23.768 4.391 -10.106 1.00 97.31 295 ALA A O 1
ATOM 2216 N N . SER A 1 296 ? 23.411 4.354 -7.898 1.00 96.69 296 SER A N 1
ATOM 2217 C CA . SER A 1 296 ? 22.940 5.745 -7.835 1.00 96.69 296 SER A CA 1
ATOM 2218 C C . SER A 1 296 ? 24.038 6.773 -8.107 1.00 96.69 296 SER A C 1
ATOM 2220 O O . SER A 1 296 ? 23.728 7.856 -8.592 1.00 96.69 296 SER A O 1
ATOM 2222 N N . SER A 1 297 ? 25.306 6.456 -7.821 1.00 96.19 297 SER A N 1
ATOM 2223 C CA . SER A 1 297 ? 26.433 7.355 -8.117 1.00 96.19 297 SER A CA 1
ATOM 2224 C C . SER A 1 297 ? 26.681 7.544 -9.619 1.00 96.19 297 SER A C 1
ATOM 2226 O O . SER A 1 297 ? 27.282 8.536 -10.016 1.00 96.19 297 SER A O 1
ATOM 2228 N N . GLU A 1 298 ? 26.172 6.627 -10.445 1.00 95.81 298 GLU A N 1
ATOM 2229 C CA . GLU A 1 298 ? 26.272 6.664 -11.907 1.00 95.81 298 GLU A CA 1
ATOM 2230 C C . GLU A 1 298 ? 25.137 7.481 -12.558 1.00 95.81 298 GLU A C 1
ATOM 2232 O O . GLU A 1 298 ? 25.134 7.674 -13.772 1.00 95.81 298 GLU A O 1
ATOM 2237 N N . LEU A 1 299 ? 24.155 7.944 -11.772 1.00 93.25 299 LEU A N 1
ATOM 2238 C CA . LEU A 1 299 ? 22.935 8.586 -12.264 1.00 93.25 299 LEU A CA 1
ATOM 2239 C C . LEU A 1 299 ? 22.936 10.108 -12.052 1.00 93.25 299 LEU A C 1
ATOM 2241 O O . LEU A 1 299 ? 23.586 10.608 -11.127 1.00 93.25 299 LEU A O 1
ATOM 2245 N N . PRO A 1 300 ? 22.151 10.863 -12.847 1.00 90.81 300 PRO A N 1
ATOM 2246 C CA . PRO A 1 300 ? 21.969 12.293 -12.638 1.00 90.81 300 PRO A CA 1
ATOM 2247 C C . PRO A 1 300 ? 21.445 12.602 -11.232 1.00 90.81 300 PRO A C 1
ATOM 2249 O O . PRO A 1 300 ? 20.443 12.044 -10.783 1.00 90.81 300 PRO A O 1
ATOM 2252 N N . GLN A 1 301 ? 22.115 13.528 -10.547 1.00 87.44 301 GLN A N 1
ATOM 2253 C CA . GLN A 1 301 ? 21.790 13.882 -9.163 1.00 87.44 301 GLN A CA 1
ATOM 2254 C C . GLN A 1 301 ? 20.843 15.082 -9.035 1.00 87.44 301 GLN A C 1
ATOM 2256 O O . GLN A 1 301 ? 20.306 15.308 -7.949 1.00 87.44 301 GLN A O 1
ATOM 2261 N N . ASN A 1 302 ? 20.654 15.840 -10.115 1.00 89.25 302 ASN A N 1
ATOM 2262 C CA . ASN A 1 302 ? 19.889 17.084 -10.148 1.00 89.25 302 ASN A CA 1
ATOM 2263 C C . ASN A 1 302 ? 18.593 16.920 -10.957 1.00 89.25 302 ASN A C 1
ATOM 2265 O O . ASN A 1 302 ? 18.389 15.915 -11.640 1.00 89.25 302 ASN A O 1
ATOM 2269 N N . GLY A 1 303 ? 17.726 17.930 -10.886 1.00 92.25 303 GLY A N 1
ATOM 2270 C CA . GLY A 1 303 ? 16.403 17.903 -11.508 1.00 92.25 303 GLY A CA 1
ATOM 2271 C C . GLY A 1 303 ? 15.408 17.030 -10.741 1.00 92.25 303 GLY A C 1
ATOM 2272 O O . GLY A 1 303 ? 15.768 16.352 -9.777 1.00 92.25 303 GLY A O 1
ATOM 2273 N N . PHE A 1 304 ? 14.148 17.052 -11.181 1.00 93.50 304 PHE A N 1
ATOM 2274 C CA . PHE A 1 304 ? 13.039 16.357 -10.518 1.00 93.50 304 PHE A CA 1
ATOM 2275 C C . PHE A 1 304 ? 13.360 14.876 -10.248 1.00 93.50 304 PHE A C 1
ATOM 2277 O O . PHE A 1 304 ? 13.386 14.435 -9.100 1.00 93.50 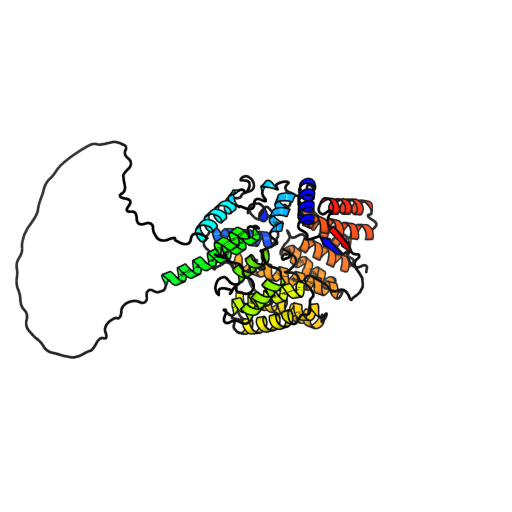304 PHE A O 1
ATOM 2284 N N . THR A 1 305 ? 13.712 14.130 -11.299 1.00 92.06 305 THR A N 1
ATOM 2285 C CA . THR A 1 305 ? 14.034 12.698 -11.212 1.00 92.06 305 THR A CA 1
ATOM 2286 C C . THR A 1 305 ? 15.249 12.425 -10.324 1.00 92.06 305 THR A C 1
ATOM 2288 O O . THR A 1 305 ? 15.239 11.470 -9.548 1.00 92.06 305 THR A O 1
ATOM 2291 N N . GLY A 1 306 ? 16.296 13.253 -10.399 1.00 94.00 306 GLY A N 1
ATOM 2292 C CA . GLY A 1 306 ? 17.504 13.091 -9.584 1.00 94.00 306 GLY A CA 1
ATOM 2293 C C . GLY A 1 306 ? 17.236 13.287 -8.090 1.00 94.00 306 GLY A C 1
ATOM 2294 O O . GLY A 1 306 ? 17.653 12.463 -7.273 1.00 94.00 306 GLY A O 1
ATOM 2295 N N . LEU A 1 307 ? 16.479 14.329 -7.733 1.00 95.75 307 LEU A N 1
ATOM 2296 C CA . LEU A 1 307 ? 16.093 14.614 -6.348 1.00 95.75 307 LEU A CA 1
ATOM 2297 C C . LEU A 1 307 ? 15.154 13.544 -5.779 1.00 95.75 307 LEU A C 1
ATOM 2299 O O . LEU A 1 307 ? 15.368 13.089 -4.655 1.00 95.75 307 LEU A O 1
ATOM 2303 N N . LEU A 1 308 ? 14.176 13.077 -6.564 1.00 95.06 308 LEU A N 1
ATOM 2304 C CA . LEU A 1 308 ? 13.257 12.017 -6.141 1.00 95.06 308 LEU A CA 1
ATOM 2305 C C . LEU A 1 308 ? 14.009 10.704 -5.872 1.00 95.06 308 LEU A C 1
ATOM 2307 O O . LEU A 1 308 ? 13.840 10.071 -4.830 1.00 95.06 308 LEU A O 1
ATOM 2311 N N . ASN A 1 309 ? 14.924 10.335 -6.772 1.00 94.12 309 ASN A N 1
ATOM 2312 C CA . ASN A 1 309 ? 15.774 9.157 -6.608 1.00 94.12 309 ASN A CA 1
ATOM 2313 C C . ASN A 1 309 ? 16.711 9.280 -5.399 1.00 94.12 309 ASN A C 1
ATOM 2315 O O . ASN A 1 309 ? 16.961 8.293 -4.706 1.00 94.12 309 ASN A O 1
ATOM 2319 N N . ARG A 1 310 ? 17.214 10.488 -5.121 1.00 95.94 310 ARG A N 1
ATOM 2320 C CA . ARG A 1 310 ? 18.034 10.775 -3.940 1.00 95.94 310 ARG A CA 1
ATOM 2321 C C . ARG A 1 310 ? 17.226 10.625 -2.651 1.00 95.94 310 ARG A C 1
ATOM 2323 O O . ARG A 1 310 ? 17.737 10.025 -1.705 1.00 95.94 310 ARG A O 1
ATOM 2330 N N . ALA A 1 311 ? 15.990 11.123 -2.610 1.00 96.38 311 ALA A N 1
ATOM 2331 C CA . ALA A 1 311 ? 15.093 10.938 -1.470 1.00 96.38 311 ALA A CA 1
ATOM 2332 C C . ALA A 1 311 ? 14.840 9.442 -1.214 1.00 96.38 311 ALA A C 1
ATOM 2334 O O . ALA A 1 311 ? 15.091 8.948 -0.110 1.00 96.38 311 ALA A O 1
ATOM 2335 N N . ARG A 1 312 ? 14.485 8.700 -2.271 1.00 95.56 312 ARG A N 1
ATOM 2336 C CA . ARG A 1 312 ? 14.251 7.251 -2.224 1.00 95.56 312 ARG A CA 1
ATOM 2337 C C . ARG A 1 312 ? 15.468 6.462 -1.753 1.00 95.56 312 ARG A C 1
ATOM 2339 O O . ARG A 1 312 ? 15.336 5.567 -0.918 1.00 95.56 312 ARG A O 1
ATOM 2346 N N . LEU A 1 313 ? 16.660 6.801 -2.249 1.00 96.50 313 LEU A N 1
ATOM 2347 C CA . LEU A 1 313 ? 17.907 6.167 -1.822 1.00 96.50 313 LEU A CA 1
ATOM 2348 C C . LEU A 1 313 ? 18.147 6.384 -0.327 1.00 96.50 313 LEU A C 1
ATOM 2350 O O . LEU A 1 313 ? 18.376 5.415 0.386 1.00 96.50 313 LEU A O 1
ATOM 2354 N N . HIS A 1 314 ? 18.073 7.621 0.168 1.00 98.00 314 HIS A N 1
ATOM 2355 C CA . HIS A 1 314 ? 18.302 7.894 1.589 1.00 98.00 314 HIS A CA 1
ATOM 2356 C C . HIS A 1 314 ? 17.260 7.217 2.486 1.00 98.00 314 HIS A C 1
ATOM 2358 O O . HIS A 1 314 ? 17.628 6.660 3.520 1.00 98.00 314 HIS A O 1
ATOM 2364 N N . ARG A 1 315 ? 15.988 7.172 2.063 1.00 96.31 315 ARG A N 1
ATOM 2365 C CA . ARG A 1 315 ? 14.939 6.408 2.753 1.00 96.31 315 ARG A CA 1
ATOM 2366 C C . ARG A 1 315 ? 15.268 4.915 2.809 1.00 96.31 315 ARG A C 1
ATOM 2368 O O . ARG A 1 315 ? 15.102 4.293 3.856 1.00 96.31 315 ARG A O 1
ATOM 2375 N N . ALA A 1 316 ? 15.756 4.338 1.712 1.00 94.75 316 ALA A N 1
ATOM 2376 C CA . ALA A 1 316 ? 16.192 2.945 1.684 1.00 94.75 316 ALA A CA 1
ATOM 2377 C C . ALA A 1 316 ? 17.415 2.712 2.574 1.00 94.75 316 ALA A C 1
ATOM 2379 O O . ALA A 1 316 ? 17.447 1.752 3.331 1.00 94.75 316 ALA A O 1
ATOM 2380 N N . LEU A 1 317 ? 18.409 3.597 2.541 1.00 96.12 317 LEU A N 1
ATOM 2381 C CA . LEU A 1 317 ? 19.592 3.470 3.387 1.00 96.12 317 LEU A CA 1
ATOM 2382 C C . LEU A 1 317 ? 19.239 3.570 4.872 1.00 96.12 317 LEU A C 1
ATOM 2384 O O . LEU A 1 317 ? 19.804 2.814 5.655 1.00 96.12 317 LEU A O 1
ATOM 2388 N N . ALA A 1 318 ? 18.269 4.410 5.250 1.00 95.94 318 ALA A N 1
ATOM 2389 C CA . ALA A 1 318 ? 17.769 4.516 6.623 1.00 95.94 318 ALA A CA 1
ATOM 2390 C C . ALA A 1 318 ? 17.166 3.203 7.153 1.00 95.94 318 ALA A C 1
ATOM 2392 O O . ALA A 1 318 ? 17.145 2.970 8.359 1.00 95.94 318 ALA A O 1
ATOM 2393 N N . ALA A 1 319 ? 16.719 2.311 6.267 1.00 90.81 319 ALA A N 1
ATOM 2394 C CA . ALA A 1 319 ? 16.203 0.998 6.632 1.00 90.81 319 ALA A CA 1
ATOM 2395 C C . ALA A 1 319 ? 17.244 0.110 7.331 1.00 90.81 319 ALA A C 1
ATOM 2397 O O . ALA A 1 319 ? 16.897 -0.664 8.221 1.00 90.81 319 ALA A O 1
ATOM 2398 N N . VAL A 1 320 ? 18.512 0.210 6.926 1.00 91.94 320 VAL A N 1
ATOM 2399 C CA . VAL A 1 320 ? 19.604 -0.628 7.441 1.00 91.94 320 VAL A CA 1
ATOM 2400 C C . VAL A 1 320 ? 19.887 -0.356 8.928 1.00 91.94 320 VAL A C 1
ATOM 2402 O O . VAL A 1 320 ? 19.771 -1.292 9.723 1.00 91.94 320 VAL A O 1
ATOM 2405 N N . PRO A 1 321 ? 20.211 0.883 9.354 1.00 93.31 321 PRO A N 1
ATOM 2406 C CA . PRO A 1 321 ? 20.401 1.194 10.767 1.00 93.31 321 PRO A CA 1
ATOM 2407 C C . PRO A 1 321 ? 19.105 1.036 11.570 1.00 93.31 321 PRO A C 1
ATOM 2409 O O . PRO A 1 321 ? 19.169 0.626 12.725 1.00 93.31 321 PRO A O 1
ATOM 2412 N N . PHE A 1 322 ? 17.928 1.247 10.967 1.00 89.56 322 PHE A N 1
ATOM 2413 C CA . PHE A 1 322 ? 16.653 1.066 11.666 1.00 89.56 322 PHE A CA 1
ATOM 2414 C C . PHE A 1 322 ? 16.461 -0.373 12.147 1.00 89.56 322 PHE A C 1
ATOM 2416 O O . PHE A 1 322 ? 16.107 -0.603 13.303 1.00 89.56 322 PHE A O 1
ATOM 2423 N N . VAL A 1 323 ? 16.748 -1.353 11.286 1.00 87.12 323 VAL A N 1
ATOM 2424 C CA . VAL A 1 323 ? 16.674 -2.776 11.650 1.00 87.12 323 VAL A CA 1
ATOM 2425 C C . VAL A 1 323 ? 17.701 -3.131 12.733 1.00 87.12 323 VAL A C 1
ATOM 2427 O O . VAL A 1 323 ? 17.411 -3.933 13.620 1.00 87.12 323 VAL A O 1
ATOM 2430 N N . ARG A 1 324 ? 18.865 -2.472 12.723 1.00 88.25 324 ARG A N 1
ATOM 2431 C CA . ARG A 1 324 ? 19.900 -2.579 13.766 1.00 88.25 324 ARG A CA 1
ATOM 2432 C C . ARG A 1 324 ? 19.595 -1.795 15.039 1.00 88.25 324 ARG A C 1
ATOM 2434 O O . ARG A 1 324 ? 20.361 -1.881 15.993 1.00 88.25 324 ARG A O 1
ATOM 2441 N N . ARG A 1 325 ? 18.483 -1.054 15.068 1.00 86.12 325 ARG A N 1
ATOM 2442 C CA . ARG A 1 325 ? 18.078 -0.163 16.167 1.00 86.12 325 ARG A CA 1
ATOM 2443 C C . ARG A 1 325 ? 19.035 1.006 16.405 1.00 86.12 325 ARG A C 1
ATOM 2445 O O . ARG A 1 325 ? 18.998 1.621 17.466 1.00 86.12 325 ARG A O 1
ATOM 2452 N N . ASP A 1 326 ? 19.836 1.361 15.407 1.00 91.81 326 ASP A N 1
ATOM 2453 C CA . ASP A 1 326 ? 20.584 2.612 15.400 1.00 91.81 326 ASP A CA 1
ATOM 2454 C C . ASP A 1 326 ? 19.649 3.739 14.948 1.00 91.81 326 ASP A C 1
ATOM 2456 O O . ASP A 1 326 ? 19.534 4.087 13.765 1.00 91.81 326 ASP A O 1
ATOM 2460 N N . ILE A 1 327 ? 18.887 4.269 15.906 1.00 89.31 327 ILE A N 1
ATOM 2461 C CA . ILE A 1 327 ? 17.873 5.274 15.590 1.00 89.31 327 ILE A CA 1
ATOM 2462 C C . ILE A 1 327 ? 18.498 6.632 15.255 1.00 89.31 327 ILE A C 1
ATOM 2464 O O . ILE A 1 327 ? 17.919 7.377 14.465 1.00 89.31 327 ILE A O 1
ATOM 2468 N N . ALA A 1 328 ? 19.677 6.946 15.796 1.00 90.38 328 ALA A N 1
ATOM 2469 C CA . ALA A 1 328 ? 20.365 8.198 15.499 1.00 90.38 328 ALA A CA 1
ATOM 2470 C C . ALA A 1 328 ? 20.730 8.267 14.010 1.00 90.38 328 ALA A C 1
ATOM 2472 O O . ALA A 1 328 ? 20.354 9.220 13.320 1.00 90.38 328 ALA A O 1
ATOM 2473 N N . GLU A 1 329 ? 21.365 7.215 13.490 1.00 94.75 329 GLU A N 1
ATOM 2474 C CA . GLU A 1 329 ? 21.727 7.149 12.076 1.00 94.75 329 GLU A CA 1
ATOM 2475 C C . GLU A 1 329 ? 20.495 7.020 11.172 1.00 94.75 329 GLU A C 1
ATOM 2477 O O . GLU A 1 329 ? 20.425 7.647 10.111 1.00 94.75 329 GLU A O 1
ATOM 2482 N N . THR A 1 330 ? 19.471 6.284 11.619 1.00 94.25 330 THR A N 1
ATOM 2483 C CA . THR A 1 330 ? 18.177 6.236 10.921 1.00 94.25 330 THR A CA 1
ATOM 2484 C C . THR A 1 330 ? 17.595 7.637 10.752 1.00 94.25 330 THR A C 1
ATOM 2486 O O . THR A 1 330 ? 17.238 8.031 9.643 1.00 94.25 330 THR A O 1
ATOM 2489 N N . HIS A 1 331 ? 17.502 8.405 11.840 1.00 91.88 331 HIS A N 1
ATOM 2490 C CA . HIS A 1 331 ? 16.927 9.745 11.823 1.00 91.88 331 HIS A CA 1
ATOM 2491 C C . HIS A 1 331 ? 17.726 10.683 10.913 1.00 91.88 331 HIS A C 1
ATOM 2493 O O . HIS A 1 331 ? 17.134 11.401 10.107 1.00 91.88 331 HIS A O 1
ATOM 2499 N N . ARG A 1 332 ? 19.062 10.617 10.969 1.00 95.81 332 ARG A N 1
ATOM 2500 C CA . ARG A 1 332 ? 19.950 11.401 10.102 1.00 95.81 332 ARG A CA 1
ATOM 2501 C C . ARG A 1 332 ? 19.704 11.117 8.617 1.00 95.81 332 ARG A C 1
ATOM 2503 O O . ARG A 1 332 ? 19.584 12.049 7.822 1.00 95.81 332 ARG A O 1
ATOM 2510 N N . LEU A 1 333 ? 19.605 9.844 8.228 1.00 97.75 333 LEU A N 1
ATOM 2511 C CA . LEU A 1 333 ? 19.352 9.454 6.836 1.00 97.75 333 LEU A CA 1
ATOM 2512 C C . LEU A 1 333 ? 17.944 9.843 6.369 1.00 97.75 333 LEU A C 1
ATOM 2514 O O . LEU A 1 333 ? 17.793 10.315 5.242 1.00 97.75 333 LEU A O 1
ATOM 2518 N N . LEU A 1 334 ? 16.928 9.723 7.229 1.00 96.88 334 LEU A N 1
ATOM 2519 C CA . LEU A 1 334 ? 15.580 10.208 6.919 1.00 96.88 334 LEU A CA 1
ATOM 2520 C C . LEU A 1 334 ? 15.531 11.737 6.776 1.00 96.88 334 LEU A C 1
ATOM 2522 O O . LEU A 1 334 ? 14.810 12.229 5.913 1.00 96.88 334 LEU A O 1
ATOM 2526 N N . GLY A 1 335 ? 16.331 12.482 7.546 1.00 97.00 335 GLY A N 1
ATOM 2527 C CA . GLY A 1 335 ? 16.500 13.929 7.375 1.00 97.00 335 GLY A CA 1
ATOM 2528 C C . GLY A 1 335 ? 17.018 14.291 5.981 1.00 97.00 335 GLY A C 1
ATOM 2529 O O . GLY A 1 335 ? 16.408 15.099 5.289 1.00 97.00 335 GLY A O 1
ATOM 2530 N N . ARG A 1 336 ? 18.057 13.597 5.497 1.00 97.81 336 ARG A N 1
ATOM 2531 C CA . ARG A 1 336 ? 18.583 13.791 4.129 1.00 97.81 336 ARG A CA 1
ATOM 2532 C C . ARG A 1 336 ? 17.572 13.430 3.039 1.00 97.81 336 ARG A C 1
ATOM 2534 O O . ARG A 1 336 ? 17.548 14.058 1.975 1.00 97.81 336 ARG A O 1
ATOM 2541 N N . ALA A 1 337 ? 16.756 12.402 3.280 1.00 97.75 337 ALA A N 1
ATOM 2542 C CA . ALA A 1 337 ? 15.662 12.049 2.380 1.00 97.75 337 ALA A CA 1
ATOM 2543 C C . ALA A 1 337 ? 14.628 13.181 2.311 1.00 97.75 337 ALA A C 1
ATOM 2545 O O . ALA A 1 337 ? 14.220 13.568 1.216 1.00 97.75 337 ALA A O 1
ATOM 2546 N N . LEU A 1 338 ? 14.268 13.742 3.469 1.00 97.12 338 LEU A N 1
ATOM 2547 C CA . LEU A 1 338 ? 13.310 14.835 3.585 1.00 97.12 338 LEU A CA 1
ATOM 2548 C C . LEU A 1 338 ? 13.819 16.110 2.910 1.00 97.12 338 LEU A C 1
ATOM 2550 O O . LEU A 1 338 ? 13.103 16.655 2.084 1.00 97.12 338 LEU A O 1
ATOM 2554 N N . GLU A 1 339 ? 15.065 16.517 3.165 1.00 97.00 339 GLU A N 1
ATOM 2555 C CA . GLU A 1 339 ? 15.706 17.669 2.505 1.00 97.00 339 GLU A CA 1
ATOM 2556 C C . GLU A 1 339 ? 15.657 17.559 0.974 1.00 97.00 339 GLU A C 1
ATOM 2558 O O . GLU A 1 339 ? 15.347 18.521 0.266 1.00 97.00 339 GLU A O 1
ATOM 2563 N N . SER A 1 340 ? 15.938 16.359 0.451 1.00 96.19 340 SER A N 1
ATOM 2564 C CA . SER A 1 340 ? 15.892 16.094 -0.990 1.00 96.19 340 SER A CA 1
ATOM 2565 C C . SER A 1 340 ? 14.471 16.237 -1.537 1.00 96.19 340 SER A C 1
ATOM 2567 O O . SER A 1 340 ? 14.287 16.815 -2.604 1.00 96.19 340 SER A O 1
ATOM 2569 N N . LEU A 1 341 ? 13.473 15.732 -0.805 1.00 95.62 341 LEU A N 1
ATOM 2570 C CA . LEU A 1 341 ? 12.067 15.738 -1.201 1.00 95.62 341 LEU A CA 1
ATOM 2571 C C . LEU A 1 341 ? 11.434 17.138 -1.123 1.00 95.62 341 LEU A C 1
ATOM 2573 O O . LEU A 1 341 ? 10.678 17.512 -2.017 1.00 95.62 341 LEU A O 1
ATOM 2577 N N . THR A 1 342 ? 11.750 17.927 -0.091 1.00 95.69 342 THR A N 1
ATOM 2578 C CA . THR A 1 342 ? 11.227 19.296 0.089 1.00 95.69 342 THR A CA 1
ATOM 2579 C C . THR A 1 342 ? 11.829 20.292 -0.898 1.00 95.69 342 THR A C 1
ATOM 2581 O O . THR A 1 342 ? 11.260 21.352 -1.125 1.00 95.69 342 THR A O 1
ATOM 2584 N N . SER A 1 343 ? 12.965 19.949 -1.509 1.00 94.69 343 SER A N 1
ATOM 2585 C CA . SER A 1 343 ? 13.592 20.748 -2.569 1.00 94.69 343 SER A CA 1
ATOM 2586 C C . SER A 1 343 ? 12.912 20.579 -3.935 1.00 94.69 343 SER A C 1
ATOM 2588 O O . SER A 1 343 ? 13.279 21.250 -4.899 1.00 94.69 343 SER A O 1
ATOM 2590 N N . ILE A 1 344 ? 11.953 19.656 -4.058 1.00 96.00 344 ILE A N 1
ATOM 2591 C CA . ILE A 1 344 ? 11.277 19.352 -5.319 1.00 96.00 344 ILE A CA 1
ATOM 2592 C C . ILE A 1 344 ? 10.072 20.272 -5.501 1.00 96.00 344 ILE A C 1
ATOM 2594 O O . ILE A 1 344 ? 9.189 20.332 -4.654 1.00 96.00 344 ILE A O 1
ATOM 2598 N N . THR A 1 345 ? 9.990 20.917 -6.665 1.00 94.56 345 THR A N 1
ATOM 2599 C CA . THR A 1 345 ? 8.766 21.576 -7.137 1.00 94.56 345 THR A CA 1
ATOM 2600 C C . THR A 1 345 ? 8.203 20.776 -8.315 1.00 94.56 345 THR A C 1
ATOM 2602 O O . THR A 1 345 ? 8.803 20.794 -9.391 1.00 94.56 345 THR A O 1
ATOM 2605 N N . PRO A 1 346 ? 7.106 20.017 -8.137 1.00 94.81 346 PRO A N 1
ATOM 2606 C CA . PRO A 1 346 ? 6.539 19.204 -9.209 1.00 94.81 346 PRO A CA 1
ATOM 2607 C C . PRO A 1 346 ? 5.850 20.081 -10.267 1.00 94.81 346 PRO A C 1
ATOM 2609 O O . PRO A 1 346 ? 5.026 20.932 -9.930 1.00 94.81 346 PRO A O 1
ATOM 2612 N N . ALA A 1 347 ? 6.155 19.857 -11.549 1.00 93.94 347 ALA A N 1
ATOM 2613 C CA . ALA A 1 347 ? 5.631 20.672 -12.648 1.00 93.94 347 ALA A CA 1
ATOM 2614 C C . ALA A 1 347 ? 4.326 20.100 -13.226 1.00 93.94 347 ALA A C 1
ATOM 2616 O O . ALA A 1 347 ? 3.343 20.820 -13.423 1.00 93.94 347 ALA A O 1
ATOM 2617 N N . THR A 1 348 ? 4.292 18.790 -13.469 1.00 94.88 348 THR A N 1
ATOM 2618 C CA . THR A 1 348 ? 3.156 18.105 -14.101 1.00 94.88 348 THR A CA 1
ATOM 2619 C C . THR A 1 348 ? 2.251 17.394 -13.089 1.00 94.88 348 THR A C 1
ATOM 2621 O O . THR A 1 348 ? 2.582 17.252 -11.911 1.00 94.88 348 THR A O 1
ATOM 2624 N N . GLU A 1 349 ? 1.082 16.921 -13.536 1.00 94.56 349 GLU A N 1
ATOM 2625 C CA . GLU A 1 349 ? 0.230 16.036 -12.724 1.00 94.56 349 GLU A CA 1
ATOM 2626 C C . GLU A 1 349 ? 0.978 14.750 -12.325 1.00 94.56 349 GLU A C 1
ATOM 2628 O O . GLU A 1 349 ? 0.909 14.337 -11.168 1.00 94.56 349 GLU A O 1
ATOM 2633 N N . MET A 1 350 ? 1.739 14.156 -13.252 1.00 94.81 350 MET A N 1
ATOM 2634 C CA . MET A 1 350 ? 2.531 12.951 -12.987 1.00 94.81 350 MET A CA 1
ATOM 2635 C C . MET A 1 350 ? 3.657 13.210 -11.988 1.00 94.81 350 MET A C 1
ATOM 2637 O O . MET A 1 350 ? 3.862 12.394 -11.090 1.00 94.81 350 MET A O 1
ATOM 2641 N N . ASP A 1 351 ? 4.323 14.363 -12.076 1.00 95.69 351 ASP A N 1
ATOM 2642 C CA . ASP A 1 351 ? 5.344 14.760 -11.102 1.00 95.69 351 ASP A CA 1
ATOM 2643 C C . ASP A 1 351 ? 4.744 14.915 -9.705 1.00 95.69 351 ASP A C 1
ATOM 2645 O O . ASP A 1 351 ? 5.326 14.455 -8.725 1.00 95.69 351 ASP A O 1
ATOM 2649 N N . ARG A 1 352 ? 3.553 15.522 -9.595 1.00 97.00 352 ARG A N 1
ATOM 2650 C CA . ARG A 1 352 ? 2.853 15.662 -8.308 1.00 97.00 352 ARG A CA 1
ATOM 2651 C C . ARG A 1 352 ? 2.515 14.305 -7.705 1.00 97.00 352 ARG A C 1
ATOM 2653 O O . ARG A 1 352 ? 2.694 14.120 -6.505 1.00 97.00 352 ARG A O 1
ATOM 2660 N N . LEU A 1 353 ? 2.057 13.355 -8.520 1.00 96.81 353 LEU A N 1
ATOM 2661 C CA . LEU A 1 353 ? 1.768 11.997 -8.061 1.00 96.81 353 LEU A CA 1
ATOM 2662 C C . LEU A 1 353 ? 3.041 11.250 -7.650 1.00 96.81 353 LEU A C 1
ATOM 2664 O O . LEU A 1 353 ? 3.033 10.579 -6.624 1.00 96.81 353 LEU A O 1
ATOM 2668 N N . ALA A 1 354 ? 4.132 11.372 -8.410 1.00 96.06 354 ALA A N 1
ATOM 2669 C CA . ALA A 1 354 ? 5.396 10.707 -8.093 1.00 96.06 354 ALA A CA 1
ATOM 2670 C C . ALA A 1 354 ? 6.054 11.289 -6.836 1.00 96.06 354 ALA A C 1
ATOM 2672 O O . ALA A 1 354 ? 6.585 10.546 -6.012 1.00 96.06 354 ALA A O 1
ATOM 2673 N N . TRP A 1 355 ? 5.967 12.610 -6.660 1.00 97.00 355 TRP A N 1
ATOM 2674 C CA . TRP A 1 355 ? 6.362 13.276 -5.426 1.00 97.00 355 TRP A CA 1
ATOM 2675 C C . TRP A 1 355 ? 5.520 12.788 -4.246 1.00 97.00 355 TRP A C 1
ATOM 2677 O O . TRP A 1 355 ? 6.083 12.385 -3.234 1.00 97.00 355 TRP A O 1
ATOM 2687 N N . ALA A 1 356 ? 4.190 12.759 -4.390 1.00 96.94 356 ALA A N 1
ATOM 2688 C CA . ALA A 1 356 ? 3.282 12.331 -3.329 1.00 96.94 356 ALA A CA 1
ATOM 2689 C C . ALA A 1 356 ? 3.503 10.864 -2.929 1.00 96.94 356 ALA A C 1
ATOM 2691 O O . ALA A 1 356 ? 3.410 10.532 -1.751 1.00 96.94 356 ALA A O 1
ATOM 2692 N N . ASP A 1 357 ? 3.818 9.995 -3.889 1.00 95.62 357 ASP A N 1
ATOM 2693 C CA . ASP A 1 357 ? 4.101 8.575 -3.660 1.00 95.62 357 ASP A CA 1
ATOM 2694 C C . ASP A 1 357 ? 5.365 8.377 -2.806 1.00 95.62 357 ASP A C 1
ATOM 2696 O O . ASP A 1 357 ? 5.352 7.656 -1.804 1.00 95.62 357 ASP A O 1
ATOM 2700 N N . GLU A 1 358 ? 6.440 9.104 -3.127 1.00 95.31 358 GLU A N 1
ATOM 2701 C CA . GLU A 1 358 ? 7.665 9.092 -2.323 1.00 95.31 358 GLU A CA 1
ATOM 2702 C C . GLU A 1 358 ? 7.472 9.789 -0.965 1.00 95.31 358 GLU A C 1
ATOM 2704 O O . GLU A 1 358 ? 7.953 9.293 0.058 1.00 95.31 358 GLU A O 1
ATOM 2709 N N . ALA A 1 359 ? 6.728 10.899 -0.930 1.00 96.25 359 ALA A N 1
ATOM 2710 C CA . ALA A 1 359 ? 6.389 11.627 0.290 1.00 96.25 359 ALA A CA 1
ATOM 2711 C C . ALA A 1 359 ? 5.600 10.755 1.265 1.00 96.25 359 ALA A C 1
ATOM 2713 O O . ALA A 1 359 ? 5.949 10.670 2.442 1.00 96.25 359 ALA A O 1
ATOM 2714 N N . TYR A 1 360 ? 4.594 10.038 0.767 1.00 95.56 360 TYR A N 1
ATOM 2715 C CA . TYR A 1 360 ? 3.815 9.093 1.554 1.00 95.56 360 TYR A CA 1
ATOM 2716 C C . TYR A 1 360 ? 4.723 8.036 2.198 1.00 95.56 360 TYR A C 1
ATOM 2718 O O . TYR A 1 360 ? 4.674 7.806 3.410 1.00 95.56 360 TYR A O 1
ATOM 2726 N N . ALA A 1 361 ? 5.598 7.405 1.407 1.00 93.19 361 ALA A N 1
ATOM 2727 C CA . ALA A 1 361 ? 6.499 6.375 1.913 1.00 93.19 361 ALA A CA 1
ATOM 2728 C C . ALA A 1 361 ? 7.490 6.925 2.957 1.00 93.19 361 ALA A C 1
ATOM 2730 O O . ALA A 1 361 ? 7.768 6.259 3.960 1.00 93.19 361 ALA A O 1
ATOM 2731 N N . LEU A 1 362 ? 8.004 8.141 2.749 1.00 95.44 362 LEU A N 1
ATOM 2732 C CA . LEU A 1 362 ? 8.931 8.801 3.665 1.00 95.44 362 LEU A CA 1
ATOM 2733 C C . LEU A 1 362 ? 8.260 9.232 4.972 1.00 95.44 362 LEU A C 1
ATOM 2735 O O . LEU A 1 362 ? 8.758 8.886 6.046 1.00 95.44 362 LEU A O 1
ATOM 2739 N N . TYR A 1 363 ? 7.132 9.941 4.910 1.00 96.25 363 TYR A N 1
ATOM 2740 C CA . TYR A 1 363 ? 6.432 10.403 6.107 1.00 96.25 363 TYR A CA 1
ATOM 2741 C C . TYR A 1 363 ? 5.932 9.237 6.949 1.00 96.25 363 TYR A C 1
ATOM 2743 O O . TYR A 1 363 ? 6.103 9.253 8.165 1.00 96.25 363 TYR A O 1
ATOM 2751 N N . ALA A 1 364 ? 5.439 8.160 6.334 1.00 93.81 364 ALA A N 1
ATOM 2752 C CA . ALA A 1 364 ? 5.065 6.965 7.081 1.00 93.81 364 ALA A CA 1
ATOM 2753 C C . ALA A 1 364 ? 6.261 6.353 7.834 1.00 93.81 364 ALA A C 1
ATOM 2755 O O . ALA A 1 364 ? 6.082 5.794 8.922 1.00 93.81 364 ALA A O 1
ATOM 2756 N N . PHE A 1 365 ? 7.485 6.458 7.297 1.00 93.44 365 PHE A N 1
ATOM 2757 C CA . PHE A 1 365 ? 8.689 5.966 7.975 1.00 93.44 365 PHE A CA 1
ATOM 2758 C C . PHE A 1 365 ? 9.057 6.919 9.114 1.00 93.44 365 PHE A C 1
ATOM 2760 O O . PHE A 1 365 ? 9.283 6.480 10.240 1.00 93.44 365 PHE A O 1
ATOM 2767 N N . LEU A 1 366 ? 9.027 8.227 8.861 1.00 94.38 366 LEU A N 1
ATOM 2768 C CA . LEU A 1 366 ? 9.260 9.246 9.878 1.00 94.38 366 LEU A CA 1
ATOM 2769 C C . LEU A 1 366 ? 8.302 9.093 11.064 1.00 94.38 366 LEU A C 1
ATOM 2771 O O . LEU A 1 366 ? 8.789 9.025 12.190 1.00 94.38 366 LEU A O 1
ATOM 2775 N N . VAL A 1 367 ? 6.990 8.959 10.843 1.00 93.44 367 VAL A N 1
ATOM 2776 C CA . VAL A 1 367 ? 6.002 8.747 11.917 1.00 93.44 367 VAL A CA 1
ATOM 2777 C C . VAL A 1 367 ? 6.391 7.543 12.774 1.00 93.44 367 VAL A C 1
ATOM 2779 O O . VAL A 1 367 ? 6.567 7.676 13.982 1.00 93.44 367 VAL A O 1
ATOM 2782 N N . ARG A 1 368 ? 6.608 6.374 12.160 1.00 88.50 368 ARG A N 1
ATOM 2783 C CA . ARG A 1 368 ? 6.950 5.133 12.883 1.00 88.50 368 ARG A CA 1
ATOM 2784 C C . ARG A 1 368 ? 8.248 5.252 13.677 1.00 88.50 368 ARG A C 1
ATOM 2786 O O . ARG A 1 368 ? 8.308 4.814 14.827 1.00 88.50 368 ARG A O 1
ATOM 2793 N N . THR A 1 369 ? 9.275 5.853 13.081 1.00 88.81 369 THR A N 1
ATOM 2794 C CA . THR A 1 369 ? 10.559 6.086 13.749 1.00 88.81 369 THR A CA 1
ATOM 2795 C C . THR A 1 369 ? 10.373 6.993 14.960 1.00 88.81 369 THR A C 1
ATOM 2797 O O . THR A 1 369 ? 10.830 6.643 16.043 1.00 88.81 369 THR A O 1
ATOM 2800 N N . HIS A 1 370 ? 9.638 8.100 14.820 1.00 90.00 370 HIS A N 1
ATOM 2801 C CA . HIS A 1 370 ? 9.402 9.051 15.909 1.00 90.00 370 HIS A CA 1
ATOM 2802 C C . HIS A 1 370 ? 8.534 8.472 17.034 1.00 90.00 370 HIS A C 1
ATOM 2804 O O . HIS A 1 370 ? 8.844 8.701 18.201 1.00 90.00 370 HIS A O 1
ATOM 2810 N N . LEU A 1 371 ? 7.521 7.658 16.714 1.00 87.50 371 LEU A N 1
ATOM 2811 C CA . LEU A 1 371 ? 6.756 6.910 17.721 1.00 87.50 371 LEU A CA 1
ATOM 2812 C C . LEU A 1 371 ? 7.646 5.950 18.515 1.00 87.50 371 LEU A C 1
ATOM 2814 O O . LEU A 1 371 ? 7.509 5.847 19.730 1.00 87.50 371 LEU A O 1
ATOM 2818 N N . THR A 1 372 ? 8.590 5.285 17.843 1.00 84.06 372 THR A N 1
ATOM 2819 C CA . THR A 1 372 ? 9.504 4.322 18.479 1.00 84.06 372 THR A CA 1
ATOM 2820 C C . THR A 1 372 ? 10.422 4.985 19.511 1.00 84.06 372 THR A C 1
ATOM 2822 O O . THR A 1 372 ? 10.732 4.373 20.529 1.00 84.06 372 THR A O 1
ATOM 2825 N N . ILE A 1 373 ? 10.829 6.236 19.279 1.00 85.12 373 ILE A N 1
ATOM 2826 C CA . ILE A 1 373 ? 11.694 7.008 20.193 1.00 85.12 373 ILE A CA 1
ATOM 2827 C C . ILE A 1 373 ? 10.925 7.944 21.130 1.00 85.12 373 ILE A C 1
ATOM 2829 O O . ILE A 1 373 ? 11.535 8.775 21.795 1.00 85.12 373 ILE A O 1
ATOM 2833 N N . GLY A 1 374 ? 9.594 7.840 21.178 1.00 85.19 374 GLY A N 1
ATOM 2834 C CA . GLY A 1 374 ? 8.761 8.650 22.070 1.00 85.19 374 GLY A CA 1
ATOM 2835 C C . GLY A 1 374 ? 8.624 10.123 21.668 1.00 85.19 374 GLY A C 1
ATOM 2836 O O . GLY A 1 374 ? 8.133 10.927 22.454 1.00 85.19 374 GLY A O 1
ATOM 2837 N N . LEU A 1 375 ? 9.002 10.501 20.443 1.00 88.44 375 LEU A N 1
ATOM 2838 C CA . LEU A 1 375 ? 8.821 11.858 19.915 1.00 88.44 375 LEU A CA 1
ATOM 2839 C C . LEU A 1 375 ? 7.422 12.027 19.302 1.00 88.44 375 LEU A C 1
ATOM 2841 O O . LEU A 1 375 ? 7.280 12.303 18.108 1.00 88.44 375 LEU A O 1
ATOM 2845 N N . GLY A 1 376 ? 6.388 11.870 20.135 1.00 88.75 376 GLY A N 1
ATOM 2846 C CA . GLY A 1 376 ? 4.978 11.886 19.724 1.00 88.75 376 GLY A CA 1
ATOM 2847 C C . GLY A 1 376 ? 4.581 13.132 18.926 1.00 88.75 376 GLY A C 1
ATOM 2848 O O . GLY A 1 376 ? 3.966 13.005 17.875 1.00 88.75 376 GLY A O 1
ATOM 2849 N N . GLN A 1 377 ? 5.017 14.327 19.342 1.00 92.94 377 GLN A N 1
ATOM 2850 C CA . GLN A 1 377 ? 4.653 15.576 18.654 1.00 92.94 377 GLN A CA 1
ATOM 2851 C C . GLN A 1 377 ? 5.204 15.664 17.225 1.00 92.94 377 GLN A C 1
ATOM 2853 O O . GLN A 1 377 ? 4.495 16.058 16.302 1.00 92.94 377 GLN A O 1
ATOM 2858 N N . ARG A 1 378 ? 6.453 15.228 17.007 1.00 93.25 378 ARG A N 1
ATOM 2859 C CA . ARG A 1 378 ? 7.011 15.140 15.648 1.00 93.25 378 ARG A CA 1
ATOM 2860 C C . ARG A 1 378 ? 6.275 14.091 14.817 1.00 93.25 378 ARG A C 1
ATOM 2862 O O . ARG A 1 378 ? 6.013 14.325 13.642 1.00 93.25 378 ARG A O 1
ATOM 2869 N N . ALA A 1 379 ? 5.924 12.955 15.425 1.00 93.88 379 ALA A N 1
ATOM 2870 C CA . ALA A 1 379 ? 5.120 11.935 14.761 1.00 93.88 379 ALA A CA 1
ATOM 2871 C C . ALA A 1 379 ? 3.739 12.476 14.355 1.00 93.88 379 ALA A C 1
ATOM 2873 O O . ALA A 1 379 ? 3.308 12.217 13.238 1.00 93.88 379 ALA A O 1
ATOM 2874 N N . ALA A 1 380 ? 3.081 13.263 15.210 1.00 95.44 380 ALA A N 1
ATOM 2875 C CA . ALA A 1 380 ? 1.777 13.857 14.924 1.00 95.44 380 ALA A CA 1
ATOM 2876 C C . ALA A 1 380 ? 1.842 14.839 13.745 1.00 95.44 380 ALA A C 1
ATOM 2878 O O . ALA A 1 380 ? 0.991 14.770 12.862 1.00 95.44 380 ALA A O 1
ATOM 2879 N N . GLY A 1 381 ? 2.891 15.670 13.675 1.00 96.75 381 GLY A N 1
ATOM 2880 C CA . GLY A 1 381 ? 3.127 16.561 12.533 1.00 96.75 381 GLY A CA 1
ATOM 2881 C C . GLY A 1 381 ? 3.237 15.801 11.207 1.00 96.75 381 GLY A C 1
ATOM 2882 O O . GLY A 1 381 ? 2.476 16.059 10.283 1.00 96.75 381 GLY A O 1
ATOM 2883 N N . TYR A 1 382 ? 4.114 14.794 11.127 1.00 96.56 382 TYR A N 1
ATOM 2884 C CA . TYR A 1 382 ? 4.242 13.982 9.906 1.00 96.56 382 TYR A CA 1
ATOM 2885 C C . TYR A 1 382 ? 2.995 13.142 9.595 1.00 96.56 382 TYR A C 1
ATOM 2887 O O . TYR A 1 382 ? 2.733 12.838 8.433 1.00 96.56 382 TYR A O 1
ATOM 2895 N N . ALA A 1 383 ? 2.229 12.735 10.608 1.00 96.06 383 ALA A N 1
ATOM 2896 C CA . ALA A 1 383 ? 1.003 11.978 10.397 1.00 96.06 383 ALA A CA 1
ATOM 2897 C C . ALA A 1 383 ? -0.133 12.849 9.838 1.00 96.06 383 ALA A C 1
ATOM 2899 O O . ALA A 1 383 ? -0.914 12.357 9.027 1.00 96.06 383 ALA A O 1
ATOM 2900 N N . ALA A 1 384 ? -0.189 14.132 10.204 1.00 96.94 384 ALA A N 1
ATOM 2901 C CA . ALA A 1 384 ? -1.099 15.090 9.583 1.00 96.94 384 ALA A CA 1
ATOM 2902 C C . ALA A 1 384 ? -0.782 15.271 8.086 1.00 96.94 384 ALA A C 1
ATOM 2904 O O . ALA A 1 384 ? -1.682 15.165 7.258 1.00 96.94 384 ALA A O 1
ATOM 2905 N N . GLU A 1 385 ? 0.499 15.406 7.721 1.00 96.19 385 GLU A N 1
ATOM 2906 C CA . GLU A 1 385 ? 0.929 15.463 6.310 1.00 96.19 385 GLU A CA 1
ATOM 2907 C C . GLU A 1 385 ? 0.497 14.212 5.516 1.00 96.19 385 GLU A C 1
ATOM 2909 O O . GLU A 1 385 ? 0.043 14.308 4.375 1.00 96.19 385 GLU A O 1
ATOM 2914 N N . LEU A 1 386 ? 0.574 13.015 6.115 1.00 94.25 386 LEU A N 1
ATOM 2915 C CA . LEU A 1 386 ? 0.103 11.772 5.479 1.00 94.25 386 LEU A CA 1
ATOM 2916 C C . LEU A 1 386 ? -1.402 11.759 5.209 1.00 94.25 386 LEU A C 1
ATOM 2918 O O . LEU A 1 386 ? -1.839 11.197 4.197 1.00 94.25 386 LEU A O 1
ATOM 2922 N N . ALA A 1 387 ? -2.188 12.312 6.130 1.00 94.50 387 ALA A N 1
ATOM 2923 C CA . ALA A 1 387 ? -3.633 12.401 5.989 1.00 94.50 387 ALA A CA 1
ATOM 2924 C C . ALA A 1 387 ? -4.027 13.380 4.874 1.00 94.50 387 ALA A C 1
ATOM 2926 O O . ALA A 1 387 ? -4.955 13.089 4.128 1.00 94.50 387 ALA A O 1
ATO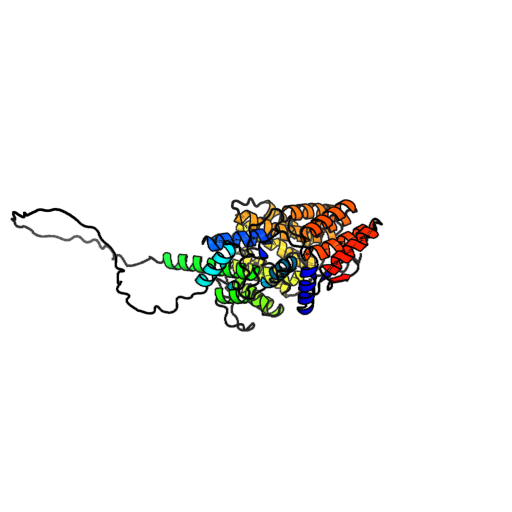M 2927 N N . GLU A 1 388 ? -3.273 14.464 4.681 1.00 95.19 388 GLU A N 1
ATOM 2928 C CA . GLU A 1 388 ? -3.477 15.400 3.565 1.00 95.19 388 GLU A CA 1
ATOM 2929 C C . GLU A 1 388 ? -3.033 14.816 2.213 1.00 95.19 388 GLU A C 1
ATOM 2931 O O . GLU A 1 388 ? -3.713 14.971 1.196 1.00 95.19 388 GLU A O 1
ATOM 2936 N N . ILE A 1 389 ? -1.917 14.080 2.181 1.00 94.94 389 ILE A N 1
ATOM 2937 C CA . ILE A 1 389 ? -1.429 13.430 0.953 1.00 94.94 389 ILE A CA 1
ATOM 2938 C C . ILE A 1 389 ? -2.390 12.336 0.474 1.00 94.94 389 ILE A C 1
ATOM 2940 O O . ILE A 1 389 ? -2.598 12.158 -0.732 1.00 94.94 389 ILE A O 1
ATOM 2944 N N . SER A 1 390 ? -2.960 11.576 1.410 1.00 94.69 390 SER A N 1
ATOM 2945 C CA . SER A 1 390 ? -3.833 10.447 1.105 1.00 94.69 390 SER A CA 1
ATOM 2946 C C . SER A 1 390 ? -5.027 10.379 2.066 1.00 94.69 390 SER A C 1
ATOM 2948 O O . SER A 1 390 ? -5.104 9.453 2.878 1.00 94.69 390 SER A O 1
ATOM 2950 N N . PRO A 1 391 ? -6.005 11.296 1.938 1.00 93.44 391 PRO A N 1
ATOM 2951 C CA . PRO A 1 391 ? -7.165 11.373 2.835 1.00 93.44 391 PRO A CA 1
ATOM 2952 C C . PRO A 1 391 ? -8.088 10.157 2.728 1.00 93.44 391 PRO A C 1
ATOM 2954 O O . PRO A 1 391 ? -8.877 9.890 3.630 1.00 93.44 391 PRO A O 1
ATOM 2957 N N . GLY A 1 392 ? -7.981 9.408 1.631 1.00 93.19 392 GLY A N 1
ATOM 2958 C CA . GLY A 1 392 ? -8.701 8.162 1.401 1.00 93.19 392 GLY A CA 1
ATOM 2959 C C . GLY A 1 392 ? -7.999 6.886 1.850 1.00 93.19 392 GLY A C 1
ATOM 2960 O O . GLY A 1 392 ? -8.444 5.810 1.463 1.00 93.19 392 GLY A O 1
ATOM 2961 N N . ASP A 1 393 ? -6.880 6.976 2.575 1.00 91.25 393 ASP A N 1
ATOM 2962 C CA . ASP A 1 393 ? -6.147 5.810 3.081 1.00 91.25 393 ASP A CA 1
ATOM 2963 C C . ASP A 1 393 ? -6.364 5.657 4.588 1.00 91.25 393 ASP A C 1
ATOM 2965 O O . ASP A 1 393 ? -5.947 6.497 5.390 1.00 91.25 393 ASP A O 1
ATOM 2969 N N . ASP A 1 394 ? -6.990 4.549 4.982 1.00 89.94 394 ASP A N 1
ATOM 2970 C CA . ASP A 1 394 ? -7.256 4.197 6.377 1.00 89.94 394 ASP A CA 1
ATOM 2971 C C . ASP A 1 394 ? -5.973 4.158 7.218 1.00 89.94 394 ASP A C 1
ATOM 2973 O O . ASP A 1 394 ? -5.981 4.472 8.411 1.00 89.94 394 ASP A O 1
ATOM 2977 N N . ARG A 1 395 ? -4.834 3.835 6.596 1.00 89.62 395 ARG A N 1
ATOM 2978 C CA . ARG A 1 395 ? -3.545 3.729 7.283 1.00 89.62 395 ARG A CA 1
ATOM 2979 C C . ARG A 1 395 ? -2.964 5.092 7.633 1.00 89.62 395 ARG A C 1
ATOM 2981 O O . ARG A 1 395 ? -2.269 5.172 8.646 1.00 89.62 395 ARG A O 1
ATOM 2988 N N . SER A 1 396 ? -3.247 6.132 6.843 1.00 93.31 396 SER A N 1
ATOM 2989 C CA . SER A 1 396 ? -2.863 7.511 7.176 1.00 93.31 396 SER A CA 1
ATOM 2990 C C . SER A 1 396 ? -3.567 7.952 8.455 1.00 93.31 396 SER A C 1
ATOM 2992 O O . SER A 1 396 ? -2.915 8.358 9.415 1.00 93.31 396 SER A O 1
ATOM 2994 N N . TRP A 1 397 ? -4.886 7.754 8.510 1.00 95.88 397 TRP A N 1
ATOM 2995 C CA . TRP A 1 397 ? -5.694 8.076 9.685 1.00 95.88 397 TRP A CA 1
ATOM 2996 C C . TRP A 1 397 ? -5.320 7.237 10.909 1.00 95.88 397 TRP A C 1
ATOM 2998 O O . TRP A 1 397 ? -5.248 7.765 12.016 1.00 95.88 397 TRP A O 1
ATOM 3008 N N . ALA A 1 398 ? -4.996 5.953 10.723 1.00 91.75 398 ALA A N 1
ATOM 3009 C CA . ALA A 1 398 ? -4.508 5.111 11.812 1.00 91.75 398 ALA A CA 1
ATOM 3010 C C . ALA A 1 398 ? -3.172 5.615 12.386 1.00 91.75 398 ALA A C 1
ATOM 3012 O O . ALA A 1 398 ? -3.016 5.670 13.601 1.00 91.75 398 ALA A O 1
ATOM 3013 N N . LEU A 1 399 ? -2.220 6.014 11.533 1.00 92.81 399 LEU A N 1
ATOM 3014 C CA . LEU A 1 399 ? -0.943 6.584 11.979 1.00 92.81 399 LEU A CA 1
ATOM 3015 C C . LEU A 1 399 ? -1.128 7.926 12.701 1.00 92.81 399 LEU A C 1
ATOM 3017 O O . LEU A 1 399 ? -0.416 8.199 13.667 1.00 92.81 399 LEU A O 1
ATOM 3021 N N . GLN A 1 400 ? -2.090 8.740 12.264 1.00 96.00 400 GLN A N 1
ATOM 3022 C CA . GLN A 1 400 ? -2.456 9.975 12.952 1.00 96.00 400 GLN A CA 1
ATOM 3023 C C . GLN A 1 400 ? -3.070 9.695 14.325 1.00 96.00 400 GLN A C 1
ATOM 3025 O O . GLN A 1 400 ? -2.635 10.291 15.308 1.00 96.00 400 GLN A O 1
ATOM 3030 N N . GLY A 1 401 ? -4.002 8.745 14.422 1.00 95.56 401 GLY A N 1
ATOM 3031 C CA . GLY A 1 401 ? -4.566 8.309 15.699 1.00 95.56 401 GLY A CA 1
ATOM 3032 C C . GLY A 1 401 ? -3.502 7.761 16.654 1.00 95.56 401 GLY A C 1
ATOM 3033 O O . GLY A 1 401 ? -3.475 8.145 17.822 1.00 95.56 401 GLY A O 1
ATOM 3034 N N . ASP A 1 402 ? -2.575 6.933 16.157 1.00 92.38 402 ASP A N 1
ATOM 3035 C CA . ASP A 1 402 ? -1.464 6.381 16.943 1.00 92.38 402 ASP A CA 1
ATOM 3036 C C . ASP A 1 402 ? -0.574 7.509 17.503 1.00 92.38 402 ASP A C 1
ATOM 3038 O O . ASP A 1 402 ? -0.192 7.488 18.677 1.00 92.38 402 ASP A O 1
ATOM 3042 N N . ALA A 1 403 ? -0.272 8.525 16.686 1.00 94.06 403 ALA A N 1
ATOM 3043 C CA . ALA A 1 403 ? 0.541 9.667 17.094 1.00 94.06 403 ALA A CA 1
ATOM 3044 C C . ALA A 1 403 ? -0.160 10.603 18.082 1.00 94.06 403 ALA A C 1
ATOM 3046 O O . ALA A 1 403 ? 0.447 10.998 19.078 1.00 94.06 403 ALA A O 1
ATOM 3047 N N . LEU A 1 404 ? -1.442 10.899 17.872 1.00 95.88 404 LEU A N 1
ATOM 3048 C CA . LEU A 1 404 ? -2.247 11.698 18.799 1.00 95.88 404 LEU A CA 1
ATOM 3049 C C . LEU A 1 404 ? -2.419 10.983 20.145 1.00 95.88 404 LEU A C 1
ATOM 3051 O O . LEU A 1 404 ? -2.242 11.591 21.203 1.00 95.88 404 LEU A O 1
ATOM 3055 N N . ALA A 1 405 ? -2.658 9.669 20.125 1.00 92.06 405 ALA A N 1
ATOM 3056 C CA . ALA A 1 405 ? -2.728 8.854 21.332 1.00 92.06 405 ALA A CA 1
ATOM 3057 C C . ALA A 1 405 ? -1.386 8.822 22.085 1.00 92.06 405 ALA A C 1
ATOM 3059 O O . ALA A 1 405 ? -1.374 8.855 23.319 1.00 92.06 405 ALA A O 1
ATOM 3060 N N . ALA A 1 406 ? -0.259 8.805 21.363 1.00 90.19 406 ALA A N 1
ATOM 3061 C CA . ALA A 1 406 ? 1.074 8.942 21.950 1.00 90.19 406 ALA A CA 1
ATOM 3062 C C . ALA A 1 406 ? 1.320 10.343 22.548 1.00 90.19 406 ALA A C 1
ATOM 3064 O O . ALA A 1 406 ? 2.070 10.479 23.508 1.00 90.19 406 ALA A O 1
ATOM 3065 N N . CYS A 1 407 ? 0.654 11.383 22.051 1.00 92.38 407 CYS A N 1
ATOM 3066 C CA . CYS A 1 407 ? 0.659 12.714 22.666 1.00 92.38 407 CYS A CA 1
ATOM 3067 C C . CYS A 1 407 ? -0.325 12.854 23.844 1.00 92.38 407 CYS A C 1
ATOM 3069 O O . CYS A 1 407 ? -0.400 13.925 24.441 1.00 92.38 407 CYS A O 1
ATOM 3071 N N . GLY A 1 408 ? -1.102 11.814 24.171 1.00 91.88 408 GLY A N 1
ATOM 3072 C CA . GLY A 1 408 ? -2.168 11.881 25.178 1.00 91.88 408 GLY A CA 1
ATOM 3073 C C . GLY A 1 408 ? -3.436 12.605 24.709 1.00 91.88 408 GLY A C 1
ATOM 3074 O O . GLY A 1 408 ? -4.366 12.772 25.492 1.00 91.88 408 GLY A O 1
ATOM 3075 N N . GLN A 1 409 ? -3.513 12.997 23.435 1.00 95.75 409 GLN A N 1
ATOM 3076 C CA . GLN A 1 409 ? -4.670 13.660 22.830 1.00 95.75 409 GLN A CA 1
ATOM 3077 C C . GLN A 1 409 ? -5.708 12.613 22.401 1.00 95.75 409 GLN A C 1
ATOM 3079 O O . GLN A 1 409 ? -5.902 12.353 21.215 1.00 95.75 409 GLN A O 1
ATOM 3084 N N . LEU A 1 410 ? -6.333 11.957 23.385 1.00 95.81 410 LEU A N 1
ATOM 3085 C CA . LEU A 1 410 ? -7.177 10.781 23.145 1.00 95.81 410 LEU A CA 1
ATOM 3086 C C . LEU A 1 410 ? -8.439 11.098 22.329 1.00 95.81 410 LEU A C 1
ATOM 3088 O O . LEU A 1 410 ? -8.749 10.333 21.426 1.00 95.81 410 LEU A O 1
ATOM 3092 N N . GLU A 1 411 ? -9.112 12.227 22.567 1.00 97.31 411 GLU A N 1
ATOM 3093 C CA . GLU A 1 411 ? -10.296 12.623 21.777 1.00 97.31 411 GLU A CA 1
ATOM 3094 C C . GLU A 1 411 ? -9.946 12.870 20.300 1.00 97.31 411 GLU A C 1
ATOM 3096 O O . GLU A 1 411 ? -10.578 12.321 19.404 1.00 97.31 411 GLU A O 1
ATOM 3101 N N . ALA A 1 412 ? -8.850 13.584 20.020 1.00 97.50 412 ALA A N 1
ATOM 3102 C CA . ALA A 1 412 ? -8.386 13.777 18.644 1.00 97.50 412 ALA A CA 1
ATOM 3103 C C . ALA A 1 412 ? -7.974 12.446 17.978 1.00 97.50 412 ALA A C 1
ATOM 3105 O O . ALA A 1 412 ? -8.123 12.270 16.767 1.00 97.50 412 ALA A O 1
ATOM 3106 N N . ALA A 1 413 ? -7.463 11.486 18.759 1.00 97.25 413 ALA A N 1
ATOM 3107 C CA . ALA A 1 413 ? -7.190 10.143 18.260 1.00 97.25 413 ALA A CA 1
ATOM 3108 C C . ALA A 1 413 ? -8.484 9.393 17.894 1.00 97.25 413 ALA A C 1
ATOM 3110 O O . ALA A 1 413 ? -8.506 8.710 16.868 1.00 97.25 413 ALA A O 1
ATOM 3111 N N . LEU A 1 414 ? -9.561 9.541 18.680 1.00 98.25 414 LEU A N 1
ATOM 3112 C CA . LEU A 1 414 ? -10.879 8.988 18.342 1.00 98.25 414 LEU A CA 1
ATOM 3113 C C . LEU A 1 414 ? -11.398 9.544 17.016 1.00 98.25 414 LEU A C 1
ATOM 3115 O O . LEU A 1 414 ? -11.854 8.760 16.181 1.00 98.25 414 LEU A O 1
ATOM 3119 N N . ASP A 1 415 ? -11.265 10.853 16.793 1.00 98.12 415 ASP A N 1
ATOM 3120 C CA . ASP A 1 415 ? -11.654 11.497 15.534 1.00 98.12 415 ASP A CA 1
ATOM 3121 C C . ASP A 1 415 ? -10.866 10.937 14.346 1.00 98.12 415 ASP A C 1
ATOM 3123 O O . ASP A 1 415 ? -11.446 10.600 13.308 1.00 98.12 415 ASP A O 1
ATOM 3127 N N . ALA A 1 416 ? -9.547 10.781 14.496 1.00 97.56 416 ALA A N 1
ATOM 3128 C CA . ALA A 1 416 ? -8.697 10.211 13.456 1.00 97.56 416 ALA A CA 1
ATOM 3129 C C . ALA A 1 416 ? -9.119 8.771 13.112 1.00 97.56 416 ALA A C 1
ATOM 3131 O O . ALA A 1 416 ? -9.349 8.459 11.943 1.00 97.56 416 ALA A O 1
ATOM 3132 N N . TYR A 1 417 ? -9.310 7.898 14.107 1.00 97.88 417 TYR A N 1
ATOM 3133 C CA . TYR A 1 417 ? -9.794 6.541 13.838 1.00 97.88 417 TYR A CA 1
ATOM 3134 C C . TYR A 1 417 ? -11.215 6.524 13.269 1.00 97.88 417 TYR A C 1
ATOM 3136 O O . TYR A 1 417 ? -11.501 5.722 12.381 1.00 97.88 417 TYR A O 1
ATOM 3144 N N . GLY A 1 418 ? -12.086 7.432 13.713 1.00 97.94 418 GLY A N 1
ATOM 3145 C CA . GLY A 1 418 ? -13.430 7.613 13.168 1.00 97.94 418 GLY A CA 1
ATOM 3146 C C . GLY A 1 418 ? -13.418 7.932 11.674 1.00 97.94 418 GLY A C 1
ATOM 3147 O O . GLY A 1 418 ? -14.172 7.322 10.916 1.00 97.94 418 GLY A O 1
ATOM 3148 N N . ARG A 1 419 ? -12.504 8.802 11.223 1.00 97.00 419 ARG A N 1
ATOM 3149 C CA . ARG A 1 419 ? -12.289 9.063 9.789 1.00 97.00 419 ARG A CA 1
ATOM 3150 C C . ARG A 1 419 ? -11.845 7.808 9.042 1.00 97.00 419 ARG A C 1
ATOM 3152 O O . ARG A 1 419 ? -12.379 7.531 7.975 1.00 97.00 419 ARG A O 1
ATOM 3159 N N . GLY A 1 420 ? -10.941 7.015 9.619 1.00 95.56 420 GLY A N 1
ATOM 3160 C CA . GLY A 1 420 ? -10.528 5.728 9.049 1.00 95.56 420 GLY A CA 1
ATOM 3161 C C . GLY A 1 420 ? -11.682 4.727 8.901 1.00 95.56 420 GLY A C 1
ATOM 3162 O O . GLY A 1 420 ? -11.784 4.056 7.878 1.00 95.56 420 GLY A O 1
ATOM 3163 N N . ILE A 1 421 ? -12.589 4.661 9.881 1.00 96.81 421 ILE A N 1
ATOM 3164 C CA . ILE A 1 421 ? -13.798 3.820 9.820 1.00 96.81 421 ILE A CA 1
ATOM 3165 C C . ILE A 1 421 ? -14.748 4.313 8.723 1.00 96.81 421 ILE A C 1
ATOM 3167 O O . ILE A 1 421 ? -15.279 3.502 7.966 1.00 96.81 421 ILE A O 1
ATOM 3171 N N . ALA A 1 422 ? -14.931 5.631 8.603 1.00 96.06 422 ALA A N 1
ATOM 3172 C CA . ALA A 1 422 ? -15.826 6.244 7.622 1.00 96.06 422 ALA A CA 1
ATOM 3173 C C . ALA A 1 422 ? -15.399 6.009 6.159 1.00 96.06 422 ALA A C 1
ATOM 3175 O O . ALA A 1 422 ? -16.237 6.093 5.263 1.00 96.06 422 ALA A O 1
ATOM 3176 N N . LEU A 1 423 ? -14.126 5.682 5.904 1.00 93.81 423 LEU A N 1
ATOM 3177 C CA . LEU A 1 423 ? -13.656 5.273 4.572 1.00 93.81 423 LEU A CA 1
ATOM 3178 C C . LEU A 1 423 ? -14.194 3.899 4.136 1.00 93.81 423 LEU A C 1
ATOM 3180 O O . LEU A 1 423 ? -14.224 3.607 2.937 1.00 93.81 423 LEU A O 1
ATOM 3184 N N . GLY A 1 424 ? -14.628 3.074 5.092 1.00 93.56 424 GLY A N 1
ATOM 3185 C CA . GLY A 1 424 ? -15.195 1.755 4.848 1.00 93.56 424 GLY A CA 1
ATOM 3186 C C . GLY A 1 424 ? -14.171 0.700 4.421 1.00 93.56 424 GLY A C 1
ATOM 3187 O O . GLY A 1 424 ? -12.955 0.839 4.570 1.00 93.56 424 GLY A O 1
ATOM 3188 N N . GLY A 1 425 ? -14.690 -0.408 3.899 1.00 92.81 425 GLY A N 1
ATOM 3189 C CA . GLY A 1 425 ? -13.916 -1.556 3.451 1.00 92.81 425 GLY A CA 1
ATOM 3190 C C . GLY A 1 425 ? -13.177 -2.293 4.557 1.00 92.81 425 GLY A C 1
ATOM 3191 O O . GLY A 1 425 ? -13.484 -2.202 5.742 1.00 92.81 425 GLY A O 1
ATOM 3192 N N . TRP A 1 426 ? -12.162 -3.048 4.140 1.00 91.69 426 TRP A N 1
ATOM 3193 C CA . TRP A 1 426 ? -11.356 -3.860 5.048 1.00 91.69 426 TRP A CA 1
ATOM 3194 C C . TRP A 1 426 ? -10.558 -3.021 6.062 1.00 91.69 426 TRP A C 1
ATOM 3196 O O . TRP A 1 426 ? -10.426 -3.427 7.215 1.00 91.69 426 TRP A O 1
ATOM 3206 N N . GLY A 1 427 ? -10.076 -1.836 5.668 1.00 90.50 427 GLY A N 1
ATOM 3207 C CA . GLY A 1 427 ? -9.304 -0.940 6.541 1.00 90.50 427 GLY A CA 1
ATOM 3208 C C . GLY A 1 427 ? -10.069 -0.484 7.790 1.00 90.50 427 GLY A C 1
ATOM 3209 O O . GLY A 1 427 ? -9.485 -0.350 8.872 1.00 90.50 427 GLY A O 1
ATOM 3210 N N . ALA A 1 428 ? -11.397 -0.358 7.682 1.00 94.31 428 ALA A N 1
ATOM 3211 C CA . ALA A 1 428 ? -12.264 0.010 8.797 1.00 94.31 428 ALA A CA 1
ATOM 3212 C C . ALA A 1 428 ? -12.191 -0.981 9.976 1.00 94.31 428 ALA A C 1
ATOM 3214 O O . ALA A 1 428 ? -12.382 -0.570 11.119 1.00 94.31 428 ALA A O 1
ATOM 3215 N N . ALA A 1 429 ? -11.839 -2.254 9.742 1.00 94.81 429 ALA A N 1
ATOM 3216 C CA . ALA A 1 429 ? -11.713 -3.247 10.810 1.00 94.81 429 ALA A CA 1
ATOM 3217 C C . ALA A 1 429 ? -10.637 -2.865 11.836 1.00 94.81 429 ALA A C 1
ATOM 3219 O O . ALA A 1 429 ? -10.875 -2.884 13.046 1.00 94.81 429 ALA A O 1
ATOM 3220 N N . ARG A 1 430 ? -9.449 -2.483 11.351 1.00 94.62 430 ARG A N 1
ATOM 3221 C CA . ARG A 1 430 ? -8.334 -2.066 12.210 1.00 94.62 430 ARG A CA 1
ATOM 3222 C C . ARG A 1 430 ? -8.632 -0.729 12.883 1.00 94.62 430 ARG A C 1
ATOM 3224 O O . ARG A 1 430 ? -8.322 -0.573 14.061 1.00 94.62 430 ARG A O 1
ATOM 3231 N N . ALA A 1 431 ? -9.214 0.221 12.152 1.00 95.00 431 ALA A N 1
ATOM 3232 C CA . ALA A 1 431 ? -9.553 1.532 12.695 1.00 95.00 431 ALA A CA 1
ATOM 3233 C C . ALA A 1 431 ? -10.582 1.426 13.837 1.00 95.00 431 ALA A C 1
ATOM 3235 O O . ALA A 1 431 ? -10.358 2.003 14.898 1.00 95.00 431 ALA A O 1
ATOM 3236 N N . ALA A 1 432 ? -11.630 0.609 13.668 1.00 97.19 432 ALA A N 1
ATOM 3237 C CA . ALA A 1 432 ? -12.618 0.324 14.712 1.00 97.19 432 ALA A CA 1
ATOM 3238 C C . ALA A 1 432 ? -11.964 -0.276 15.960 1.00 97.19 432 ALA A C 1
ATOM 3240 O O . ALA A 1 432 ? -12.160 0.219 17.064 1.00 97.19 432 ALA A O 1
ATOM 3241 N N . TYR A 1 433 ? -11.085 -1.266 15.789 1.00 96.38 433 TYR A N 1
ATOM 3242 C CA . TYR A 1 433 ? -10.377 -1.865 16.918 1.00 96.38 433 TYR A CA 1
ATOM 3243 C C . TYR A 1 433 ? -9.528 -0.853 17.709 1.00 96.38 433 TYR A C 1
ATOM 3245 O O . TYR A 1 433 ? -9.526 -0.851 18.940 1.00 96.38 433 TYR A O 1
ATOM 3253 N N . LEU A 1 434 ? -8.776 0.002 17.008 1.00 95.19 434 LEU A N 1
ATOM 3254 C CA . LEU A 1 434 ? -7.921 1.001 17.654 1.00 95.19 434 LEU A CA 1
ATOM 3255 C C . LEU A 1 434 ? -8.744 2.106 18.329 1.00 95.19 434 LEU A C 1
ATOM 3257 O O . LEU A 1 434 ? -8.362 2.555 19.411 1.00 95.19 434 LEU A O 1
ATOM 3261 N N . ARG A 1 435 ? -9.884 2.496 17.741 1.00 97.75 435 ARG A N 1
ATOM 3262 C CA . ARG A 1 435 ? -10.830 3.432 18.360 1.00 97.75 435 ARG A CA 1
ATOM 3263 C C . ARG A 1 435 ? -11.417 2.854 19.644 1.00 97.75 435 ARG A C 1
ATOM 3265 O O . ARG A 1 435 ? -11.333 3.515 20.675 1.00 97.75 435 ARG A O 1
ATOM 3272 N N . ALA A 1 436 ? -11.878 1.602 19.611 1.00 97.38 436 ALA A N 1
ATOM 3273 C CA . ALA A 1 436 ? -12.375 0.882 20.783 1.00 97.38 436 ALA A CA 1
ATOM 3274 C C . ALA A 1 436 ? -11.363 0.878 21.935 1.00 97.38 436 ALA A C 1
ATOM 3276 O O . ALA A 1 436 ? -11.697 1.228 23.063 1.00 97.38 436 ALA A O 1
ATOM 3277 N N . PHE A 1 437 ? -10.095 0.579 21.640 1.00 95.38 437 PHE A N 1
ATOM 3278 C CA . PHE A 1 437 ? -9.036 0.583 22.650 1.00 95.38 437 PHE A CA 1
ATOM 3279 C C . PHE A 1 437 ? -8.833 1.962 23.302 1.00 95.38 437 PHE A C 1
ATOM 3281 O O . PHE A 1 437 ? -8.546 2.061 24.496 1.00 95.38 437 PHE A O 1
ATOM 3288 N N . VAL A 1 438 ? -8.960 3.050 22.538 1.00 95.88 438 VAL A N 1
ATOM 3289 C CA . VAL A 1 438 ? -8.884 4.409 23.098 1.00 95.88 438 VAL A CA 1
ATOM 3290 C C . VAL A 1 438 ? -10.152 4.760 23.886 1.00 95.88 438 VAL A C 1
ATOM 3292 O O . VAL A 1 438 ? -10.037 5.377 24.944 1.00 95.88 438 VAL A O 1
ATOM 3295 N N . LEU A 1 439 ? -11.332 4.321 23.437 1.00 97.44 439 LEU A N 1
ATOM 3296 C CA . LEU A 1 439 ? -12.605 4.492 24.150 1.00 97.44 439 LEU A CA 1
ATOM 3297 C C . LEU A 1 439 ? -12.590 3.805 25.523 1.00 97.44 439 LEU A C 1
ATOM 3299 O O . LEU A 1 439 ? -12.988 4.422 26.511 1.00 97.44 439 LEU A O 1
ATOM 3303 N N . GLU A 1 440 ? -12.055 2.583 25.624 1.00 94.44 440 GLU A N 1
ATOM 3304 C CA . GLU A 1 440 ? -11.876 1.890 26.910 1.00 94.44 440 GLU A CA 1
ATOM 3305 C C . GLU A 1 440 ? -11.011 2.702 27.879 1.00 94.44 440 GLU A C 1
ATOM 3307 O O . GLU A 1 440 ? -11.349 2.847 29.054 1.00 94.44 440 GLU A O 1
ATOM 3312 N N . ARG A 1 441 ? -9.918 3.295 27.383 1.00 92.38 441 ARG A N 1
ATOM 3313 C CA . ARG A 1 441 ? -9.027 4.145 28.192 1.00 92.38 441 ARG A CA 1
ATOM 3314 C C . ARG A 1 441 ? -9.700 5.424 28.686 1.00 92.38 441 ARG A C 1
ATOM 3316 O O . ARG A 1 441 ? -9.250 5.983 29.682 1.00 92.38 441 ARG A O 1
ATOM 3323 N N . LEU A 1 442 ? -10.736 5.884 27.990 1.00 95.81 442 LEU A N 1
ATOM 3324 C CA . LEU A 1 442 ? -11.572 7.019 28.382 1.00 95.81 442 LEU A CA 1
ATOM 3325 C C . LEU A 1 442 ? -12.778 6.601 29.243 1.00 95.81 442 LEU A C 1
ATOM 3327 O O . LEU A 1 442 ? -13.541 7.461 29.669 1.00 95.81 442 LEU A O 1
ATOM 3331 N N . GLY A 1 443 ? -12.972 5.303 29.504 1.00 96.12 443 GLY A N 1
ATOM 3332 C CA . GLY A 1 443 ? -14.122 4.782 30.250 1.00 96.12 443 GLY A CA 1
ATOM 3333 C C . GLY A 1 443 ? -15.424 4.703 29.442 1.00 96.12 443 GLY A C 1
ATOM 3334 O O . GLY A 1 443 ? -16.479 4.419 30.007 1.00 96.12 443 GLY A O 1
ATOM 3335 N N . ARG A 1 444 ? -15.376 4.909 28.119 1.00 97.81 444 ARG A N 1
ATOM 3336 C CA . ARG A 1 444 ? -16.534 4.872 27.204 1.00 97.81 444 ARG A CA 1
ATOM 3337 C C . ARG A 1 444 ? -16.817 3.440 26.735 1.00 97.81 444 ARG A C 1
ATOM 3339 O O . ARG A 1 444 ? -16.714 3.109 25.557 1.00 97.81 444 ARG A O 1
ATOM 3346 N N . VAL A 1 445 ? -17.145 2.568 27.691 1.00 96.94 445 VAL A N 1
ATOM 3347 C CA . VAL A 1 445 ? -17.205 1.103 27.498 1.00 96.94 445 VAL A CA 1
ATOM 3348 C C . VAL A 1 445 ? -18.256 0.667 26.469 1.00 96.94 445 VAL A C 1
ATOM 3350 O O . VAL A 1 445 ? -17.994 -0.243 25.687 1.00 96.94 445 VAL A O 1
ATOM 3353 N N . ALA A 1 446 ? -19.427 1.310 26.437 1.00 97.38 446 ALA A N 1
ATOM 3354 C CA . ALA A 1 446 ? -20.497 0.944 25.504 1.00 97.38 446 ALA A CA 1
ATOM 3355 C C . ALA A 1 446 ? -20.078 1.153 24.037 1.00 97.38 446 ALA A C 1
ATOM 3357 O O . ALA A 1 446 ? -20.179 0.236 23.227 1.00 97.38 446 ALA A O 1
ATOM 3358 N N . GLU A 1 447 ? -19.516 2.321 23.722 1.00 97.81 447 GLU A N 1
ATOM 3359 C CA . GLU A 1 447 ? -19.024 2.640 22.376 1.00 97.81 447 GLU A CA 1
ATOM 3360 C C . GLU A 1 447 ? -17.832 1.756 21.983 1.00 97.81 447 GLU A C 1
ATOM 3362 O O . GLU A 1 447 ? -17.726 1.315 20.839 1.00 97.81 447 GLU A O 1
ATOM 3367 N N . ALA A 1 448 ? -16.951 1.432 22.939 1.00 97.88 448 ALA A N 1
ATOM 3368 C CA . ALA A 1 448 ? -15.848 0.508 22.692 1.00 97.88 448 ALA A CA 1
ATOM 3369 C C . ALA A 1 448 ? -16.345 -0.889 22.283 1.00 97.88 448 ALA A C 1
ATOM 3371 O O . ALA A 1 448 ? -15.806 -1.496 21.355 1.00 97.88 448 ALA A O 1
ATOM 3372 N N . ALA A 1 449 ? -17.391 -1.395 22.945 1.00 97.94 449 ALA A N 1
ATOM 3373 C CA . ALA A 1 449 ? -17.978 -2.691 22.622 1.00 97.94 449 ALA A CA 1
ATOM 3374 C C . ALA A 1 449 ? -18.564 -2.719 21.200 1.00 97.94 449 ALA A C 1
ATOM 3376 O O . ALA A 1 449 ? -18.340 -3.684 20.465 1.00 97.94 449 ALA A O 1
ATOM 3377 N N . GLU A 1 450 ? -19.257 -1.655 20.784 1.00 97.81 450 GLU A N 1
ATOM 3378 C CA . GLU A 1 450 ? -19.786 -1.521 19.420 1.00 97.81 450 GLU A CA 1
ATOM 3379 C C . GLU A 1 450 ? -18.672 -1.574 18.365 1.00 97.81 450 GLU A C 1
ATOM 3381 O O . GLU A 1 450 ? -18.781 -2.291 17.363 1.00 97.81 450 GLU A O 1
ATOM 3386 N N . ASP A 1 451 ? -17.564 -0.881 18.617 1.00 97.94 451 ASP A N 1
ATOM 3387 C CA . ASP A 1 451 ? -16.416 -0.846 17.717 1.00 97.94 451 ASP A CA 1
ATOM 3388 C C . ASP A 1 451 ? -15.665 -2.178 17.638 1.00 97.94 451 ASP A C 1
ATOM 3390 O O . ASP A 1 451 ? -15.232 -2.588 16.554 1.00 97.94 451 ASP A O 1
ATOM 3394 N N . TYR A 1 452 ? -15.537 -2.904 18.751 1.00 97.00 452 TYR A N 1
ATOM 3395 C CA . TYR A 1 452 ? -14.975 -4.254 18.721 1.00 97.00 452 TYR A CA 1
ATOM 3396 C C . TYR A 1 452 ? -15.844 -5.217 17.916 1.00 97.00 452 TYR A C 1
ATOM 3398 O O . TYR A 1 452 ? -15.313 -5.989 17.110 1.00 97.00 452 TYR A O 1
ATOM 3406 N N . VAL A 1 453 ? -17.167 -5.143 18.076 1.00 97.19 453 VAL A N 1
ATOM 3407 C CA . VAL A 1 453 ? -18.112 -5.936 17.279 1.00 97.19 453 VAL A CA 1
ATOM 3408 C C . VAL A 1 453 ? -18.002 -5.574 15.798 1.00 97.19 453 VAL A C 1
ATOM 3410 O O . VAL A 1 453 ? -17.949 -6.468 14.951 1.00 97.19 453 VAL A O 1
ATOM 3413 N N . LEU A 1 454 ? -17.908 -4.283 15.460 1.00 96.69 454 LEU A N 1
ATOM 3414 C CA . LEU A 1 454 ? -17.693 -3.839 14.083 1.00 96.69 454 LEU A CA 1
ATOM 3415 C C . LEU A 1 454 ? -16.385 -4.398 13.509 1.00 96.69 454 LEU A C 1
ATOM 3417 O O . LEU A 1 454 ? -16.399 -4.942 12.406 1.00 96.69 454 LEU A O 1
ATOM 3421 N N . SER A 1 455 ? -15.282 -4.317 14.253 1.00 96.62 455 SER A N 1
ATOM 3422 C CA . SER A 1 455 ? -13.986 -4.849 13.825 1.00 96.62 455 SER A CA 1
ATOM 3423 C C . SER A 1 455 ? -14.055 -6.343 13.495 1.00 96.62 455 SER A C 1
ATOM 3425 O O . SER A 1 455 ? -13.653 -6.749 12.404 1.00 96.62 455 SER A O 1
ATOM 3427 N N . GLN A 1 456 ? -14.630 -7.149 14.394 1.00 95.31 456 GLN A N 1
ATOM 3428 C CA . GLN A 1 456 ? -14.768 -8.598 14.208 1.00 95.31 456 GLN A CA 1
ATOM 3429 C C . GLN A 1 456 ? -15.718 -8.958 13.062 1.00 95.31 456 GLN A C 1
ATOM 3431 O O . GLN A 1 456 ? -15.474 -9.919 12.336 1.00 95.31 456 GLN A O 1
ATOM 3436 N N . ARG A 1 457 ? -16.786 -8.177 12.862 1.00 96.25 457 ARG A N 1
ATOM 3437 C CA . ARG A 1 457 ? -17.714 -8.355 11.738 1.00 96.25 457 ARG A CA 1
ATOM 3438 C C . ARG A 1 457 ? -17.041 -8.119 10.384 1.00 96.25 457 ARG A C 1
ATOM 3440 O O . ARG A 1 457 ? -17.415 -8.771 9.416 1.00 96.25 457 ARG A O 1
ATOM 3447 N N . ILE A 1 458 ? -16.075 -7.202 10.303 1.00 94.69 458 ILE A N 1
ATOM 3448 C CA . ILE A 1 458 ? -15.343 -6.906 9.061 1.00 94.69 458 ILE A CA 1
ATOM 3449 C C . ILE A 1 458 ? -14.189 -7.897 8.851 1.00 94.69 458 ILE A C 1
ATOM 3451 O O . ILE A 1 458 ? -14.026 -8.436 7.756 1.00 94.69 458 ILE A O 1
ATOM 3455 N N . ASP A 1 459 ? -13.381 -8.145 9.885 1.00 93.81 459 ASP A N 1
ATOM 3456 C CA . ASP A 1 459 ? -12.249 -9.076 9.843 1.00 93.81 459 ASP A CA 1
ATOM 3457 C C . ASP A 1 459 ? -12.279 -10.039 11.048 1.00 93.81 459 ASP A C 1
ATOM 3459 O O . ASP A 1 459 ? -11.605 -9.812 12.064 1.00 93.81 459 ASP A O 1
ATOM 3463 N N . PRO A 1 460 ? -13.006 -11.166 10.923 1.00 93.19 460 PRO A N 1
ATOM 3464 C CA . PRO A 1 460 ? -13.099 -12.185 11.971 1.00 93.19 460 PRO A CA 1
ATOM 3465 C C . PRO A 1 460 ? -11.827 -13.037 12.089 1.00 93.19 460 PRO A C 1
ATOM 3467 O O . PRO A 1 460 ? -11.753 -13.937 12.920 1.00 93.19 460 PRO A O 1
ATOM 3470 N N . THR A 1 461 ? -10.834 -12.801 11.227 1.00 91.81 461 THR A N 1
ATOM 3471 C CA . THR A 1 461 ? -9.559 -13.534 11.204 1.00 91.81 461 THR A CA 1
ATOM 3472 C C . THR A 1 461 ? -8.427 -12.745 11.849 1.00 91.81 461 THR A C 1
ATOM 3474 O O . THR A 1 461 ? -7.279 -13.196 11.878 1.00 91.81 461 THR A O 1
ATOM 3477 N N . SER A 1 462 ? -8.737 -11.545 12.338 1.00 86.81 462 SER A N 1
ATOM 3478 C CA . SER A 1 462 ? -7.785 -10.704 13.033 1.00 86.81 462 SER A CA 1
ATOM 3479 C C . SER A 1 462 ? -7.393 -11.314 14.380 1.00 86.81 462 SER A C 1
ATOM 3481 O O . SER A 1 462 ? -8.185 -11.916 15.100 1.00 86.81 462 SER A O 1
ATOM 3483 N N . SER A 1 463 ? -6.122 -11.154 14.715 1.00 86.44 463 SER A N 1
ATOM 3484 C CA . SER A 1 463 ? -5.551 -11.468 16.016 1.00 86.44 463 SER A CA 1
ATOM 3485 C C . SER A 1 463 ? -4.983 -10.188 16.606 1.00 86.44 463 SER A C 1
ATOM 3487 O O . SER A 1 463 ? -4.448 -9.337 15.888 1.00 86.44 463 SER A O 1
ATOM 3489 N N . VAL A 1 464 ? -5.095 -10.044 17.922 1.00 79.94 464 VAL A N 1
ATOM 3490 C CA . VAL A 1 464 ? -4.612 -8.855 18.615 1.00 79.94 464 VAL A CA 1
ATOM 3491 C C . VAL A 1 464 ? -3.601 -9.257 19.665 1.00 79.94 464 VAL A C 1
ATOM 3493 O O . VAL A 1 464 ? -3.848 -10.129 20.492 1.00 79.94 464 VAL A O 1
ATOM 3496 N N . VAL A 1 465 ? -2.446 -8.603 19.619 1.00 73.88 465 VAL A N 1
ATOM 3497 C CA . VAL A 1 465 ? -1.397 -8.747 20.623 1.00 73.88 465 VAL A CA 1
ATOM 3498 C C . VAL A 1 465 ? -1.316 -7.447 21.416 1.00 73.88 465 VAL A C 1
ATOM 3500 O O . VAL A 1 465 ? -1.244 -6.368 20.819 1.00 73.88 465 VAL A O 1
ATOM 3503 N N . ALA A 1 466 ? -1.310 -7.543 22.748 1.00 64.88 466 ALA A N 1
ATOM 3504 C CA . ALA A 1 466 ? -1.127 -6.388 23.623 1.00 64.88 466 ALA A CA 1
ATOM 3505 C C . ALA A 1 466 ? 0.141 -5.607 23.232 1.00 64.88 466 ALA A C 1
ATOM 3507 O O . ALA A 1 466 ? 1.182 -6.193 22.915 1.00 64.88 466 ALA A O 1
ATOM 3508 N N . GLY A 1 467 ? 0.056 -4.276 23.232 1.00 55.81 467 GLY A N 1
ATOM 3509 C CA . GLY A 1 467 ? 1.214 -3.428 22.979 1.00 55.81 467 GLY A CA 1
ATOM 3510 C C . GLY A 1 467 ? 2.219 -3.575 24.122 1.00 55.81 467 GLY A C 1
ATOM 3511 O O . GLY A 1 467 ? 1.939 -3.171 25.247 1.00 55.81 467 GLY A O 1
ATOM 3512 N N . SER A 1 468 ? 3.399 -4.145 23.869 1.00 43.34 468 SER A N 1
ATOM 3513 C CA . SER A 1 468 ? 4.466 -4.162 24.874 1.00 43.34 468 SER A CA 1
ATOM 3514 C C . SER A 1 468 ? 5.102 -2.772 24.988 1.00 43.34 468 SER A C 1
ATOM 3516 O O . SER A 1 468 ? 5.566 -2.239 23.981 1.00 43.34 468 SER A O 1
ATOM 3518 N N . VAL A 1 469 ? 5.220 -2.234 26.207 1.00 36.81 469 VAL A N 1
ATOM 3519 C CA . VAL A 1 469 ? 6.000 -1.010 26.524 1.00 36.81 469 VAL A CA 1
ATOM 3520 C C . VAL A 1 469 ? 7.520 -1.257 26.443 1.00 36.81 469 VAL A C 1
ATOM 3522 O O . VAL A 1 469 ? 8.327 -0.357 26.647 1.00 36.81 469 VAL A O 1
ATOM 3525 N N . VAL A 1 470 ? 7.955 -2.471 26.105 1.00 30.42 470 VAL A N 1
ATOM 3526 C CA . VAL A 1 470 ? 9.380 -2.790 26.044 1.00 30.42 470 VAL A CA 1
ATOM 3527 C C . VAL A 1 470 ? 10.000 -2.140 24.806 1.00 30.42 470 VAL A C 1
ATOM 3529 O O . VAL A 1 470 ? 9.774 -2.581 23.674 1.00 30.42 470 VAL A O 1
ATOM 3532 N N . ALA A 1 471 ? 10.829 -1.121 25.047 1.00 33.44 471 ALA A N 1
ATOM 3533 C CA . ALA A 1 471 ? 11.901 -0.674 24.164 1.00 33.44 471 ALA A CA 1
ATOM 3534 C C . ALA A 1 471 ? 12.796 -1.883 23.828 1.00 33.44 471 ALA A C 1
ATOM 3536 O O . ALA A 1 471 ? 13.789 -2.157 24.491 1.00 33.44 471 ALA A O 1
ATOM 3537 N N . GLY A 1 472 ? 12.367 -2.715 22.881 1.00 33.84 472 GLY A N 1
ATOM 3538 C CA . GLY A 1 472 ? 12.971 -4.036 22.723 1.00 33.84 472 GLY A CA 1
ATOM 3539 C C . GLY A 1 472 ? 12.336 -4.959 21.691 1.00 33.84 472 GLY A C 1
ATOM 3540 O O . GLY A 1 472 ? 12.992 -5.918 21.289 1.00 33.84 472 GLY A O 1
ATOM 3541 N N . GLN A 1 473 ? 11.130 -4.672 21.191 1.00 31.28 473 GLN A N 1
ATOM 3542 C CA . GLN A 1 473 ? 10.533 -5.418 20.075 1.00 31.28 473 GLN A CA 1
ATOM 3543 C C . GLN A 1 473 ? 10.151 -4.496 18.913 1.00 31.28 473 GLN A C 1
ATOM 3545 O O . GLN A 1 473 ? 8.975 -4.232 18.650 1.00 31.28 473 GLN A O 1
ATOM 3550 N N . VAL A 1 474 ? 11.185 -4.021 18.215 1.00 36.38 474 VAL A N 1
ATOM 3551 C CA . VAL A 1 474 ? 11.095 -3.490 16.849 1.00 36.38 474 VAL A CA 1
ATOM 3552 C C . VAL A 1 474 ? 11.026 -4.684 15.903 1.00 36.38 474 VAL A C 1
ATOM 3554 O O . VAL A 1 474 ? 12.016 -5.395 15.790 1.00 36.38 474 VAL A O 1
ATOM 3557 N N . GLU A 1 475 ? 9.873 -4.931 15.280 1.00 40.78 475 GLU A N 1
ATOM 3558 C CA . GLU A 1 475 ? 9.699 -5.814 14.111 1.00 40.78 475 GLU A CA 1
ATOM 3559 C C . GLU A 1 475 ? 8.218 -5.751 13.664 1.00 40.78 475 GLU A C 1
ATOM 3561 O O . GLU A 1 475 ? 7.336 -5.645 14.514 1.00 40.78 475 GLU A O 1
ATOM 3566 N N . ARG A 1 476 ? 7.779 -5.788 12.398 1.00 38.56 476 ARG A N 1
ATOM 3567 C CA . ARG A 1 476 ? 8.340 -5.965 11.046 1.00 38.56 476 ARG A CA 1
ATOM 3568 C C . ARG A 1 476 ? 7.389 -5.207 10.107 1.00 38.56 476 ARG A C 1
ATOM 3570 O O . ARG A 1 476 ? 6.287 -5.694 9.881 1.00 38.56 476 ARG A O 1
ATOM 3577 N N . ALA A 1 477 ? 7.727 -3.999 9.663 1.00 37.22 477 ALA A N 1
ATOM 3578 C CA . ALA A 1 477 ? 7.182 -3.378 8.446 1.00 37.22 477 ALA A CA 1
ATOM 3579 C C . ALA A 1 477 ? 7.670 -1.931 8.362 1.00 37.22 477 ALA A C 1
ATOM 3581 O O . ALA A 1 477 ? 7.150 -1.044 9.048 1.00 37.22 477 ALA A O 1
ATOM 3582 N N . LEU A 1 478 ? 8.632 -1.688 7.478 1.00 38.25 478 LEU A N 1
ATOM 3583 C CA . LEU A 1 478 ? 8.801 -0.362 6.907 1.00 38.25 478 LEU A CA 1
ATOM 3584 C C . LEU A 1 478 ? 7.589 -0.022 6.026 1.00 38.25 478 LEU A C 1
ATOM 3586 O O . LEU A 1 478 ? 6.982 -0.930 5.439 1.00 38.25 478 LEU A O 1
ATOM 3590 N N . PRO A 1 479 ? 7.226 1.261 5.898 1.00 34.66 479 PRO A N 1
ATOM 3591 C CA . PRO A 1 479 ? 6.279 1.672 4.875 1.00 34.66 479 PRO A CA 1
ATOM 3592 C C . PRO A 1 479 ? 6.873 1.367 3.499 1.00 34.66 479 PRO A C 1
ATOM 3594 O O . PRO A 1 479 ? 8.013 1.724 3.207 1.00 34.66 479 PRO A O 1
ATOM 3597 N N . GLY A 1 480 ? 6.106 0.625 2.703 1.00 35.94 480 GLY A N 1
ATOM 3598 C CA . GLY A 1 480 ? 6.526 0.062 1.415 1.00 35.94 480 GLY A CA 1
ATOM 3599 C C . GLY A 1 480 ? 6.320 -1.452 1.301 1.00 35.94 480 GLY A C 1
ATOM 3600 O O . GLY A 1 480 ? 6.320 -1.986 0.198 1.00 35.94 480 GLY A O 1
ATOM 3601 N N . ALA A 1 481 ? 6.082 -2.166 2.408 1.00 33.09 481 ALA A N 1
ATOM 3602 C CA . ALA A 1 481 ? 5.986 -3.630 2.367 1.00 33.09 481 ALA A CA 1
ATOM 3603 C C . ALA A 1 481 ? 4.680 -4.250 2.855 1.00 33.09 481 ALA A C 1
ATOM 3605 O O . ALA A 1 481 ? 4.463 -5.446 2.680 1.00 33.09 481 ALA A O 1
ATOM 3606 N N . THR A 1 482 ? 3.765 -3.455 3.396 1.00 34.16 482 THR A N 1
ATOM 3607 C CA . THR A 1 482 ? 2.427 -3.934 3.769 1.00 34.16 482 THR A CA 1
ATOM 3608 C C . THR A 1 482 ? 1.454 -4.014 2.591 1.00 34.16 482 THR A C 1
ATOM 3610 O O . THR A 1 482 ? 0.342 -4.492 2.764 1.00 34.16 482 THR A O 1
ATOM 3613 N N . TYR A 1 483 ? 1.891 -3.653 1.381 1.00 33.47 483 TYR A N 1
ATOM 3614 C CA . TYR A 1 483 ? 1.216 -4.024 0.131 1.00 33.47 483 TYR A CA 1
ATOM 3615 C C . TYR A 1 483 ? 1.828 -5.251 -0.562 1.00 33.47 483 TYR A C 1
ATOM 3617 O O . TYR A 1 483 ? 1.341 -5.670 -1.607 1.00 33.47 483 TYR A O 1
ATOM 3625 N N . ALA A 1 484 ? 2.881 -5.842 0.011 1.00 28.64 484 ALA A N 1
ATOM 3626 C CA . ALA A 1 484 ? 3.673 -6.897 -0.615 1.00 28.64 484 ALA A CA 1
ATOM 3627 C C . ALA A 1 484 ? 3.669 -8.202 0.197 1.00 28.64 484 ALA A C 1
ATOM 3629 O O . ALA A 1 484 ? 4.711 -8.846 0.335 1.00 28.64 484 ALA A O 1
ATOM 3630 N N . VAL A 1 485 ? 2.508 -8.595 0.731 1.00 25.62 485 VAL A N 1
ATOM 3631 C CA . VAL A 1 485 ? 2.286 -9.985 1.148 1.00 25.62 485 VAL A CA 1
ATOM 3632 C C . VAL A 1 485 ? 1.220 -10.581 0.238 1.00 25.62 485 VAL A C 1
ATOM 3634 O O . VAL A 1 485 ? 0.032 -10.286 0.340 1.00 25.62 485 VAL A O 1
ATOM 3637 N N . GLY A 1 486 ? 1.738 -11.343 -0.713 1.00 26.89 486 GLY A N 1
ATOM 3638 C CA . GLY A 1 486 ? 1.110 -12.063 -1.807 1.00 26.89 486 GLY A CA 1
ATOM 3639 C C . GLY A 1 486 ? 2.262 -12.704 -2.551 1.00 26.89 486 GLY A C 1
ATOM 3640 O O . GLY A 1 486 ? 3.018 -11.920 -3.173 1.00 26.89 486 GLY A O 1
#

Radius of gyration: 30.27 Å; chains: 1; bounding box: 71×44×115 Å

Secondary structure (DSSP, 8-state):
-PEEEEEEE--SHHHHHHHHHHHHHH----S--HHHH-PPPPTT--HHHHHHHHHHHHHHHT-GGG---PSPPPPTHHHHHHHHHTT-GGGG-SSGGGS-TTT--HHHHHHHHHHHHHH-------------PPPP---------------------------------PPPP-------SHHHHHHHHHHHHHHHHHHHHHHTT-HHHHHHHTT-----TTT----TTTHHHHHHHHHTTS-HHHHHHHHHHHHTTTS-HHHHHHHHHHHHHHHHHTT---HHHHHHHHHHHHHHHTS--SHHHHHHHHHHHHHHHHHHHHHTT-HHHHHHHHHHHHHHHHT----SHHHHHHHHHHHHHHHHHHHHHHHHTT-HHHHHHHHHHHHHH-TT-HHHHHHHHHHHHHTT-HHHHHHHHHHHHHT-TTHHHHHHHHHHHHHHHTT-HHHHHHHHHHHHHH-TTEEEEEE---TT---S--TTSTT---

Foldseek 3Di:
DFAFWDKDFDLDPVLLVVLLQLLLPLLFAFPALCLLANDDGDPLFFLLSVLLNVLLVCLLVLVLLPFDDFFAAFALCVSSLNCSNNNHNQSVDLDLVSHDPVSHDPSSVSLNVSLVVLLDDPDDDDDDDDDDDDDDDDDDDDDDDDDDDDDDDDDDDDDDDDDDDDDDDDDDDDDDDDPPPPVVVVVSSSLSSLQSSLRSCRNNNNLVSSCSSVVNDDDDLVPDDADLSCNVSVLSSVLVPDDPVSSLVNLLVVLPDPHQLVSSLVSLLVNLQQCLLQLDLDPSNVSSLVSNVVSLVVDDCDDLVNLLSQLSSLQSNLSNVVSVVVLVSSVVSLVRSVVSLVPDDQDDPSSLSRSLSSLLLSLQQQLVSCVLVLVLVSNLVSLVVNCVSTVNDLVSLQSNLSSCVSVVVLVVSLVSLVSSLSSTTLSNLVSLQSNLVSCVVVVVNVSSVVSPVSNCSSRVSMDIDGRDPDSPDDDRGRRSPVSSDD

Organism: NCBI:txid40571

Sequence (486 aa):
MTAMPRYRTDQSPRALATRLRALCTARVPVACGVYAGLSAPVPTSALHARITHAMARAFVAGTSADVPRFEPPPSAQLRLLTAASWDRLDGAGPDMTTFPVDLASELWWRVHERALGSSRTPDRAPGSSRTADRAFGSSRTPDRAFGSSRTPDRAFGSSRTPDHPLDASRTPERAPGSSRTPDRALGSSRTADRRLACDLLLRLGYSHRAAEVIGLSVIDPRKHVLSPDLALEQLAVLRCHLPSSAVEAMALRGARSGLPPETRRDLALFVVFRNAARGADSTSIQAAAALATKASSELPQNGFTGLLNRARLHRALAAVPFVRRDIAETHRLLGRALESLTSITPATEMDRLAWADEAYALYAFLVRTHLTIGLGQRAAGYAAELAEISPGDDRSWALQGDALAACGQLEAALDAYGRGIALGGWGAARAAYLRAFVLERLGRVAEAAEDYVLSQRIDPTSSVVAGSVVAGQVERALPGATYAVG

InterPro domains:
  IPR011990 Tetratricopeptide-like helical domain superfamily [G3DSA:1.25.40.10] (281-476)
  IPR011990 Tetratricopeptide-like helical domain superfamily [SSF48452] (327-461)